Protein AF-A0A2S3VQA1-F1 (afdb_monomer)

pLDDT: mean 71.4, std 20.53, range [20.94, 96.0]

Organism: NCBI:txid1943631

Structure (mmCIF, N/CA/C/O backbone):
data_AF-A0A2S3VQA1-F1
#
_entry.id   AF-A0A2S3VQA1-F1
#
loop_
_atom_site.group_PDB
_atom_site.id
_atom_site.type_symbol
_atom_site.label_atom_id
_atom_site.label_alt_id
_atom_site.label_comp_id
_atom_site.label_asym_id
_atom_site.label_entity_id
_atom_site.label_seq_id
_atom_site.pdbx_PDB_ins_code
_atom_site.Cartn_x
_atom_site.Cartn_y
_atom_site.Cartn_z
_atom_site.occupancy
_atom_site.B_iso_or_equiv
_atom_site.auth_seq_id
_atom_site.auth_comp_id
_atom_site.auth_asym_id
_atom_site.auth_atom_id
_atom_site.pdbx_PDB_model_num
ATOM 1 N N . MET A 1 1 ? 31.120 -8.222 -30.417 1.00 22.33 1 MET A N 1
ATOM 2 C CA . MET A 1 1 ? 30.801 -9.503 -29.756 1.00 22.33 1 MET A CA 1
ATOM 3 C C . MET A 1 1 ? 30.109 -9.145 -28.462 1.00 22.33 1 MET A C 1
ATOM 5 O O . MET A 1 1 ? 30.754 -8.990 -27.439 1.00 22.33 1 MET A O 1
ATOM 9 N N . ILE A 1 2 ? 28.835 -8.803 -28.596 1.00 24.64 2 ILE A N 1
ATOM 10 C CA . ILE A 1 2 ? 27.980 -8.205 -27.577 1.00 24.64 2 ILE A CA 1
ATOM 11 C C . ILE A 1 2 ? 26.684 -8.976 -27.754 1.00 24.64 2 ILE A C 1
ATOM 13 O O . ILE A 1 2 ? 25.980 -8.727 -28.724 1.00 24.64 2 ILE A O 1
ATOM 17 N N . ASP A 1 3 ? 26.457 -9.958 -26.893 1.00 20.94 3 ASP A N 1
ATOM 18 C CA . ASP A 1 3 ? 25.214 -10.714 -26.830 1.00 20.94 3 ASP A CA 1
ATOM 19 C C . ASP A 1 3 ? 24.814 -10.840 -25.358 1.00 20.94 3 ASP A C 1
ATOM 21 O O . ASP A 1 3 ? 25.597 -11.297 -24.528 1.00 20.94 3 ASP A O 1
ATOM 25 N N . SER A 1 4 ? 23.572 -10.437 -25.085 1.00 23.56 4 SER A N 1
ATOM 26 C CA . SER A 1 4 ? 22.707 -10.954 -24.022 1.00 23.56 4 SER A CA 1
ATOM 27 C C . SER A 1 4 ? 23.175 -10.813 -22.563 1.00 23.56 4 SER A C 1
ATOM 29 O O . SER A 1 4 ? 23.637 -11.771 -21.947 1.00 23.56 4 SER A O 1
ATOM 31 N N . ILE A 1 5 ? 22.897 -9.655 -21.952 1.00 23.83 5 ILE A N 1
ATOM 32 C CA . ILE A 1 5 ? 22.767 -9.505 -20.490 1.00 23.83 5 ILE A CA 1
ATOM 33 C C . ILE A 1 5 ? 21.415 -8.834 -20.229 1.00 23.83 5 ILE A C 1
ATOM 35 O O . ILE A 1 5 ? 21.311 -7.624 -20.075 1.00 23.83 5 ILE A O 1
ATOM 39 N N . GLY A 1 6 ? 20.350 -9.626 -20.295 1.00 25.83 6 GLY A N 1
ATOM 40 C CA . GLY A 1 6 ? 18.972 -9.153 -20.176 1.00 25.83 6 GLY A CA 1
ATOM 41 C C . GLY A 1 6 ? 18.064 -10.306 -19.791 1.00 25.83 6 GLY A C 1
ATOM 42 O O . GLY A 1 6 ? 17.200 -10.708 -20.559 1.00 25.83 6 GLY A O 1
ATOM 43 N N . GLY A 1 7 ? 18.330 -10.909 -18.635 1.00 24.41 7 GLY A N 1
ATOM 44 C CA . GLY A 1 7 ? 17.599 -12.084 -18.175 1.00 24.41 7 GLY A CA 1
ATOM 45 C C . GLY A 1 7 ? 18.269 -12.720 -16.970 1.00 24.41 7 GLY A C 1
ATOM 46 O O . GLY A 1 7 ? 18.879 -13.771 -17.097 1.00 24.41 7 GLY A O 1
ATOM 47 N N . SER A 1 8 ? 18.209 -12.067 -15.809 1.00 25.14 8 SER A N 1
ATOM 48 C CA . SER A 1 8 ? 18.590 -12.703 -14.544 1.00 25.14 8 SER A CA 1
ATOM 49 C C . SER A 1 8 ? 18.012 -11.947 -13.350 1.00 25.14 8 SER A C 1
ATOM 51 O O . SER A 1 8 ? 18.712 -11.212 -12.666 1.00 25.14 8 SER A O 1
ATOM 53 N N . THR A 1 9 ? 16.717 -12.127 -13.100 1.00 27.09 9 THR A N 1
ATOM 54 C CA . THR A 1 9 ? 16.104 -11.877 -11.778 1.00 27.09 9 THR A CA 1
ATOM 55 C C . THR A 1 9 ? 15.128 -12.992 -11.380 1.00 27.09 9 THR A C 1
ATOM 57 O O . THR A 1 9 ? 14.279 -12.815 -10.513 1.00 27.09 9 THR A O 1
ATOM 60 N N . GLY A 1 10 ? 15.255 -14.179 -11.981 1.00 26.25 10 GLY A N 1
ATOM 61 C CA . GLY A 1 10 ? 14.416 -15.335 -11.671 1.00 26.25 10 GLY A CA 1
ATOM 62 C C . GLY A 1 10 ? 15.238 -16.601 -11.472 1.00 26.25 10 GLY A C 1
ATOM 63 O O . GLY A 1 10 ? 15.400 -17.353 -12.423 1.00 26.25 10 GLY A O 1
ATOM 64 N N . ASN A 1 11 ? 15.763 -16.817 -10.260 1.00 23.30 11 ASN A N 1
ATOM 65 C CA . ASN A 1 11 ? 16.000 -18.140 -9.656 1.00 23.30 11 ASN A CA 1
ATOM 66 C C . ASN A 1 11 ? 16.811 -18.012 -8.367 1.00 23.30 11 ASN A C 1
ATOM 68 O O . ASN A 1 11 ? 18.026 -17.942 -8.468 1.00 23.30 11 ASN A O 1
ATOM 72 N N . ILE A 1 12 ? 16.188 -18.113 -7.186 1.00 28.05 12 ILE A N 1
ATOM 73 C CA . ILE A 1 12 ? 16.826 -18.724 -6.005 1.00 28.05 12 ILE A CA 1
ATOM 74 C C . ILE A 1 12 ? 15.726 -19.405 -5.169 1.00 28.05 12 ILE A C 1
ATOM 76 O O . ILE A 1 12 ? 14.661 -18.834 -4.973 1.00 28.05 12 ILE A O 1
ATOM 80 N N . PHE A 1 13 ? 16.015 -20.623 -4.695 1.00 26.56 13 PHE A N 1
ATOM 81 C CA . PHE A 1 13 ? 15.223 -21.532 -3.842 1.00 26.56 13 PHE A CA 1
ATOM 82 C C . PHE A 1 13 ? 14.415 -22.630 -4.550 1.00 26.56 13 PHE A C 1
ATOM 84 O O . PHE A 1 13 ? 13.191 -22.704 -4.499 1.00 26.56 13 PHE A O 1
ATOM 91 N N . ALA A 1 14 ? 15.154 -23.599 -5.094 1.00 23.08 14 ALA A N 1
ATOM 92 C CA . ALA A 1 14 ? 14.734 -24.994 -5.039 1.00 23.08 14 ALA A CA 1
ATOM 93 C C . ALA A 1 14 ? 15.166 -25.572 -3.678 1.00 23.08 14 ALA A C 1
ATOM 95 O O . ALA A 1 14 ? 16.363 -25.703 -3.423 1.00 23.08 14 ALA A O 1
ATOM 96 N N . ILE A 1 15 ? 14.212 -25.917 -2.806 1.00 26.05 15 ILE A N 1
ATOM 97 C CA . ILE A 1 15 ? 14.477 -26.747 -1.623 1.00 26.05 15 ILE A CA 1
ATOM 98 C C . ILE A 1 15 ? 13.632 -28.018 -1.693 1.00 26.05 15 ILE A C 1
ATOM 100 O O . ILE A 1 15 ? 12.428 -28.016 -1.934 1.00 26.05 15 ILE A O 1
ATOM 104 N N . SER A 1 16 ? 14.368 -29.106 -1.519 1.00 23.75 16 SER A N 1
ATOM 105 C CA . SER A 1 16 ? 14.001 -30.510 -1.507 1.00 23.75 16 SER A CA 1
ATOM 106 C C . SER A 1 16 ? 13.255 -30.908 -0.228 1.00 23.75 16 SER A C 1
ATOM 108 O O . SER A 1 16 ? 13.691 -30.557 0.862 1.00 23.75 16 SER A O 1
ATOM 110 N N . GLY A 1 17 ? 12.246 -31.776 -0.374 1.00 23.92 17 GLY A N 1
ATOM 111 C CA . GLY A 1 17 ? 11.969 -32.849 0.590 1.00 23.92 17 GLY A CA 1
ATOM 112 C C . GLY A 1 17 ? 10.912 -32.597 1.672 1.00 23.92 17 GLY A C 1
ATOM 113 O O . GLY A 1 17 ? 11.237 -32.155 2.760 1.00 23.92 17 GLY A O 1
ATOM 114 N N . ASN A 1 18 ? 9.669 -32.980 1.353 1.00 27.30 18 ASN A N 1
ATOM 115 C CA . ASN A 1 18 ? 8.751 -33.821 2.146 1.00 27.30 18 ASN A CA 1
ATOM 116 C C . ASN A 1 18 ? 8.716 -33.657 3.687 1.00 27.30 18 ASN A C 1
ATOM 118 O O . ASN A 1 18 ? 9.627 -34.138 4.343 1.00 27.30 18 ASN A O 1
ATOM 122 N N . ASP A 1 19 ? 7.615 -33.102 4.235 1.00 26.62 19 ASP A N 1
ATOM 123 C CA . ASP A 1 19 ? 6.953 -33.557 5.491 1.00 26.62 19 ASP A CA 1
ATOM 124 C C . ASP A 1 19 ? 5.725 -32.693 5.902 1.00 26.62 19 ASP A C 1
ATOM 126 O O . ASP A 1 19 ? 5.612 -32.208 7.024 1.00 26.62 19 ASP A O 1
ATOM 130 N N . THR A 1 20 ? 4.740 -32.488 5.014 1.00 27.80 20 THR A N 1
ATOM 131 C CA . THR A 1 20 ? 3.497 -31.735 5.350 1.00 27.80 20 THR A CA 1
ATOM 132 C C . THR A 1 20 ? 2.194 -32.523 5.179 1.00 27.80 20 THR A C 1
ATOM 134 O O . THR A 1 20 ? 1.099 -31.983 5.327 1.00 27.80 20 THR A O 1
ATOM 137 N N . SER A 1 21 ? 2.258 -33.835 4.948 1.00 26.94 21 SER A N 1
ATOM 138 C CA . SER A 1 21 ? 1.080 -34.644 4.594 1.00 26.94 21 SER A CA 1
ATOM 139 C C . SER A 1 21 ? 0.225 -35.156 5.767 1.00 26.94 21 SER A C 1
ATOM 141 O O . SER A 1 21 ? -0.639 -36.005 5.550 1.00 26.94 21 SER A O 1
ATOM 143 N N . ARG A 1 22 ? 0.396 -34.666 7.007 1.00 27.64 22 ARG A N 1
ATOM 144 C CA . ARG A 1 22 ? -0.348 -35.203 8.173 1.00 27.64 22 ARG A CA 1
ATOM 145 C C . ARG A 1 22 ? -1.276 -34.250 8.930 1.00 27.64 22 ARG A C 1
ATOM 147 O O . ARG A 1 22 ? -2.070 -34.739 9.725 1.00 27.64 22 ARG A O 1
ATOM 154 N N . VAL A 1 23 ? -1.290 -32.948 8.641 1.00 32.75 23 VAL A N 1
ATOM 155 C CA . VAL A 1 23 ? -2.123 -31.984 9.402 1.00 32.75 23 VAL A CA 1
ATOM 156 C C . VAL A 1 23 ? -3.486 -31.699 8.740 1.00 32.75 23 VAL A C 1
ATOM 158 O O . VAL A 1 23 ? -4.442 -31.320 9.411 1.00 32.75 23 VAL A O 1
ATOM 161 N N . SER A 1 24 ? -3.656 -31.985 7.445 1.00 30.38 24 SER A N 1
ATOM 162 C CA . SER A 1 24 ? -4.880 -31.639 6.694 1.00 30.38 24 SER A CA 1
ATOM 163 C C . SER A 1 24 ? -6.071 -32.594 6.875 1.00 30.38 24 SER A C 1
ATOM 165 O O . SER A 1 24 ? -7.166 -32.303 6.398 1.00 30.38 24 SER A O 1
ATOM 167 N N . SER A 1 25 ? -5.907 -33.722 7.576 1.00 27.86 25 SER A N 1
ATOM 168 C CA . SER A 1 25 ? -6.984 -34.718 7.735 1.00 27.86 25 SER A CA 1
ATOM 169 C C . SER A 1 25 ? -7.831 -34.554 9.005 1.00 27.86 25 SER A C 1
ATOM 171 O O . SER A 1 25 ? -8.912 -35.137 9.085 1.00 27.86 25 SER A O 1
ATOM 173 N N . ALA A 1 26 ? -7.394 -33.732 9.969 1.00 30.62 26 ALA A N 1
ATOM 174 C CA . ALA A 1 26 ? -8.102 -33.528 11.238 1.00 30.62 26 ALA A CA 1
ATOM 175 C C . ALA A 1 26 ? -9.102 -32.352 11.211 1.00 30.62 26 ALA A C 1
ATOM 177 O O . ALA A 1 26 ? -10.098 -32.383 11.928 1.00 30.62 26 ALA A O 1
ATOM 178 N N . SER A 1 27 ? -8.889 -31.349 10.350 1.00 30.06 27 SER A N 1
ATOM 179 C CA . SER A 1 27 ? -9.721 -30.131 10.309 1.00 30.06 27 SER A CA 1
ATOM 180 C C . SER A 1 27 ? -11.063 -30.327 9.575 1.00 30.06 27 SER A C 1
ATOM 182 O O . SER A 1 27 ? -12.072 -29.731 9.937 1.00 30.06 27 SER A O 1
ATOM 184 N N . ASN A 1 28 ? -11.133 -31.265 8.624 1.00 26.83 28 ASN A N 1
ATOM 185 C CA . ASN A 1 28 ? -12.311 -31.479 7.767 1.00 26.83 28 ASN A CA 1
ATOM 186 C C . ASN A 1 28 ? -13.430 -32.359 8.366 1.00 26.83 28 ASN A C 1
ATOM 188 O O . ASN A 1 28 ? -14.306 -32.808 7.632 1.00 26.83 28 ASN A O 1
ATOM 192 N N . ARG A 1 29 ? -13.424 -32.644 9.675 1.00 27.72 29 ARG A N 1
ATOM 193 C CA . ARG A 1 29 ? -14.483 -33.447 10.332 1.00 27.72 29 ARG A CA 1
ATOM 194 C C . ARG A 1 29 ? -15.133 -32.781 11.549 1.00 27.72 29 ARG A C 1
ATOM 196 O O . ARG A 1 29 ? -15.923 -33.425 12.226 1.00 27.72 29 ARG A O 1
ATOM 203 N N . LEU A 1 30 ? -14.821 -31.513 11.820 1.00 33.88 30 LEU A N 1
ATOM 204 C CA . LEU A 1 30 ? -15.344 -30.765 12.974 1.00 33.88 30 LEU A CA 1
ATOM 205 C C . LEU A 1 30 ? -16.581 -29.902 12.664 1.00 33.88 30 LEU A C 1
ATOM 207 O O . LEU A 1 30 ? -17.123 -29.293 13.577 1.00 33.88 30 LEU A O 1
ATOM 211 N N . ILE A 1 31 ? -17.044 -29.856 11.408 1.00 32.88 31 ILE A N 1
ATOM 212 C CA . ILE A 1 31 ? -18.170 -28.992 10.996 1.00 32.88 31 ILE A CA 1
ATOM 213 C C . ILE A 1 31 ? -19.528 -29.728 10.982 1.00 32.88 31 ILE A C 1
ATOM 215 O O . ILE A 1 31 ? -20.566 -29.080 10.895 1.00 32.88 31 ILE A O 1
ATOM 219 N N . ASP A 1 32 ? -19.574 -31.045 11.201 1.00 29.02 32 ASP A N 1
ATOM 220 C CA . ASP A 1 32 ? -20.844 -31.787 11.218 1.00 29.02 32 ASP A CA 1
ATOM 221 C C . ASP A 1 32 ? -21.338 -32.124 12.643 1.00 29.02 32 ASP A C 1
ATOM 223 O O . ASP A 1 32 ? -21.130 -33.223 13.155 1.00 29.02 32 ASP A O 1
ATOM 227 N N . ALA A 1 33 ? -22.093 -31.153 13.187 1.00 31.22 33 ALA A N 1
ATOM 228 C CA . ALA A 1 33 ? -23.306 -31.282 14.024 1.00 31.22 33 ALA A CA 1
ATOM 229 C C . ALA A 1 33 ? -23.194 -31.603 15.546 1.00 31.22 33 ALA A C 1
ATOM 231 O O . ALA A 1 33 ? -22.204 -32.190 15.978 1.00 31.22 33 ALA A O 1
ATOM 232 N N . PRO A 1 34 ? -24.241 -31.329 16.377 1.00 41.44 34 PRO A N 1
ATOM 233 C CA . PRO A 1 34 ? -25.492 -30.595 16.122 1.00 41.44 34 PRO A CA 1
ATOM 234 C C . PRO A 1 34 ? -25.847 -29.487 17.147 1.00 41.44 34 PRO A C 1
ATOM 236 O O . PRO A 1 34 ? -25.347 -29.407 18.262 1.00 41.44 34 PRO A O 1
ATOM 239 N N . ASP A 1 35 ? -26.815 -28.686 16.721 1.00 36.25 35 ASP A N 1
ATOM 240 C CA . ASP A 1 35 ? -27.713 -27.780 17.440 1.00 36.25 35 ASP A CA 1
ATOM 241 C C . ASP A 1 35 ? -28.184 -28.310 18.827 1.00 36.25 35 ASP A C 1
ATOM 243 O O . ASP A 1 35 ? -29.038 -29.196 18.915 1.00 36.25 35 ASP A O 1
ATOM 247 N N . ILE A 1 36 ? -27.626 -27.787 19.932 1.00 34.78 36 ILE A N 1
ATOM 248 C CA . ILE A 1 36 ? -27.977 -28.177 21.324 1.00 34.78 36 ILE A CA 1
ATOM 249 C C . ILE A 1 36 ? -29.146 -27.338 21.892 1.00 34.78 36 ILE A C 1
ATOM 251 O O . ILE A 1 36 ? -29.608 -27.568 23.008 1.00 34.78 36 ILE A O 1
ATOM 255 N N . ALA A 1 37 ? -29.720 -26.416 21.119 1.00 33.50 37 ALA A N 1
ATOM 256 C CA . ALA A 1 37 ? -30.825 -25.567 21.568 1.00 33.50 37 ALA A CA 1
ATOM 257 C C . ALA A 1 37 ? -32.180 -25.992 20.970 1.00 33.50 37 ALA A C 1
ATOM 259 O O . ALA A 1 37 ? -32.869 -25.197 20.339 1.00 33.50 37 ALA A O 1
ATOM 260 N N . SER A 1 38 ? -32.597 -27.247 21.180 1.00 33.12 38 SER A N 1
ATOM 261 C CA . SER A 1 38 ? -33.965 -27.684 20.852 1.00 33.12 38 SER A CA 1
ATOM 262 C C . SER A 1 38 ? -34.836 -27.771 22.117 1.00 33.12 38 SER A C 1
ATOM 264 O O . SER A 1 38 ? -34.440 -28.435 23.084 1.00 33.12 38 SER A O 1
ATOM 266 N N . PRO A 1 39 ? -36.033 -27.150 22.146 1.00 33.28 39 PRO A N 1
ATOM 267 C CA . PRO A 1 39 ? -36.972 -27.227 23.262 1.00 33.28 39 PRO A CA 1
ATOM 268 C C . PRO A 1 39 ? -37.652 -28.606 23.277 1.00 33.28 39 PRO A C 1
ATOM 270 O O . PRO A 1 39 ? -38.797 -28.776 22.871 1.00 33.28 39 PRO A O 1
ATOM 273 N N . GLY A 1 40 ? -36.909 -29.626 23.704 1.00 37.44 40 GLY A N 1
ATOM 274 C CA . GLY A 1 40 ? -37.369 -31.017 23.728 1.00 37.44 40 GLY A CA 1
ATOM 275 C C . GLY A 1 40 ? -36.367 -32.012 24.315 1.00 37.44 40 GLY A C 1
ATOM 276 O O . GLY A 1 40 ? -36.527 -33.218 24.132 1.00 37.44 40 GLY A O 1
ATOM 277 N N . PHE A 1 41 ? -35.325 -31.539 25.004 1.00 41.34 41 PHE A N 1
ATOM 278 C CA . PHE A 1 41 ? -34.284 -32.402 25.552 1.00 41.34 41 PHE A CA 1
ATOM 279 C C . PHE A 1 41 ? -34.822 -33.277 26.695 1.00 41.34 41 PHE A C 1
ATOM 281 O O . PHE A 1 41 ? -35.110 -32.803 27.792 1.00 41.34 41 PHE A O 1
ATOM 288 N N . GLN A 1 42 ? -34.952 -34.580 26.441 1.00 42.28 42 GLN A N 1
ATOM 289 C CA . GLN A 1 42 ? -35.231 -35.579 27.470 1.00 42.28 42 GLN A CA 1
ATOM 290 C C . GLN A 1 42 ? -33.922 -36.270 27.851 1.00 42.28 42 GLN A C 1
ATOM 292 O O . GLN A 1 42 ? -33.275 -36.868 26.998 1.00 42.28 42 GLN A O 1
ATOM 297 N N . ALA A 1 43 ? -33.561 -36.278 29.138 1.00 43.84 43 ALA A N 1
ATOM 298 C CA . ALA A 1 43 ? -32.319 -36.884 29.641 1.00 43.84 43 ALA A CA 1
ATOM 299 C C . ALA A 1 43 ? -32.143 -38.384 29.295 1.00 43.84 43 ALA A C 1
ATOM 301 O O . ALA A 1 43 ? -31.036 -38.906 29.362 1.00 43.84 43 ALA A O 1
ATOM 302 N N . ARG A 1 44 ? -33.213 -39.082 28.877 1.00 42.69 44 ARG A N 1
ATOM 303 C CA . ARG A 1 44 ? -33.151 -40.455 28.335 1.00 42.69 44 ARG A CA 1
ATOM 304 C C . ARG A 1 44 ? -32.507 -40.554 26.944 1.00 42.69 44 ARG A C 1
ATOM 306 O O . ARG A 1 44 ? -32.130 -41.651 26.552 1.00 42.69 44 ARG A O 1
ATOM 313 N N . ALA A 1 45 ? -32.383 -39.450 26.207 1.00 45.91 45 ALA A N 1
ATOM 314 C CA . ALA A 1 45 ? -31.754 -39.408 24.884 1.00 45.91 45 ALA A CA 1
ATOM 315 C C . ALA A 1 45 ? -30.215 -39.464 24.938 1.00 45.91 45 ALA A C 1
ATOM 317 O O . ALA A 1 45 ? -29.583 -39.727 23.923 1.00 45.91 45 ALA A O 1
ATOM 318 N N . LEU A 1 46 ? -29.615 -39.263 26.117 1.00 42.47 46 LEU A N 1
ATOM 319 C CA . LEU A 1 46 ? -28.165 -39.334 26.332 1.00 42.47 46 LEU A CA 1
ATOM 320 C C . LEU A 1 46 ? -27.625 -40.777 26.435 1.00 42.47 46 LEU A C 1
ATOM 322 O O . LEU A 1 46 ? -26.421 -40.974 26.575 1.00 42.47 46 LEU A O 1
ATOM 326 N N . GLY A 1 47 ? -28.495 -41.787 26.354 1.00 51.72 47 GLY A N 1
ATOM 327 C CA . GLY A 1 47 ? -28.142 -43.188 26.578 1.00 51.72 47 GLY A CA 1
ATOM 328 C C . GLY A 1 47 ? -28.311 -43.610 28.038 1.00 51.72 47 GLY A C 1
ATOM 329 O O . GLY A 1 47 ? -28.794 -42.864 28.893 1.00 51.72 47 GLY A O 1
ATOM 330 N N . SER A 1 48 ? -27.962 -44.857 28.334 1.00 64.31 48 SER A N 1
ATOM 331 C CA . SER A 1 48 ? -27.968 -45.382 29.697 1.00 64.31 48 SER A CA 1
ATOM 332 C C . SER A 1 48 ? -26.955 -44.630 30.580 1.00 64.31 48 SER A C 1
ATOM 334 O O . SER A 1 48 ? -25.937 -44.152 30.081 1.00 64.31 48 SER A O 1
ATOM 336 N N . PRO A 1 49 ? -27.142 -44.571 31.913 1.00 56.06 49 PRO A N 1
ATOM 337 C CA . PRO A 1 49 ? -26.197 -43.905 32.820 1.00 56.06 49 PRO A CA 1
ATOM 338 C C . PRO A 1 49 ? -24.745 -44.388 32.675 1.00 56.06 49 PRO A C 1
ATOM 340 O O . PRO A 1 49 ? -23.808 -43.636 32.927 1.00 56.06 49 PRO A O 1
ATOM 343 N N . ARG A 1 50 ? -24.552 -45.640 32.235 1.00 53.16 50 ARG A N 1
ATOM 344 C CA . ARG A 1 50 ? -23.231 -46.208 31.938 1.00 53.16 50 ARG A CA 1
ATOM 345 C C . ARG A 1 50 ? -22.634 -45.672 30.636 1.00 53.16 50 ARG A C 1
ATOM 347 O O . ARG A 1 50 ? -21.432 -45.455 30.588 1.00 53.16 50 ARG A O 1
ATOM 354 N N . GLU A 1 51 ? -23.450 -45.443 29.612 1.00 46.19 51 GLU A N 1
ATOM 355 C CA . GLU A 1 51 ? -23.020 -44.853 28.337 1.00 46.19 51 GLU A CA 1
ATOM 356 C C . GLU A 1 51 ? -22.718 -43.361 28.486 1.00 46.19 51 GLU A C 1
ATOM 358 O O . GLU A 1 51 ? -21.726 -42.894 27.937 1.00 46.19 51 GLU A O 1
ATOM 363 N N . VAL A 1 52 ? -23.485 -42.640 29.309 1.00 49.97 52 VAL A N 1
ATOM 364 C CA . VAL A 1 52 ? -23.179 -41.247 29.672 1.00 49.97 52 VAL A CA 1
ATOM 365 C C . VAL A 1 52 ? -21.877 -41.167 30.464 1.00 49.97 52 VAL A C 1
ATOM 367 O O . VAL A 1 52 ? -21.014 -40.358 30.138 1.00 49.97 52 VAL A O 1
ATOM 370 N N . ALA A 1 53 ? -21.685 -42.039 31.460 1.00 52.69 53 ALA A N 1
ATOM 371 C CA . ALA A 1 53 ? -20.443 -42.085 32.228 1.00 52.69 53 ALA A CA 1
ATOM 372 C C . ALA A 1 53 ? -19.232 -42.428 31.344 1.00 52.69 53 ALA A C 1
ATOM 374 O O . ALA A 1 53 ? -18.192 -41.782 31.467 1.00 52.69 53 ALA A O 1
ATOM 375 N N . ALA A 1 54 ? -19.379 -43.392 30.427 1.00 52.00 54 ALA A N 1
ATOM 376 C CA . ALA A 1 54 ? -18.348 -43.765 29.458 1.00 52.00 54 ALA A CA 1
ATOM 377 C C . ALA A 1 54 ? -18.063 -42.641 28.446 1.00 52.00 54 ALA A C 1
ATOM 379 O O . ALA A 1 54 ? -16.908 -42.388 28.114 1.00 52.00 54 ALA A O 1
ATOM 380 N N . GLY A 1 55 ? -19.099 -41.936 27.982 1.00 42.22 55 GLY A N 1
ATOM 381 C CA . GLY A 1 55 ? -18.976 -40.778 27.099 1.00 42.22 55 GLY A CA 1
ATOM 382 C C . GLY A 1 55 ? -18.253 -39.614 27.772 1.00 42.22 55 GLY A C 1
ATOM 383 O O . GLY A 1 55 ? -17.346 -39.040 27.176 1.00 42.22 55 GLY A O 1
ATOM 384 N N . MET A 1 56 ? -18.574 -39.328 29.036 1.00 50.12 56 MET A N 1
ATOM 385 C CA . MET A 1 56 ? -17.899 -38.296 29.829 1.00 50.12 56 MET A CA 1
ATOM 386 C C . MET A 1 56 ? -16.436 -38.645 30.106 1.00 50.12 56 MET A C 1
ATOM 388 O O . MET A 1 56 ? -15.584 -37.778 29.956 1.00 50.12 56 MET A O 1
ATOM 392 N N . THR A 1 57 ? -16.110 -39.908 30.409 1.00 55.78 57 THR A N 1
ATOM 393 C CA . THR A 1 57 ? -14.701 -40.327 30.576 1.00 55.78 57 THR A CA 1
ATOM 394 C C . THR A 1 57 ? -13.918 -40.258 29.266 1.00 55.78 57 THR A C 1
ATOM 396 O O . THR A 1 57 ? -12.725 -39.958 29.264 1.00 55.78 57 THR A O 1
ATOM 399 N N . LEU A 1 58 ? -14.567 -40.530 28.132 1.00 50.41 58 LEU A N 1
ATOM 400 C CA . LEU A 1 58 ? -13.935 -40.433 26.818 1.00 50.41 58 LEU A CA 1
ATOM 401 C C . LEU A 1 58 ? -13.715 -38.969 26.414 1.00 50.41 58 LEU A C 1
ATOM 403 O O . LEU A 1 58 ? -12.653 -38.651 25.882 1.00 50.41 58 LEU A O 1
ATOM 407 N N . LEU A 1 59 ? -14.669 -38.084 26.723 1.00 43.16 59 LEU A N 1
ATOM 408 C CA . LEU A 1 59 ? -14.547 -36.637 26.549 1.00 43.16 59 LEU A CA 1
ATOM 409 C C . LEU A 1 59 ? -13.428 -36.068 27.433 1.00 43.16 59 LEU A C 1
ATOM 411 O O . LEU A 1 59 ? -12.546 -35.390 26.921 1.00 43.16 59 LEU A O 1
ATOM 415 N N . GLU A 1 60 ? -13.410 -36.418 28.720 1.00 52.34 60 GLU A N 1
ATOM 416 C CA . GLU A 1 60 ? -12.381 -36.020 29.689 1.00 52.34 60 GLU A CA 1
ATOM 417 C C . GLU A 1 60 ? -10.985 -36.432 29.215 1.00 52.34 60 GLU A C 1
ATOM 419 O O . GLU A 1 60 ? -10.068 -35.614 29.165 1.00 52.34 60 GLU A O 1
ATOM 424 N N . ARG A 1 61 ? -10.832 -37.681 28.759 1.00 50.06 61 ARG A N 1
ATOM 425 C CA . ARG A 1 61 ? -9.560 -38.178 28.226 1.00 50.06 61 ARG A CA 1
ATOM 426 C C . ARG A 1 61 ? -9.123 -37.431 26.967 1.00 50.06 61 ARG A C 1
ATOM 428 O O . ARG A 1 61 ? -7.929 -37.233 26.767 1.00 50.06 61 ARG A O 1
ATOM 435 N N . ARG A 1 62 ? -10.063 -37.035 26.107 1.00 44.44 62 ARG A N 1
ATOM 436 C CA . ARG A 1 62 ? -9.762 -36.307 24.865 1.00 44.44 62 ARG A CA 1
ATOM 437 C C . ARG A 1 62 ? -9.384 -34.857 25.141 1.00 44.44 62 ARG A C 1
ATOM 439 O O . ARG A 1 62 ? -8.404 -34.383 24.584 1.00 44.44 62 ARG A O 1
ATOM 446 N N . VAL A 1 63 ? -10.108 -34.203 26.046 1.00 46.56 63 VAL A N 1
ATOM 447 C CA . VAL A 1 63 ? -9.792 -32.854 26.527 1.00 46.56 63 VAL A CA 1
ATOM 448 C C . VAL A 1 63 ? -8.423 -32.840 27.201 1.00 46.56 63 VAL A C 1
ATOM 450 O O . VAL A 1 63 ? -7.633 -31.955 26.909 1.00 46.56 63 VAL A O 1
ATOM 453 N N . ALA A 1 64 ? -8.092 -33.846 28.017 1.00 55.47 64 ALA A N 1
ATOM 454 C CA . ALA A 1 64 ? -6.784 -33.951 28.663 1.00 55.47 64 ALA A CA 1
ATOM 455 C C . ALA A 1 64 ? -5.620 -34.087 27.662 1.00 55.47 64 ALA A C 1
ATOM 457 O O . ALA A 1 64 ? -4.556 -33.515 27.881 1.00 55.47 64 ALA A O 1
ATOM 458 N N . ILE A 1 65 ? -5.820 -34.818 26.559 1.00 58.00 65 ILE A N 1
ATOM 459 C CA . ILE A 1 65 ? -4.808 -34.972 25.500 1.00 58.00 65 ILE A CA 1
ATOM 460 C C . ILE A 1 65 ? -4.607 -33.654 24.742 1.00 58.00 65 ILE A C 1
ATOM 462 O O . ILE A 1 65 ? -3.468 -33.249 24.529 1.00 58.00 65 ILE A O 1
ATOM 466 N N . GLU A 1 66 ? -5.689 -32.970 24.364 1.00 47.12 66 GLU A N 1
ATOM 467 C CA . GLU A 1 66 ? -5.602 -31.670 23.683 1.00 47.12 66 GLU A CA 1
ATOM 468 C C . GLU A 1 66 ? -5.005 -30.591 24.601 1.00 47.12 66 GLU A C 1
ATOM 470 O O . GLU A 1 66 ? -4.166 -29.808 24.161 1.00 47.12 66 GLU A O 1
ATOM 475 N N . LEU A 1 67 ? -5.343 -30.600 25.899 1.00 50.50 67 LEU A N 1
ATOM 476 C CA . LEU A 1 67 ? -4.717 -29.715 26.885 1.00 50.50 67 LEU A CA 1
ATOM 477 C C . LEU A 1 67 ? -3.205 -29.945 26.968 1.00 50.50 67 LEU A C 1
ATOM 479 O O . LEU A 1 67 ? -2.460 -28.976 27.022 1.00 50.50 67 LEU A O 1
ATOM 483 N N . GLN A 1 68 ? -2.749 -31.202 26.933 1.00 60.31 68 GLN A N 1
ATOM 484 C CA . GLN A 1 68 ? -1.320 -31.537 26.953 1.00 60.31 68 GLN A CA 1
ATOM 485 C C . GLN A 1 68 ? -0.572 -31.034 25.715 1.00 60.31 68 GLN A C 1
ATOM 487 O O . GLN A 1 68 ? 0.580 -30.619 25.816 1.00 60.31 68 GLN A O 1
ATOM 492 N N . VAL A 1 69 ? -1.211 -31.071 24.543 1.00 55.81 69 VAL A N 1
ATOM 493 C CA . VAL A 1 69 ? -0.631 -30.548 23.297 1.00 55.81 69 VAL A CA 1
ATOM 494 C C . VAL A 1 69 ? -0.536 -29.022 23.342 1.00 55.81 69 VAL A C 1
ATOM 496 O O . VAL A 1 69 ? 0.470 -28.464 22.909 1.00 55.81 69 VAL A O 1
ATOM 499 N N . ILE A 1 70 ? -1.545 -28.355 23.908 1.00 47.34 70 ILE A N 1
ATOM 500 C CA . ILE A 1 70 ? -1.541 -26.903 24.118 1.00 47.34 70 ILE A CA 1
ATOM 501 C C . ILE A 1 70 ? -0.467 -26.515 25.145 1.00 47.34 70 ILE A C 1
ATOM 503 O O . ILE A 1 70 ? 0.339 -25.637 24.862 1.00 47.34 70 ILE A O 1
ATOM 507 N N . GLU A 1 71 ? -0.385 -27.209 26.284 1.00 56.03 71 GLU A N 1
ATOM 508 C CA . GLU A 1 71 ? 0.607 -26.977 27.351 1.00 56.03 71 GLU A CA 1
ATOM 509 C C . GLU A 1 71 ? 2.051 -27.173 26.842 1.00 56.03 71 GLU A C 1
ATOM 511 O O . GLU A 1 71 ? 2.951 -26.421 27.209 1.00 56.03 71 GLU A O 1
ATOM 516 N N . ALA A 1 72 ? 2.276 -28.114 25.915 1.00 60.06 72 ALA A N 1
ATOM 517 C CA . ALA A 1 72 ? 3.577 -28.334 25.276 1.00 60.06 72 ALA A CA 1
ATOM 518 C C . ALA A 1 72 ? 3.973 -27.255 24.244 1.00 60.06 72 ALA A C 1
ATOM 520 O O . ALA A 1 72 ? 5.151 -27.151 23.902 1.00 60.06 72 ALA A O 1
ATOM 521 N N . GLY A 1 73 ? 3.012 -26.477 23.731 1.00 48.34 73 GLY A N 1
ATOM 522 C CA . GLY A 1 73 ? 3.225 -25.410 22.744 1.00 48.34 73 GLY A CA 1
ATOM 523 C C . G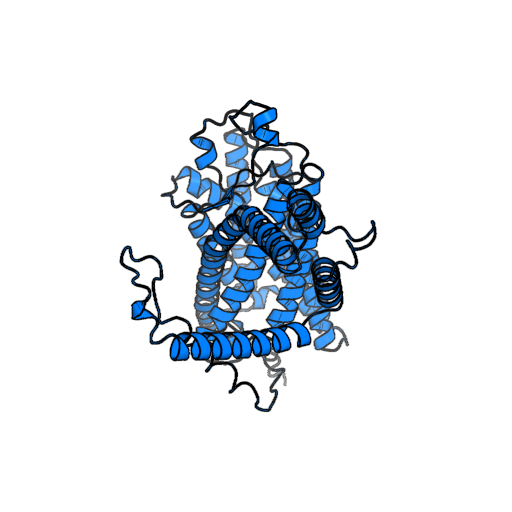LY A 1 73 ? 3.232 -23.990 23.322 1.00 48.34 73 GLY A C 1
ATOM 524 O O . GLY A 1 73 ? 3.382 -23.032 22.567 1.00 48.34 73 GLY A O 1
ATOM 525 N N . GLN A 1 74 ? 3.048 -23.848 24.636 1.00 55.97 74 GLN A N 1
ATOM 526 C CA . GLN A 1 74 ? 2.958 -22.562 25.327 1.00 55.97 74 GLN A CA 1
ATOM 527 C C . GLN A 1 74 ? 4.325 -21.885 25.494 1.00 55.97 74 GLN A C 1
ATOM 529 O O . GLN A 1 74 ? 5.309 -22.528 25.867 1.00 55.97 74 GLN A O 1
ATOM 534 N N . GLY A 1 75 ? 4.374 -20.570 25.251 1.00 57.75 75 GLY A N 1
ATOM 535 C CA . GLY A 1 75 ? 5.541 -19.738 25.558 1.00 57.75 75 GLY A CA 1
ATOM 536 C C . GLY A 1 75 ? 5.719 -19.511 27.065 1.00 57.75 75 GLY A C 1
ATOM 537 O O . GLY A 1 75 ? 4.831 -19.811 27.860 1.00 57.75 75 GLY A O 1
ATOM 538 N N . GLU A 1 76 ? 6.856 -18.942 27.474 1.00 62.12 76 GLU A N 1
ATOM 539 C CA . GLU A 1 76 ? 7.202 -18.695 28.890 1.00 62.12 76 GLU A CA 1
ATOM 540 C C . GLU A 1 76 ? 6.120 -17.883 29.635 1.00 62.12 76 GLU A C 1
ATOM 542 O O . GLU A 1 76 ? 5.776 -18.179 30.781 1.00 62.12 76 GLU A O 1
ATOM 547 N N . THR A 1 77 ? 5.502 -16.914 28.955 1.00 55.81 77 THR A N 1
ATOM 548 C CA . THR A 1 77 ? 4.395 -16.107 29.490 1.00 55.81 77 THR A CA 1
ATOM 549 C C . THR A 1 77 ? 3.121 -16.928 29.714 1.00 55.81 77 THR A C 1
ATOM 551 O O . THR A 1 77 ? 2.474 -16.785 30.751 1.00 55.81 77 THR A O 1
ATOM 554 N N . ASP A 1 78 ? 2.785 -17.834 28.794 1.00 53.41 78 ASP A N 1
ATOM 555 C CA . ASP A 1 78 ? 1.585 -18.674 28.887 1.00 53.41 78 ASP A CA 1
ATOM 556 C C . ASP A 1 78 ? 1.732 -19.756 29.963 1.00 53.41 78 ASP A C 1
ATOM 558 O O . ASP A 1 78 ? 0.778 -20.053 30.679 1.00 53.41 78 ASP A O 1
ATOM 562 N N . GLN A 1 79 ? 2.942 -20.300 30.135 1.00 66.75 79 GLN A N 1
ATOM 563 C CA . GLN A 1 79 ? 3.253 -21.240 31.217 1.00 66.75 79 GLN A CA 1
ATOM 564 C C . GLN A 1 79 ? 3.167 -20.568 32.590 1.00 66.75 79 GLN A C 1
ATOM 566 O O . GLN A 1 79 ? 2.644 -21.152 33.544 1.00 66.75 79 GLN A O 1
ATOM 571 N N . THR A 1 80 ? 3.635 -19.322 32.690 1.00 68.88 80 THR A N 1
ATOM 572 C CA . THR A 1 80 ? 3.535 -18.521 33.918 1.00 68.88 80 THR A CA 1
ATOM 573 C C . THR A 1 80 ? 2.070 -18.236 34.255 1.00 68.88 80 THR A C 1
ATOM 575 O O . THR A 1 80 ? 1.642 -18.448 35.391 1.00 68.88 80 THR A O 1
ATOM 578 N N . LEU A 1 81 ? 1.262 -17.874 33.251 1.00 67.75 81 LEU A N 1
ATOM 579 C CA . LEU A 1 81 ? -0.178 -17.667 33.399 1.00 67.75 81 LEU A CA 1
ATOM 580 C C . LEU A 1 81 ? -0.909 -18.956 33.808 1.00 67.75 81 LEU A C 1
ATOM 582 O O . LEU A 1 81 ? -1.704 -18.939 34.745 1.00 67.75 81 LEU A O 1
ATOM 586 N N . ALA A 1 82 ? -0.621 -20.084 33.155 1.00 68.69 82 ALA A N 1
ATOM 587 C CA . ALA A 1 82 ? -1.217 -21.381 33.472 1.00 68.69 82 ALA A CA 1
ATOM 588 C C . ALA A 1 82 ? -0.872 -21.841 34.898 1.00 68.69 82 ALA A C 1
ATOM 590 O O . ALA A 1 82 ? -1.732 -22.365 35.611 1.00 68.69 82 ALA A O 1
ATOM 591 N N . THR A 1 83 ? 0.364 -21.592 35.337 1.00 74.19 83 THR A N 1
ATOM 592 C CA . THR A 1 83 ? 0.819 -21.879 36.705 1.00 74.19 83 THR A CA 1
ATOM 593 C C . THR A 1 83 ? 0.098 -20.993 37.722 1.00 74.19 83 THR A C 1
ATOM 595 O O . THR A 1 83 ? -0.376 -21.495 38.738 1.00 74.19 83 THR A O 1
ATOM 598 N N . ALA A 1 84 ? -0.074 -19.701 37.428 1.00 71.62 84 ALA A N 1
ATOM 599 C CA . ALA A 1 84 ? -0.806 -18.769 38.286 1.00 71.62 84 ALA A CA 1
ATOM 600 C C . ALA A 1 84 ? -2.310 -19.099 38.381 1.00 71.62 84 ALA A C 1
ATOM 602 O O . ALA A 1 84 ? -2.888 -19.060 39.468 1.00 71.62 84 ALA A O 1
ATOM 603 N N . VAL A 1 85 ? -2.942 -19.501 37.271 1.00 72.19 85 VAL A N 1
ATOM 604 C CA . VAL A 1 85 ? -4.330 -19.997 37.245 1.00 72.19 85 VAL A CA 1
ATOM 605 C C . VAL A 1 85 ? -4.470 -21.265 38.091 1.00 72.19 85 VAL A C 1
ATOM 607 O O . VAL A 1 85 ? -5.402 -21.374 38.888 1.00 72.19 85 VAL A O 1
ATOM 610 N N . ARG A 1 86 ? -3.527 -22.209 37.971 1.00 77.62 86 ARG A N 1
ATOM 611 C CA . ARG A 1 86 ? -3.521 -23.448 38.762 1.00 77.62 86 ARG A CA 1
ATOM 612 C C . ARG A 1 86 ? -3.351 -23.161 40.258 1.00 77.62 86 ARG A C 1
ATOM 614 O O . ARG A 1 86 ? -4.146 -23.664 41.049 1.00 77.62 86 ARG A O 1
ATOM 621 N N . GLY A 1 87 ? -2.415 -22.284 40.628 1.00 76.25 87 GLY A N 1
ATOM 622 C CA . GLY A 1 87 ? -2.205 -21.849 42.014 1.00 76.25 87 GLY A CA 1
ATOM 623 C C . GLY A 1 87 ? -3.442 -21.185 42.630 1.00 76.25 87 GLY A C 1
ATOM 624 O O . GLY A 1 87 ? -3.805 -21.474 43.772 1.00 76.25 87 GLY A O 1
ATOM 625 N N . PHE A 1 88 ? -4.176 -20.378 41.856 1.00 76.88 88 PHE A N 1
ATOM 626 C CA . PHE A 1 88 ? -5.437 -19.787 42.312 1.00 76.88 88 PHE A CA 1
ATOM 627 C C . PHE A 1 88 ? -6.531 -20.842 42.552 1.00 76.88 88 PHE A C 1
ATOM 629 O O . PHE A 1 88 ? -7.198 -20.810 43.589 1.00 76.88 88 PHE A O 1
ATOM 636 N N . ILE A 1 89 ? -6.699 -21.804 41.633 1.00 76.62 89 ILE A N 1
ATOM 637 C CA . ILE A 1 89 ? -7.686 -22.896 41.754 1.00 76.62 89 ILE A CA 1
ATOM 638 C C . ILE A 1 89 ? -7.379 -23.790 42.964 1.00 76.62 89 ILE A C 1
ATOM 640 O O . ILE A 1 89 ? -8.295 -24.235 43.659 1.00 76.62 89 ILE A O 1
ATOM 644 N N . GLU A 1 90 ? -6.097 -24.051 43.220 1.00 80.19 90 GLU A N 1
ATOM 645 C CA . GLU A 1 90 ? -5.627 -24.902 44.321 1.00 80.19 90 GLU A CA 1
ATOM 646 C C . GLU A 1 90 ? -5.590 -24.173 45.672 1.00 80.19 90 GLU A C 1
ATOM 648 O O . GLU A 1 90 ? -5.578 -24.810 46.725 1.00 80.19 90 GLU A O 1
ATOM 653 N N . GLY A 1 91 ? -5.699 -22.844 45.661 1.00 68.56 91 GLY A N 1
ATOM 654 C CA . GLY A 1 91 ? -5.836 -22.029 46.861 1.00 68.56 91 GLY A CA 1
ATOM 655 C C . GLY A 1 91 ? -4.546 -21.510 47.459 1.00 68.56 91 GLY A C 1
ATOM 656 O O . GLY A 1 91 ? -4.545 -21.094 48.615 1.00 68.56 91 GLY A O 1
ATOM 657 N N . GLU A 1 92 ? -3.486 -21.476 46.661 1.00 67.94 92 GLU A N 1
ATOM 658 C CA . GLU A 1 92 ? -2.187 -20.912 47.026 1.00 67.94 92 GLU A CA 1
ATOM 659 C C . GLU A 1 92 ? -2.190 -19.369 47.039 1.00 67.94 92 GLU A C 1
ATOM 661 O O . GLU A 1 92 ? -1.219 -18.745 47.462 1.00 67.94 92 GLU A O 1
ATOM 666 N N . GLY A 1 93 ? -3.314 -18.752 46.653 1.00 63.19 93 GLY A N 1
ATOM 667 C CA . GLY A 1 93 ? -3.518 -17.305 46.630 1.00 63.19 93 GLY A CA 1
ATOM 668 C C . GLY A 1 93 ? -3.349 -16.704 45.235 1.00 63.19 93 GLY A C 1
ATOM 669 O O . GLY A 1 93 ? -3.087 -17.404 44.260 1.00 63.19 93 GLY A O 1
ATOM 670 N N . LEU A 1 94 ? -3.561 -15.391 45.131 1.00 61.81 94 LEU A N 1
ATOM 671 C CA . LEU A 1 94 ? -3.332 -14.637 43.897 1.00 61.81 94 LEU A CA 1
ATOM 672 C C . LEU A 1 94 ? -1.824 -14.454 43.649 1.00 61.81 94 LEU A C 1
ATOM 674 O O . LEU A 1 94 ? -1.060 -14.367 44.618 1.00 61.81 94 LEU A O 1
ATOM 678 N N . PRO A 1 95 ? -1.382 -14.349 42.382 1.00 60.84 95 PRO A N 1
ATOM 679 C CA . PRO A 1 95 ? -0.010 -13.955 42.073 1.00 60.84 95 PRO A CA 1
ATOM 680 C C . PRO A 1 95 ? 0.326 -12.600 42.728 1.00 60.84 95 PRO A C 1
ATOM 682 O O . PRO A 1 95 ? -0.538 -11.736 42.885 1.00 60.84 95 PRO A O 1
ATOM 685 N N . ARG A 1 96 ? 1.583 -12.430 43.170 1.00 55.03 96 ARG A N 1
ATOM 686 C CA . ARG A 1 96 ? 2.055 -11.217 43.873 1.00 55.03 96 ARG A CA 1
ATOM 687 C C . ARG A 1 96 ? 1.809 -9.951 43.035 1.00 55.03 96 ARG A C 1
ATOM 689 O O . ARG A 1 96 ? 1.866 -10.008 41.812 1.00 55.03 96 ARG A O 1
ATOM 696 N N . GLU A 1 97 ? 1.619 -8.819 43.725 1.00 47.31 97 GLU A N 1
ATOM 697 C CA . GLU A 1 97 ? 1.184 -7.467 43.282 1.00 47.31 97 GLU A CA 1
ATOM 698 C C . GLU A 1 97 ? 1.887 -6.815 42.056 1.00 47.31 97 GLU A C 1
ATOM 700 O O . GLU A 1 97 ? 1.651 -5.645 41.773 1.00 47.31 97 GLU A O 1
ATOM 705 N N . GLY A 1 98 ? 2.725 -7.524 41.298 1.00 47.31 98 GLY A N 1
ATOM 706 C CA . GLY A 1 98 ? 3.350 -7.043 40.058 1.00 47.31 98 GLY A CA 1
ATOM 707 C C . GLY A 1 98 ? 2.795 -7.640 38.757 1.00 47.31 98 GLY A C 1
ATOM 708 O O . GLY A 1 98 ? 3.122 -7.127 37.692 1.00 47.31 98 GLY A O 1
ATOM 709 N N . GLU A 1 99 ? 1.969 -8.694 38.821 1.00 49.69 99 GLU A N 1
ATOM 710 C CA . GLU A 1 99 ? 1.495 -9.471 37.653 1.00 49.69 99 GLU A CA 1
ATOM 711 C C . GLU A 1 99 ? -0.044 -9.577 37.579 1.00 49.69 99 GLU A C 1
ATOM 713 O O . GLU A 1 99 ? -0.595 -10.558 37.074 1.00 49.69 99 GLU A O 1
ATOM 718 N N . SER A 1 100 ? -0.785 -8.599 38.112 1.00 52.44 100 SER A N 1
ATOM 719 C CA . SER A 1 100 ? -2.254 -8.645 38.116 1.00 52.44 100 SER A CA 1
ATOM 720 C C . SER A 1 100 ? -2.823 -8.393 36.713 1.00 52.44 100 SER A C 1
ATOM 722 O O . SER A 1 100 ? -3.177 -7.267 36.363 1.00 52.44 100 SER A O 1
ATOM 724 N N . SER A 1 101 ? -2.908 -9.447 35.898 1.00 60.78 101 SER A N 1
ATOM 725 C CA . SER A 1 101 ? -3.761 -9.462 34.706 1.00 60.78 101 SER A CA 1
ATOM 726 C C . SER A 1 101 ? -5.202 -9.148 35.124 1.00 60.78 101 SER A C 1
ATOM 728 O O . SER A 1 101 ? -5.647 -9.638 36.165 1.00 60.78 101 SER A O 1
ATOM 730 N N . GLU A 1 102 ? -5.937 -8.361 34.327 1.00 66.88 102 GLU A N 1
ATOM 731 C CA . GLU A 1 102 ? -7.364 -8.044 34.551 1.00 66.88 102 GLU A CA 1
ATOM 732 C C . GLU A 1 102 ? -8.191 -9.295 34.884 1.00 66.88 102 GLU A C 1
ATOM 734 O O . GLU A 1 102 ? -9.101 -9.242 35.711 1.00 66.88 102 GLU A O 1
ATOM 739 N N . LEU A 1 103 ? -7.802 -10.440 34.311 1.00 67.81 103 LEU A N 1
ATOM 740 C CA . LEU A 1 103 ? -8.359 -11.759 34.595 1.00 67.81 103 LEU A CA 1
ATOM 741 C C . LEU A 1 103 ? -8.309 -12.122 36.089 1.00 67.81 103 LEU A C 1
ATOM 743 O O . LEU A 1 103 ? -9.310 -12.566 36.642 1.00 67.81 103 LEU A O 1
ATOM 747 N N . PHE A 1 104 ? -7.165 -11.945 36.757 1.00 71.88 104 PHE A N 1
ATOM 748 C CA . PHE A 1 104 ? -6.992 -12.321 38.164 1.00 71.88 104 PHE A CA 1
ATOM 749 C C . PHE A 1 104 ? -7.647 -11.330 39.116 1.00 71.88 104 PHE A C 1
ATOM 751 O O . PHE A 1 104 ? -8.179 -11.748 40.141 1.00 71.88 104 PHE A O 1
ATOM 758 N N . THR A 1 105 ? -7.663 -10.042 38.770 1.00 75.75 105 THR A N 1
ATOM 759 C CA . THR A 1 105 ? -8.417 -9.033 39.525 1.00 75.75 105 THR A CA 1
ATOM 760 C C . THR A 1 105 ? -9.905 -9.367 39.492 1.00 75.75 105 THR A C 1
ATOM 762 O O . THR A 1 105 ? -10.555 -9.416 40.535 1.00 75.75 105 THR A O 1
ATOM 765 N N . ARG A 1 106 ? -10.432 -9.715 38.313 1.00 72.06 106 ARG A N 1
ATOM 766 C CA . ARG A 1 106 ? -11.845 -10.056 38.155 1.00 72.06 106 ARG A CA 1
ATOM 767 C C . ARG A 1 106 ? -12.209 -11.410 38.766 1.00 72.06 106 ARG A C 1
ATOM 769 O O . ARG A 1 106 ? -13.227 -11.524 39.444 1.00 72.06 106 ARG A O 1
ATOM 776 N N . ALA A 1 107 ? -11.350 -12.417 38.613 1.00 73.50 107 ALA A N 1
ATOM 777 C CA . ALA A 1 107 ? -11.517 -13.711 39.273 1.00 73.50 107 ALA A CA 1
ATOM 778 C C . ALA A 1 107 ? -11.461 -13.586 40.806 1.00 73.50 1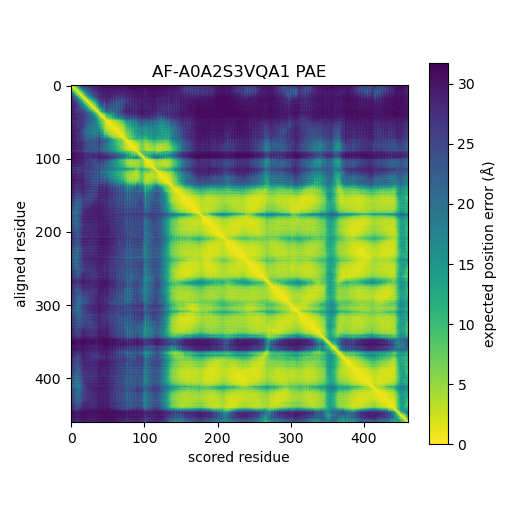07 ALA A C 1
ATOM 780 O O . ALA A 1 107 ? -12.187 -14.292 41.501 1.00 73.50 107 ALA A O 1
ATOM 781 N N . ALA A 1 108 ? -10.646 -12.672 41.346 1.00 72.94 108 ALA A N 1
ATOM 782 C CA . ALA A 1 108 ? -10.603 -12.375 42.776 1.00 72.94 108 ALA A CA 1
ATOM 783 C C . ALA A 1 108 ? -11.896 -11.723 43.278 1.00 72.94 108 ALA A C 1
ATOM 785 O O . ALA A 1 108 ? -12.382 -12.097 44.343 1.00 72.94 108 ALA A O 1
ATOM 786 N N . GLU A 1 109 ? -12.466 -10.787 42.515 1.00 76.19 109 GLU A N 1
ATOM 787 C CA . GLU A 1 109 ? -13.752 -10.153 42.830 1.00 76.19 109 GLU A CA 1
ATOM 788 C C . GLU A 1 109 ? -14.900 -11.169 42.842 1.00 76.19 109 GLU A C 1
ATOM 790 O O . GLU A 1 109 ? -15.679 -11.204 43.795 1.00 76.19 109 GLU A O 1
ATOM 795 N N . LEU A 1 110 ? -14.977 -12.033 41.824 1.00 73.38 110 LEU A N 1
ATOM 796 C CA . LEU A 1 110 ? -15.985 -13.094 41.746 1.00 73.38 110 LEU A CA 1
ATOM 797 C C . LEU A 1 110 ? -15.808 -14.122 42.874 1.00 73.38 110 LEU A C 1
ATOM 799 O O . LEU A 1 110 ? -16.776 -14.481 43.541 1.00 73.38 110 LEU A O 1
ATOM 803 N N . ASN A 1 111 ? -14.567 -14.511 43.174 1.00 75.94 111 ASN A N 1
ATOM 804 C CA . ASN A 1 111 ? -14.263 -15.440 44.261 1.00 75.94 111 ASN A CA 1
ATOM 805 C C . ASN A 1 111 ? -14.498 -14.838 45.661 1.00 75.94 111 ASN A C 1
ATOM 807 O O . ASN A 1 111 ? -14.793 -15.569 46.602 1.00 75.94 111 ASN A O 1
ATOM 811 N N . ALA A 1 112 ? -14.387 -13.516 45.829 1.00 74.62 112 ALA A N 1
ATOM 812 C CA . ALA A 1 112 ? -14.705 -12.839 47.090 1.00 74.62 112 ALA A CA 1
ATOM 813 C C . ALA A 1 112 ? -16.215 -12.818 47.385 1.00 74.62 112 ALA A C 1
ATOM 815 O O . ALA A 1 112 ? -16.619 -12.742 48.546 1.00 74.62 112 ALA A O 1
ATOM 816 N N . LEU A 1 113 ? -17.044 -12.894 46.341 1.00 72.81 113 LEU A N 1
ATOM 817 C CA . LEU A 1 113 ? -18.499 -13.010 46.443 1.00 72.81 113 LEU A CA 1
ATOM 818 C C . LEU A 1 113 ? -18.958 -14.464 46.631 1.00 72.81 113 LEU A C 1
ATOM 820 O O . LEU A 1 113 ? -20.100 -14.698 47.037 1.00 72.81 113 LEU A O 1
ATOM 824 N N . ASP A 1 114 ? -18.075 -15.432 46.379 1.00 71.50 114 ASP A N 1
ATOM 825 C CA . ASP A 1 114 ? -18.365 -16.847 46.548 1.00 71.50 114 ASP A CA 1
ATOM 826 C C . ASP A 1 114 ? -18.164 -17.309 48.000 1.00 71.50 114 ASP A C 1
ATOM 828 O O . ASP A 1 114 ? -17.080 -17.242 48.587 1.00 71.50 114 ASP A O 1
ATOM 832 N N . THR A 1 115 ? -19.245 -17.818 48.587 1.00 65.88 115 THR A N 1
ATOM 833 C CA . THR A 1 115 ? -19.296 -18.299 49.974 1.00 65.88 115 THR A CA 1
ATOM 834 C C . THR A 1 115 ? -18.846 -19.752 50.131 1.00 65.88 115 THR A C 1
ATOM 836 O O . THR A 1 115 ? -18.622 -20.191 51.259 1.00 65.88 115 THR A O 1
ATOM 839 N N . GLN A 1 116 ? -18.703 -20.509 49.038 1.00 71.88 116 GLN A N 1
ATOM 840 C CA . GLN A 1 116 ? -18.368 -21.932 49.085 1.00 71.88 116 GLN A CA 1
ATOM 841 C C . GLN A 1 116 ? -16.856 -22.181 49.096 1.00 71.88 116 GLN A C 1
ATOM 843 O O . GLN A 1 116 ? -16.424 -23.163 49.700 1.00 71.88 116 GLN A O 1
ATOM 848 N N . GLN A 1 117 ? -16.051 -21.294 48.488 1.00 71.19 117 GLN A N 1
ATOM 849 C CA . GLN A 1 117 ? -14.573 -21.331 48.499 1.00 71.19 117 GLN A CA 1
ATOM 850 C C . GLN A 1 117 ? -13.985 -22.719 48.152 1.00 71.19 117 GLN A C 1
ATOM 852 O O . GLN A 1 117 ? -12.878 -23.089 48.563 1.00 71.19 117 GLN A O 1
ATOM 857 N N . THR A 1 118 ? -14.720 -23.526 47.390 1.00 79.25 118 THR A N 1
ATOM 858 C CA . THR A 1 118 ? -14.294 -24.851 46.946 1.00 79.25 118 THR A CA 1
ATOM 859 C C . THR A 1 118 ? -13.384 -24.721 45.729 1.00 79.25 118 THR A C 1
ATOM 861 O O . THR A 1 118 ? -13.311 -23.680 45.076 1.00 79.25 118 THR A O 1
ATOM 864 N N . ARG A 1 119 ? -12.659 -25.794 45.404 1.00 74.94 119 ARG A N 1
ATOM 865 C CA . ARG A 1 119 ? -11.880 -25.869 44.158 1.00 74.94 119 ARG A C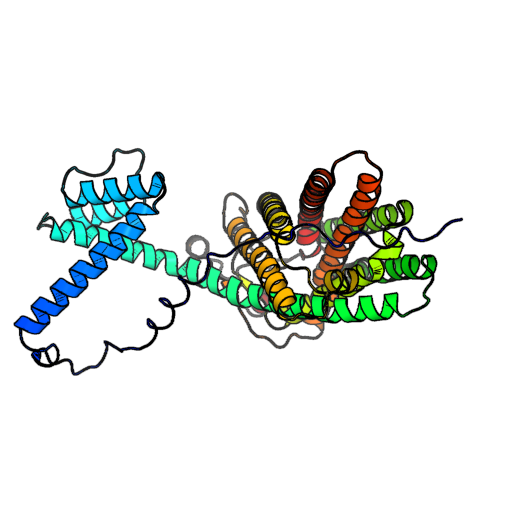A 1
ATOM 866 C C . ARG A 1 119 ? -12.767 -25.622 42.931 1.00 74.94 119 ARG A C 1
ATOM 868 O O . ARG A 1 119 ? -12.360 -24.939 42.000 1.00 74.94 119 ARG A O 1
ATOM 875 N N . GLU A 1 120 ? -13.985 -26.160 42.958 1.00 73.19 120 GLU A N 1
ATOM 876 C CA . GLU A 1 120 ? -14.963 -26.035 41.875 1.00 73.19 120 GLU A CA 1
ATOM 877 C C . GLU A 1 120 ? -15.480 -24.597 41.725 1.00 73.19 120 GLU A C 1
ATOM 879 O O . GLU A 1 120 ? -15.514 -24.102 40.602 1.00 73.19 120 GLU A O 1
ATOM 884 N N . SER A 1 121 ? -15.773 -23.879 42.819 1.00 73.06 121 SER A N 1
ATOM 885 C CA . SER A 1 121 ? -16.187 -22.463 42.723 1.00 73.06 121 SER A CA 1
ATOM 886 C C . SER A 1 121 ? -15.058 -21.528 42.294 1.00 73.06 121 SER A C 1
ATOM 888 O O . SER A 1 121 ? -15.288 -20.592 41.531 1.00 73.06 121 SER A O 1
ATOM 890 N N . ARG A 1 122 ? -13.815 -21.793 42.708 1.00 74.88 122 ARG A N 1
ATOM 891 C CA . ARG A 1 122 ? -12.648 -21.036 42.224 1.00 74.88 122 ARG A CA 1
ATOM 892 C C . ARG A 1 122 ? -12.395 -21.250 40.737 1.00 74.88 122 ARG A C 1
ATOM 894 O O . ARG A 1 122 ? -12.063 -20.303 40.026 1.00 74.88 122 ARG A O 1
ATOM 901 N N . MET A 1 123 ? -12.599 -22.477 40.258 1.00 72.00 123 MET A N 1
ATOM 902 C CA . MET A 1 123 ? -12.551 -22.786 38.831 1.00 72.00 123 MET A CA 1
ATOM 903 C C . MET A 1 123 ? -13.669 -22.064 38.074 1.00 72.00 123 MET A C 1
ATOM 905 O O . MET A 1 123 ? -13.403 -21.458 37.041 1.00 72.00 123 MET A O 1
ATOM 909 N N . GLN A 1 124 ? -14.889 -22.064 38.613 1.00 75.56 124 GLN A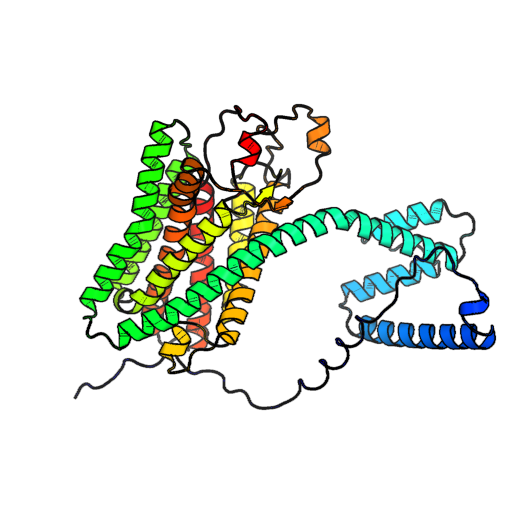 N 1
ATOM 910 C CA . GLN A 1 124 ? -16.020 -21.347 38.030 1.00 75.56 124 GLN A CA 1
ATOM 911 C C . GLN A 1 124 ? -15.775 -19.832 37.980 1.00 75.56 124 GLN A C 1
ATOM 913 O O . GLN A 1 124 ? -15.980 -19.227 36.939 1.00 75.56 124 GLN A O 1
ATOM 918 N N . SER A 1 125 ? -15.210 -19.243 39.037 1.00 78.62 125 SER A N 1
ATOM 919 C CA . SER A 1 125 ? -14.847 -17.818 39.084 1.00 78.62 125 SER A CA 1
ATOM 920 C C . SER A 1 125 ? -13.824 -17.424 38.012 1.00 78.62 125 SER A C 1
ATOM 922 O O . SER A 1 125 ? -13.924 -16.344 37.436 1.00 78.62 125 SER A O 1
ATOM 924 N N . ILE A 1 126 ? -12.848 -18.290 37.709 1.00 76.62 126 ILE A N 1
ATOM 925 C CA . ILE A 1 126 ? -11.896 -18.058 36.607 1.00 76.62 126 ILE A CA 1
ATOM 926 C C . ILE A 1 126 ? -12.570 -18.213 35.247 1.00 76.62 126 ILE A C 1
ATOM 928 O O . ILE A 1 126 ? -12.286 -17.436 34.340 1.00 76.62 126 ILE A O 1
ATOM 932 N N . VAL A 1 127 ? -13.431 -19.218 35.086 1.00 74.50 127 VAL A N 1
ATOM 933 C CA . VAL A 1 127 ? -14.155 -19.439 33.830 1.00 74.50 127 VAL A CA 1
ATOM 934 C C . VAL A 1 127 ? -15.085 -18.264 33.545 1.00 74.50 127 VAL A C 1
ATOM 936 O O . VAL A 1 127 ? -15.061 -17.748 32.434 1.00 74.50 127 VAL A O 1
ATOM 939 N N . ASP A 1 128 ? -15.823 -17.787 34.543 1.00 74.38 128 ASP A N 1
ATOM 940 C CA . ASP A 1 128 ? -16.723 -16.642 34.422 1.00 74.38 128 ASP A CA 1
ATOM 941 C C . ASP A 1 128 ? -15.941 -15.341 34.189 1.00 74.38 128 ASP A C 1
ATOM 943 O O . ASP A 1 128 ? -16.285 -14.583 33.286 1.00 74.38 128 ASP A O 1
ATOM 947 N N . ALA A 1 129 ? -14.819 -15.122 34.891 1.00 75.81 129 ALA A N 1
ATOM 948 C CA . ALA A 1 129 ? -13.916 -14.005 34.601 1.00 75.81 129 ALA A CA 1
ATOM 949 C C . ALA A 1 129 ? -13.353 -14.076 33.172 1.00 75.81 129 ALA A C 1
ATOM 951 O O . ALA A 1 129 ? -13.272 -13.059 32.491 1.00 75.81 129 ALA A O 1
ATOM 952 N N . GLY A 1 130 ? -12.989 -15.271 32.698 1.00 70.62 130 GLY A N 1
ATOM 953 C CA . GLY A 1 130 ? -12.514 -15.501 31.335 1.00 70.62 130 GLY A CA 1
ATOM 954 C C . GLY A 1 130 ? -13.599 -15.269 30.282 1.00 70.62 130 GLY A C 1
ATOM 955 O O . GLY A 1 130 ? -13.318 -14.680 29.240 1.00 70.62 130 GLY A O 1
ATOM 956 N N . LEU A 1 131 ? -14.840 -15.679 30.559 1.00 66.06 131 LEU A N 1
ATOM 957 C CA . LEU A 1 131 ? -16.002 -15.445 29.701 1.00 66.06 131 LEU A CA 1
ATOM 958 C C . LEU A 1 131 ? -16.377 -13.959 29.644 1.00 66.06 131 LEU A C 1
ATOM 960 O O . LEU A 1 131 ? -16.634 -13.458 28.553 1.00 66.06 131 LEU A O 1
ATOM 964 N N . GLU A 1 132 ? -16.335 -13.237 30.766 1.00 68.94 132 GLU A N 1
ATOM 965 C CA . GLU A 1 132 ? -16.529 -11.779 30.800 1.00 68.94 132 GLU A CA 1
ATOM 966 C C . GLU A 1 132 ? -15.416 -11.040 30.032 1.00 68.94 132 GLU A C 1
ATOM 968 O O . GLU A 1 132 ? -15.686 -10.076 29.314 1.00 68.94 132 GLU A O 1
ATOM 973 N N . LEU A 1 133 ? -14.168 -11.517 30.103 1.00 66.12 133 LEU A N 1
ATOM 974 C CA . LEU A 1 133 ? -13.048 -10.969 29.324 1.00 66.12 133 LEU A CA 1
ATOM 975 C C . LEU A 1 133 ? -13.219 -11.229 27.818 1.00 66.12 133 LEU A C 1
ATOM 977 O O . LEU A 1 133 ? -12.964 -10.349 26.994 1.00 66.12 133 LEU A O 1
ATOM 981 N N . LEU A 1 134 ? -13.716 -12.413 27.453 1.00 58.00 134 LEU A N 1
ATOM 982 C CA . LEU A 1 134 ? -14.120 -12.760 26.086 1.00 58.00 134 LEU A CA 1
ATOM 983 C C . LEU A 1 134 ? -15.290 -11.897 25.592 1.00 58.00 134 LEU A C 1
ATOM 985 O O . LEU A 1 134 ? -15.316 -11.499 24.426 1.00 58.00 134 LEU A O 1
ATOM 989 N N . GLU A 1 135 ? -16.240 -11.570 26.466 1.00 63.66 135 GLU A N 1
ATOM 990 C CA . GLU A 1 135 ? -17.355 -10.680 26.148 1.00 63.66 135 GLU A CA 1
ATOM 991 C C . GLU A 1 135 ? -16.891 -9.224 25.976 1.00 63.66 135 GLU A C 1
ATOM 993 O O . GLU A 1 135 ? -17.318 -8.556 25.032 1.00 63.66 135 GLU A O 1
ATOM 998 N N . SER A 1 136 ? -15.926 -8.765 26.780 1.00 61.75 136 SER A N 1
ATOM 999 C CA . SER A 1 136 ? -15.232 -7.480 26.594 1.00 61.75 136 SER A CA 1
ATOM 1000 C C . SER A 1 136 ? -14.470 -7.427 25.258 1.00 61.75 136 SER A C 1
ATOM 1002 O O . SER A 1 136 ? -14.527 -6.434 24.525 1.00 61.75 136 SER A O 1
ATOM 1004 N N . ALA A 1 137 ? -13.850 -8.541 24.853 1.00 57.69 137 ALA A N 1
ATOM 1005 C CA . ALA A 1 137 ? -13.155 -8.670 23.572 1.00 57.69 137 ALA A CA 1
ATOM 1006 C C . ALA A 1 137 ? -14.096 -8.721 22.349 1.00 57.69 137 ALA A C 1
ATOM 1008 O O . ALA A 1 137 ? -13.643 -8.538 21.214 1.00 57.69 137 ALA A O 1
ATOM 1009 N N . ARG A 1 138 ? -15.411 -8.907 22.541 1.00 65.00 138 ARG A N 1
ATOM 1010 C CA . ARG A 1 138 ? -16.401 -8.979 21.452 1.00 65.00 138 ARG A CA 1
ATOM 1011 C C . ARG A 1 138 ? -16.469 -7.690 20.632 1.00 65.00 138 ARG A C 1
ATOM 1013 O O . ARG A 1 138 ? -16.572 -7.758 19.410 1.00 65.00 138 ARG A O 1
ATOM 1020 N N . GLY A 1 139 ? -16.409 -6.524 21.278 1.00 66.44 139 GLY A N 1
ATOM 1021 C CA . GLY A 1 139 ? -16.448 -5.220 20.600 1.00 66.44 139 GLY A CA 1
ATOM 1022 C C . GLY A 1 139 ? -15.244 -5.005 19.669 1.00 66.44 139 GLY A C 1
ATOM 1023 O O . GLY A 1 139 ? -15.431 -4.861 18.457 1.00 66.44 139 GLY A O 1
ATOM 1024 N N . PRO A 1 140 ? -14.005 -5.059 20.194 1.00 66.12 140 PRO A N 1
ATOM 1025 C CA . PRO A 1 140 ? -12.785 -5.016 19.386 1.00 66.12 140 PRO A CA 1
ATOM 1026 C C . PRO A 1 140 ? -12.727 -6.112 18.314 1.00 66.12 140 PRO A C 1
ATOM 1028 O O . PRO A 1 140 ? -12.327 -5.836 17.183 1.00 66.12 140 PRO A O 1
ATOM 1031 N N . GLY A 1 141 ? -13.186 -7.329 18.629 1.00 64.25 141 GLY A N 1
ATOM 1032 C CA . GLY A 1 141 ? -13.248 -8.446 17.685 1.00 64.25 141 GLY A CA 1
ATOM 1033 C C . GLY A 1 141 ? -14.192 -8.194 16.508 1.00 64.25 141 GLY A C 1
ATOM 1034 O O . GLY A 1 141 ? -13.842 -8.486 15.367 1.00 64.25 141 GLY A O 1
ATOM 1035 N N . LEU A 1 142 ? -15.359 -7.587 16.746 1.00 69.19 142 LEU A N 1
ATOM 1036 C CA . LEU A 1 142 ? -16.288 -7.190 15.681 1.00 69.19 142 LEU A CA 1
ATOM 1037 C C . LEU A 1 142 ? -15.718 -6.068 14.807 1.00 69.19 142 LEU A C 1
ATOM 1039 O O . LEU A 1 142 ? -15.883 -6.102 13.587 1.00 69.19 142 LEU A O 1
ATOM 1043 N N . ASN A 1 143 ? -15.011 -5.104 15.402 1.00 69.81 143 ASN A N 1
ATOM 1044 C CA . ASN A 1 143 ? -14.326 -4.056 14.645 1.00 69.81 143 ASN A CA 1
ATOM 1045 C C . ASN A 1 143 ? -13.234 -4.649 13.753 1.00 69.81 143 ASN A C 1
ATOM 1047 O O . ASN A 1 143 ? -13.201 -4.365 12.557 1.00 69.81 143 ASN A O 1
ATOM 1051 N N . LEU A 1 144 ? -12.389 -5.521 14.309 1.00 72.69 144 LEU A N 1
ATOM 1052 C CA . LEU A 1 144 ? -11.353 -6.216 13.555 1.00 72.69 144 LEU A CA 1
ATOM 1053 C C . LEU A 1 144 ? -11.956 -7.068 12.439 1.00 72.69 144 LEU A C 1
ATOM 1055 O O . LEU A 1 144 ? -11.440 -7.052 11.326 1.00 72.69 144 LEU A O 1
ATOM 1059 N N . LEU A 1 145 ? -13.062 -7.771 12.692 1.00 72.56 145 LEU A N 1
ATOM 1060 C CA . LEU A 1 145 ? -13.749 -8.561 11.674 1.00 72.56 145 LEU A CA 1
ATOM 1061 C C . LEU A 1 145 ? -14.309 -7.677 10.555 1.00 72.56 145 LEU A C 1
ATOM 1063 O O . LEU A 1 145 ? -14.165 -8.034 9.390 1.00 72.56 145 LEU A O 1
ATOM 1067 N N . ASN A 1 146 ? -14.879 -6.512 10.871 1.00 74.62 146 ASN A N 1
ATOM 1068 C CA . ASN A 1 146 ? -15.367 -5.570 9.862 1.00 74.62 146 ASN A CA 1
ATOM 1069 C C . ASN A 1 146 ? -14.227 -4.998 9.008 1.00 74.62 146 ASN A C 1
ATOM 1071 O O . ASN A 1 146 ? -14.351 -4.965 7.782 1.00 74.62 146 ASN A O 1
ATOM 1075 N N . VAL A 1 147 ? -13.106 -4.609 9.628 1.00 76.38 147 VAL A N 1
ATOM 1076 C CA . VAL A 1 147 ? -11.893 -4.175 8.910 1.00 76.38 147 VAL A CA 1
ATOM 1077 C C . VAL A 1 147 ? -11.361 -5.313 8.041 1.00 76.38 147 VAL A C 1
ATOM 1079 O O . VAL A 1 147 ? -11.157 -5.137 6.844 1.00 76.38 147 VAL A O 1
ATOM 1082 N N . THR A 1 148 ? -11.201 -6.506 8.613 1.00 76.94 148 THR A N 1
ATOM 1083 C CA . THR A 1 148 ? -10.638 -7.678 7.929 1.00 76.94 148 THR A CA 1
ATOM 1084 C C . THR A 1 148 ? -11.499 -8.101 6.748 1.00 76.94 148 THR A C 1
ATOM 1086 O O . THR A 1 148 ? -10.995 -8.260 5.638 1.00 76.94 148 THR A O 1
ATOM 1089 N N . ALA A 1 149 ? -12.807 -8.251 6.957 1.00 75.12 149 ALA A N 1
ATOM 1090 C CA . ALA A 1 149 ? -13.731 -8.689 5.922 1.00 75.12 149 ALA A CA 1
ATOM 1091 C C . ALA A 1 149 ? -13.818 -7.670 4.785 1.00 75.12 149 ALA A C 1
ATOM 1093 O O . ALA A 1 149 ? -13.785 -8.056 3.622 1.00 75.12 149 ALA A O 1
ATOM 1094 N N . ARG A 1 150 ? -13.898 -6.370 5.095 1.00 86.25 150 ARG A N 1
ATOM 1095 C CA . ARG A 1 150 ? -13.992 -5.329 4.068 1.00 86.25 150 ARG A CA 1
ATOM 1096 C C . ARG A 1 150 ? -12.637 -5.066 3.422 1.00 86.25 150 ARG A C 1
ATOM 1098 O O . ARG A 1 150 ? -12.492 -5.259 2.216 1.00 86.25 150 ARG A O 1
ATOM 1105 N N . THR A 1 151 ? -11.664 -4.571 4.185 1.00 85.56 151 THR A N 1
ATOM 1106 C CA . THR A 1 151 ? -10.375 -4.115 3.643 1.00 85.56 151 THR A CA 1
ATOM 1107 C C . THR A 1 151 ? -9.597 -5.296 3.091 1.00 85.56 151 THR A C 1
ATOM 1109 O O . THR A 1 151 ? -9.079 -5.209 1.977 1.00 85.56 151 THR A O 1
ATOM 1112 N N . GLY A 1 152 ? -9.594 -6.426 3.802 1.00 83.12 152 GLY A N 1
ATOM 1113 C CA . GLY A 1 152 ? -8.932 -7.634 3.331 1.00 83.12 152 GLY A CA 1
ATOM 1114 C C . GLY A 1 152 ? -9.501 -8.122 1.999 1.00 83.12 152 GLY A C 1
ATOM 1115 O O . GLY A 1 152 ? -8.735 -8.387 1.075 1.00 83.12 152 GLY A O 1
ATOM 1116 N N . LEU A 1 153 ? -10.830 -8.155 1.840 1.00 85.44 153 LEU A N 1
ATOM 1117 C CA . LEU A 1 153 ? -11.459 -8.582 0.586 1.00 85.44 153 LEU A CA 1
ATOM 1118 C C . LEU A 1 153 ? -11.171 -7.616 -0.569 1.00 85.44 153 LEU A C 1
ATOM 1120 O O . LEU A 1 153 ? -10.773 -8.058 -1.647 1.00 85.44 153 LEU A O 1
ATOM 1124 N N . VAL A 1 154 ? -11.343 -6.305 -0.357 1.00 88.00 154 VAL A N 1
ATOM 1125 C CA . VAL A 1 154 ? -11.082 -5.294 -1.396 1.00 88.00 154 VAL A CA 1
ATOM 1126 C C . VAL A 1 154 ? -9.621 -5.360 -1.841 1.00 88.00 154 VAL A C 1
ATOM 1128 O O . VAL A 1 154 ? -9.347 -5.406 -3.040 1.00 88.00 154 VAL A O 1
ATOM 1131 N N . VAL A 1 155 ? -8.673 -5.419 -0.905 1.00 90.69 155 VAL A N 1
ATOM 1132 C CA . VAL A 1 155 ? -7.237 -5.450 -1.219 1.00 90.69 155 VAL A CA 1
ATOM 1133 C C . VAL A 1 155 ? -6.823 -6.771 -1.865 1.00 90.69 155 VAL A C 1
ATOM 1135 O O . VAL A 1 155 ? -6.066 -6.749 -2.838 1.00 90.69 155 VAL A O 1
ATOM 1138 N N . ALA A 1 156 ? -7.340 -7.910 -1.399 1.00 87.56 156 ALA A N 1
ATOM 1139 C CA . ALA A 1 156 ? -7.034 -9.208 -1.993 1.00 87.56 156 ALA A CA 1
ATOM 1140 C C . ALA A 1 156 ? -7.530 -9.292 -3.442 1.00 87.56 156 ALA A C 1
ATOM 1142 O O . ALA A 1 156 ? -6.750 -9.608 -4.341 1.00 87.56 156 ALA A O 1
ATOM 1143 N N . LEU A 1 157 ? -8.798 -8.948 -3.694 1.00 89.25 157 LEU A N 1
ATOM 1144 C CA . LEU A 1 157 ? -9.386 -9.007 -5.036 1.00 89.25 157 LEU A CA 1
ATOM 1145 C C . LEU A 1 157 ? -8.695 -8.050 -6.010 1.00 89.25 157 LEU A C 1
ATOM 1147 O O . LEU A 1 157 ? -8.379 -8.426 -7.138 1.00 89.25 157 LEU A O 1
ATOM 1151 N N . THR A 1 158 ? -8.421 -6.822 -5.572 1.00 92.19 158 THR A N 1
ATOM 1152 C CA . THR A 1 158 ? -7.741 -5.827 -6.413 1.00 92.19 158 THR A CA 1
ATOM 1153 C C . THR A 1 158 ? -6.280 -6.185 -6.656 1.00 92.19 158 THR A C 1
ATOM 1155 O O . THR A 1 158 ? -5.766 -5.929 -7.744 1.00 92.19 158 THR A O 1
ATOM 1158 N N . THR A 1 159 ? -5.617 -6.849 -5.704 1.00 90.75 159 THR A N 1
ATOM 1159 C CA . THR A 1 159 ? -4.275 -7.401 -5.918 1.00 90.75 159 THR A CA 1
ATOM 1160 C C . THR A 1 159 ? -4.301 -8.532 -6.939 1.00 90.75 159 THR A C 1
ATOM 1162 O O . THR A 1 159 ? -3.479 -8.518 -7.849 1.00 90.75 159 THR A O 1
ATOM 1165 N N . VAL A 1 160 ? -5.241 -9.479 -6.849 1.00 89.12 160 VAL A N 1
ATOM 1166 C CA . VAL A 1 160 ? -5.368 -10.560 -7.844 1.00 89.12 160 VAL A CA 1
ATOM 1167 C C . VAL A 1 160 ? -5.619 -9.980 -9.235 1.00 89.12 160 VAL A C 1
ATOM 1169 O O . VAL A 1 160 ? -4.937 -10.358 -10.186 1.00 89.12 160 VAL A O 1
ATOM 1172 N N . LEU A 1 161 ? -6.526 -9.002 -9.351 1.00 91.06 161 LEU A N 1
ATOM 1173 C CA . LEU A 1 161 ? -6.767 -8.283 -10.603 1.00 91.06 161 LEU A CA 1
ATOM 1174 C C . LEU A 1 161 ? -5.481 -7.635 -11.135 1.00 91.06 161 LEU A C 1
ATOM 1176 O O . LEU A 1 161 ? -5.158 -7.786 -12.312 1.00 91.06 161 LEU A O 1
ATOM 1180 N N . ARG A 1 162 ? -4.725 -6.951 -10.268 1.00 92.38 162 ARG A N 1
ATOM 1181 C CA . ARG A 1 162 ? -3.434 -6.352 -10.617 1.00 92.38 162 ARG A CA 1
ATOM 1182 C C . ARG A 1 162 ? -2.448 -7.392 -11.145 1.00 92.38 162 ARG A C 1
ATOM 1184 O O . ARG A 1 162 ? -1.806 -7.131 -12.155 1.00 92.38 162 ARG A O 1
ATOM 1191 N N . GLN A 1 163 ? -2.303 -8.535 -10.473 1.00 88.50 163 GLN A N 1
ATOM 1192 C CA . GLN A 1 163 ? -1.347 -9.564 -10.894 1.00 88.50 163 GLN A CA 1
ATOM 1193 C C . GLN A 1 163 ? -1.750 -10.195 -12.229 1.00 88.50 163 GLN A C 1
ATOM 1195 O O . GLN A 1 163 ? -0.907 -10.344 -13.113 1.00 88.50 163 GLN A O 1
ATOM 1200 N N . LEU A 1 164 ? -3.044 -10.473 -12.414 1.00 89.06 164 LEU A N 1
ATOM 1201 C CA . LEU A 1 164 ? -3.593 -10.975 -13.670 1.00 89.06 164 LEU A CA 1
ATOM 1202 C C . LEU A 1 164 ? -3.303 -10.017 -14.828 1.00 89.06 164 LEU A C 1
ATOM 1204 O O . LEU A 1 164 ? -2.753 -10.432 -15.847 1.00 89.06 164 LEU A O 1
ATOM 1208 N N . VAL A 1 165 ? -3.655 -8.736 -14.681 1.00 89.44 165 VAL A N 1
ATOM 1209 C CA . VAL A 1 165 ? -3.407 -7.755 -15.744 1.00 89.44 165 VAL A CA 1
ATOM 1210 C C . VAL A 1 165 ? -1.908 -7.568 -15.957 1.00 89.44 165 VAL A C 1
ATOM 1212 O O . VAL A 1 165 ? -1.462 -7.544 -17.099 1.00 89.44 165 VAL A O 1
ATOM 1215 N N . GLY A 1 166 ? -1.119 -7.546 -14.886 1.00 88.94 166 GLY A N 1
ATOM 1216 C CA . GLY A 1 166 ? 0.329 -7.416 -14.962 1.00 88.94 166 GLY A CA 1
ATOM 1217 C C . GLY A 1 166 ? 1.025 -8.527 -15.722 1.00 88.94 166 GLY A C 1
ATOM 1218 O O . GLY A 1 166 ? 1.953 -8.249 -16.476 1.00 88.94 166 GLY A O 1
ATOM 1219 N N . TYR A 1 167 ? 0.550 -9.764 -15.591 1.00 89.56 167 TYR A N 1
ATOM 1220 C CA . TYR A 1 167 ? 1.039 -10.877 -16.397 1.00 89.56 167 TYR A CA 1
ATOM 1221 C C . TYR A 1 167 ? 0.844 -10.616 -17.900 1.00 89.56 167 TYR A C 1
ATOM 1223 O O . TYR A 1 167 ? 1.775 -10.775 -18.688 1.00 89.56 167 TYR A O 1
ATOM 1231 N N . TYR A 1 168 ? -0.352 -10.178 -18.307 1.00 89.81 168 TYR A N 1
ATOM 1232 C CA . TYR A 1 168 ? -0.661 -9.925 -19.719 1.00 89.81 168 TYR A CA 1
ATOM 1233 C C . TYR A 1 168 ? -0.031 -8.643 -20.265 1.00 89.81 168 TYR A C 1
ATOM 1235 O O . TYR A 1 168 ? 0.346 -8.606 -21.434 1.00 89.81 168 TYR A O 1
ATOM 1243 N N . VAL A 1 169 ? 0.107 -7.609 -19.437 1.00 89.38 169 VAL A N 1
ATOM 1244 C CA . VAL A 1 169 ? 0.810 -6.374 -19.800 1.00 89.38 169 VAL A CA 1
ATOM 1245 C C . VAL A 1 169 ? 2.290 -6.660 -20.018 1.00 89.38 169 VAL A C 1
ATOM 1247 O O . VAL A 1 169 ? 2.830 -6.267 -21.047 1.00 89.38 169 VAL A O 1
ATOM 1250 N N . GLU A 1 170 ? 2.934 -7.401 -19.113 1.00 88.81 170 GLU A N 1
ATOM 1251 C CA . GLU A 1 170 ? 4.330 -7.814 -19.288 1.00 88.81 170 GLU A CA 1
ATOM 1252 C C . GLU A 1 170 ? 4.504 -8.640 -20.566 1.00 88.81 170 GLU A C 1
ATOM 1254 O O . GLU A 1 170 ? 5.414 -8.385 -21.354 1.00 88.81 170 GLU A O 1
ATOM 1259 N N . LYS A 1 171 ? 3.582 -9.575 -20.821 1.00 88.25 171 LYS A N 1
ATOM 1260 C CA . LYS A 1 171 ? 3.557 -10.343 -22.065 1.00 88.25 171 LYS A CA 1
ATOM 1261 C C . LYS A 1 171 ? 3.506 -9.446 -23.300 1.00 88.25 171 LYS A C 1
ATOM 1263 O O . LYS A 1 171 ? 4.358 -9.578 -24.173 1.00 88.25 171 LYS A O 1
ATOM 1268 N N . ALA A 1 172 ? 2.563 -8.509 -23.346 1.00 87.69 172 ALA A N 1
ATOM 1269 C CA . ALA A 1 172 ? 2.413 -7.590 -24.469 1.00 87.69 172 ALA A CA 1
ATOM 1270 C C . ALA A 1 172 ? 3.643 -6.686 -24.661 1.00 87.69 172 ALA A C 1
ATOM 1272 O O . ALA A 1 172 ? 4.033 -6.415 -25.794 1.00 87.69 172 ALA A O 1
ATOM 1273 N N . ILE A 1 173 ? 4.280 -6.242 -23.572 1.00 87.69 173 ILE A N 1
ATOM 1274 C CA . ILE A 1 173 ? 5.495 -5.419 -23.630 1.00 87.69 173 ILE A CA 1
ATOM 1275 C C . ILE A 1 173 ? 6.677 -6.225 -24.177 1.00 87.69 173 ILE A C 1
ATOM 1277 O O . ILE A 1 173 ? 7.435 -5.695 -24.983 1.00 87.69 173 ILE A O 1
ATOM 1281 N N . ARG A 1 174 ? 6.848 -7.490 -23.771 1.00 85.25 174 ARG A N 1
ATOM 1282 C CA . ARG A 1 174 ? 7.947 -8.337 -24.271 1.00 85.25 174 ARG A CA 1
ATOM 1283 C C . ARG A 1 174 ? 7.743 -8.811 -25.705 1.00 85.25 174 ARG A C 1
ATOM 1285 O O . ARG A 1 174 ? 8.719 -8.966 -26.426 1.00 85.25 174 ARG A O 1
ATOM 1292 N N . GLU A 1 175 ? 6.498 -9.057 -26.105 1.00 87.31 175 GLU A N 1
ATOM 1293 C CA . GLU A 1 175 ? 6.153 -9.393 -27.492 1.00 87.31 175 GLU A CA 1
ATOM 1294 C C . GLU A 1 175 ? 6.202 -8.161 -28.415 1.00 87.31 175 GLU A C 1
ATOM 1296 O O . GLU A 1 175 ? 6.322 -8.302 -29.631 1.00 87.31 175 GLU A O 1
ATOM 1301 N N . GLY A 1 176 ? 6.113 -6.954 -27.849 1.00 81.62 176 GLY A N 1
ATOM 1302 C CA . GLY A 1 176 ? 6.188 -5.693 -28.575 1.00 81.62 176 GLY A CA 1
ATOM 1303 C C . GLY A 1 176 ? 7.620 -5.195 -28.792 1.00 81.62 176 GLY A C 1
ATOM 1304 O O . GLY A 1 176 ? 8.455 -5.225 -27.892 1.00 81.62 176 GLY A O 1
ATOM 1305 N N . ASP A 1 177 ? 7.876 -4.629 -29.972 1.00 76.44 177 ASP A N 1
ATOM 1306 C CA . ASP A 1 177 ? 9.166 -4.024 -30.347 1.00 76.44 177 ASP A CA 1
ATOM 1307 C C . ASP A 1 177 ? 9.265 -2.549 -29.903 1.00 76.44 177 ASP A C 1
ATOM 1309 O O . ASP A 1 177 ? 9.590 -1.648 -30.675 1.00 76.44 177 ASP A O 1
ATOM 1313 N N . SER A 1 178 ? 8.867 -2.263 -28.660 1.00 80.12 178 SER A N 1
ATOM 1314 C CA . SER A 1 178 ? 8.895 -0.901 -28.117 1.00 80.12 178 SER A CA 1
ATOM 1315 C C . SER A 1 178 ? 10.302 -0.540 -27.620 1.00 80.12 178 SER A C 1
ATOM 1317 O O . SER A 1 178 ? 10.797 -1.195 -26.697 1.00 80.12 178 SER A O 1
ATOM 1319 N N . PRO A 1 179 ? 10.947 0.516 -28.162 1.00 86.12 179 PRO A N 1
ATOM 1320 C CA . PRO A 1 179 ? 12.272 0.937 -27.717 1.00 86.12 179 PRO A CA 1
ATOM 1321 C C . PRO A 1 179 ? 12.288 1.317 -26.233 1.00 86.12 179 PRO A C 1
ATOM 1323 O O . PRO A 1 179 ? 11.333 1.912 -25.729 1.00 86.12 179 PRO A O 1
ATOM 1326 N N . GLU A 1 180 ? 13.409 1.073 -25.550 1.00 85.50 180 GLU A N 1
ATOM 1327 C CA . GLU A 1 180 ? 13.591 1.400 -24.124 1.00 85.50 180 GLU A CA 1
ATOM 1328 C C . GLU A 1 180 ? 13.300 2.874 -23.806 1.00 85.50 180 GLU A C 1
ATOM 1330 O O . GLU A 1 180 ? 12.671 3.185 -22.795 1.00 85.50 180 GLU A O 1
ATOM 1335 N N . ALA A 1 181 ? 13.683 3.781 -24.711 1.00 85.62 181 ALA A N 1
ATOM 1336 C CA . ALA A 1 181 ? 13.390 5.205 -24.584 1.00 85.62 181 ALA A CA 1
ATOM 1337 C C . ALA A 1 181 ? 11.879 5.504 -24.622 1.00 85.62 181 ALA A C 1
ATOM 1339 O O . ALA A 1 181 ? 11.418 6.370 -23.882 1.00 85.62 181 ALA A O 1
ATOM 1340 N N . SER A 1 182 ? 11.097 4.782 -25.440 1.00 89.31 182 SER A N 1
ATOM 1341 C CA . SER A 1 182 ? 9.630 4.921 -25.469 1.00 89.31 182 SER A CA 1
ATOM 1342 C C . SER A 1 182 ? 9.035 4.497 -24.132 1.00 89.31 182 SER A C 1
ATOM 1344 O O . SER A 1 182 ? 8.264 5.242 -23.534 1.00 89.31 182 SER A O 1
ATOM 1346 N N . ARG A 1 183 ? 9.479 3.347 -23.607 1.00 88.50 183 ARG A N 1
ATOM 1347 C CA . ARG A 1 183 ? 9.009 2.809 -22.322 1.00 88.50 183 ARG A CA 1
ATOM 1348 C C . ARG A 1 183 ? 9.311 3.752 -21.158 1.00 88.50 183 ARG A C 1
ATOM 1350 O O . ARG A 1 183 ? 8.454 3.947 -20.301 1.00 88.50 183 ARG A O 1
ATOM 1357 N N . ALA A 1 184 ? 10.490 4.376 -21.143 1.00 89.88 184 ALA A N 1
ATOM 1358 C CA . ALA A 1 184 ? 10.858 5.354 -20.118 1.00 89.88 184 ALA A CA 1
ATOM 1359 C C . ALA A 1 184 ? 9.939 6.592 -20.138 1.00 89.88 184 ALA A C 1
ATOM 1361 O O . ALA A 1 184 ? 9.419 6.998 -19.094 1.00 89.88 184 ALA A O 1
ATOM 1362 N N . TRP A 1 185 ? 9.658 7.149 -21.322 1.00 91.81 185 TRP A N 1
ATOM 1363 C CA . TRP A 1 185 ? 8.735 8.282 -21.460 1.00 91.81 185 TRP A CA 1
ATOM 1364 C C . TRP A 1 185 ? 7.278 7.910 -21.166 1.00 91.81 185 TRP A C 1
ATOM 1366 O O . TRP A 1 185 ? 6.551 8.716 -20.586 1.00 91.81 185 TRP A O 1
ATOM 1376 N N . GLU A 1 186 ? 6.852 6.691 -21.498 1.00 92.44 186 GLU A N 1
ATOM 1377 C CA . GLU A 1 186 ? 5.546 6.156 -21.099 1.00 92.44 186 GLU A CA 1
ATOM 1378 C C . GLU A 1 186 ? 5.439 6.043 -19.573 1.00 92.44 186 GLU A C 1
ATOM 1380 O O . GLU A 1 186 ? 4.446 6.482 -18.991 1.00 92.44 186 GLU A O 1
ATOM 1385 N N . VAL A 1 187 ? 6.485 5.550 -18.901 1.00 93.62 187 VAL A N 1
ATOM 1386 C CA . VAL A 1 187 ? 6.566 5.532 -17.434 1.00 93.62 187 VAL A CA 1
ATOM 1387 C C . VAL A 1 187 ? 6.461 6.941 -16.858 1.00 93.62 187 VAL A C 1
ATOM 1389 O O . VAL A 1 187 ? 5.689 7.146 -15.919 1.00 93.62 187 VAL A O 1
ATOM 1392 N N . ALA A 1 188 ? 7.170 7.922 -17.423 1.00 93.31 188 ALA A N 1
ATOM 1393 C CA . ALA A 1 188 ? 7.053 9.313 -16.993 1.00 93.31 188 ALA A CA 1
ATOM 1394 C C . ALA A 1 188 ? 5.620 9.837 -17.156 1.00 93.31 188 ALA A C 1
ATOM 1396 O O . ALA A 1 188 ? 5.046 10.360 -16.202 1.00 93.31 188 ALA A O 1
ATOM 1397 N N . ALA A 1 189 ? 5.010 9.641 -18.326 1.00 93.69 189 ALA A N 1
ATOM 1398 C CA . ALA A 1 189 ? 3.659 10.111 -18.613 1.00 93.69 189 ALA A CA 1
ATOM 1399 C C . ALA A 1 189 ? 2.614 9.500 -17.665 1.00 93.69 189 ALA A C 1
ATOM 1401 O O . ALA A 1 189 ? 1.792 10.222 -17.101 1.00 93.69 189 ALA A O 1
ATOM 1402 N N . ILE A 1 190 ? 2.671 8.184 -17.440 1.00 94.12 190 ILE A N 1
ATOM 1403 C CA . ILE A 1 190 ? 1.730 7.485 -16.557 1.00 94.12 190 ILE A CA 1
ATOM 1404 C C . ILE A 1 190 ? 1.953 7.881 -15.087 1.00 94.12 190 ILE A C 1
ATOM 1406 O O . ILE A 1 190 ? 0.992 8.009 -14.325 1.00 94.12 190 ILE A O 1
ATOM 1410 N N . THR A 1 191 ? 3.200 8.129 -14.680 1.00 94.25 191 THR A N 1
ATOM 1411 C CA . THR A 1 191 ? 3.520 8.584 -13.316 1.00 94.25 191 THR A CA 1
ATOM 1412 C C . THR A 1 191 ? 2.941 9.973 -13.022 1.00 94.25 191 THR A C 1
ATOM 1414 O O . THR A 1 191 ? 2.563 10.272 -11.892 1.00 94.25 191 THR A O 1
ATOM 1417 N N . MET A 1 192 ? 2.782 10.824 -14.040 1.00 93.75 192 MET A N 1
ATOM 1418 C CA . MET A 1 192 ? 2.198 12.158 -13.867 1.00 93.75 192 MET A CA 1
ATOM 1419 C C . MET A 1 192 ? 0.685 12.154 -13.608 1.00 93.75 192 MET A C 1
ATOM 1421 O O . MET A 1 192 ? 0.147 13.184 -13.198 1.00 93.75 192 MET A O 1
ATOM 1425 N N . ILE A 1 193 ? -0.008 11.022 -13.786 1.00 92.81 193 ILE A N 1
ATOM 1426 C CA . ILE A 1 193 ? -1.456 10.917 -13.551 1.00 92.81 193 ILE A CA 1
ATOM 1427 C C . ILE A 1 193 ? -1.799 11.235 -12.088 1.00 92.81 193 ILE A C 1
ATOM 1429 O O . ILE A 1 193 ? -2.702 12.031 -11.835 1.00 92.81 193 ILE A O 1
ATOM 1433 N N . GLY A 1 194 ? -1.063 10.672 -11.123 1.00 90.56 194 GLY A N 1
ATOM 1434 C CA . GLY A 1 194 ? -1.283 10.916 -9.692 1.00 90.56 194 GLY A CA 1
ATOM 1435 C C . GLY A 1 194 ? -1.161 12.401 -9.312 1.00 90.56 194 GLY A C 1
ATOM 1436 O O . GLY A 1 194 ? -2.142 12.984 -8.836 1.00 90.56 194 GLY A O 1
ATOM 1437 N N . PRO A 1 195 ? -0.011 13.052 -9.578 1.00 92.62 195 PRO A N 1
ATOM 1438 C CA . PRO A 1 195 ? 0.176 14.482 -9.340 1.00 92.62 195 PRO A CA 1
ATOM 1439 C C . PRO A 1 195 ? -0.834 15.372 -10.076 1.00 92.62 195 PRO A C 1
ATOM 1441 O O . PRO A 1 195 ? -1.330 16.336 -9.494 1.00 92.62 195 PRO A O 1
ATOM 1444 N N . ALA A 1 196 ? -1.189 15.045 -11.324 1.00 93.31 196 ALA A N 1
ATOM 1445 C CA . ALA A 1 196 ? -2.186 15.801 -12.082 1.00 93.31 196 ALA A CA 1
ATOM 1446 C C . ALA A 1 196 ? -3.581 15.715 -11.441 1.00 93.31 196 ALA A C 1
ATOM 1448 O O . ALA A 1 196 ? -4.249 16.738 -11.280 1.00 93.31 196 ALA A O 1
ATOM 1449 N N . MET A 1 197 ? -4.007 14.520 -11.016 1.00 92.06 197 MET A N 1
ATOM 1450 C CA . MET A 1 197 ? -5.265 14.348 -10.281 1.00 92.06 197 MET A CA 1
ATOM 1451 C C . MET A 1 197 ? -5.245 15.081 -8.938 1.00 92.06 197 MET A C 1
ATOM 1453 O O . MET A 1 197 ? -6.226 15.736 -8.596 1.00 92.06 197 MET A O 1
ATOM 1457 N N . SER A 1 198 ? -4.117 15.050 -8.224 1.00 90.56 198 SER A N 1
ATOM 1458 C CA . SER A 1 198 ? -3.950 15.734 -6.936 1.00 90.56 198 SER A CA 1
ATOM 1459 C C . SER A 1 198 ? -4.044 17.257 -7.083 1.00 90.56 198 SER A C 1
ATOM 1461 O O . SER A 1 198 ? -4.692 17.930 -6.277 1.00 90.56 198 SER A O 1
ATOM 1463 N N . LEU A 1 199 ? -3.475 17.809 -8.163 1.00 90.94 199 LEU A N 1
ATOM 1464 C CA . LEU A 1 199 ? -3.604 19.223 -8.512 1.00 90.94 199 LEU A CA 1
ATOM 1465 C C . LEU A 1 199 ? -5.053 19.598 -8.848 1.00 90.94 199 LEU A C 1
ATOM 1467 O O . LEU A 1 199 ? -5.545 20.614 -8.360 1.00 90.94 199 LEU A O 1
ATOM 1471 N N . MET A 1 200 ? -5.756 18.777 -9.634 1.00 91.06 200 MET A N 1
ATOM 1472 C CA . MET A 1 200 ? -7.183 18.986 -9.913 1.00 91.06 200 MET A CA 1
ATOM 1473 C C . MET A 1 200 ? -8.016 18.960 -8.626 1.00 91.06 200 MET A C 1
ATOM 1475 O O . MET A 1 200 ? -8.855 19.837 -8.418 1.00 91.06 200 MET A O 1
ATOM 1479 N N . GLY A 1 201 ? -7.739 18.013 -7.725 1.00 87.00 201 GLY A N 1
ATOM 1480 C CA . GLY A 1 201 ? -8.338 17.977 -6.395 1.00 87.00 201 GLY A CA 1
ATOM 1481 C C . GLY A 1 201 ? -8.007 19.222 -5.574 1.00 87.00 201 GLY A C 1
ATOM 1482 O O . GLY A 1 201 ? -8.843 19.683 -4.803 1.00 87.00 201 GLY A O 1
ATOM 1483 N N . ALA A 1 202 ? -6.798 19.782 -5.708 1.00 88.00 202 ALA A N 1
ATOM 1484 C CA . ALA A 1 202 ? -6.376 20.966 -4.951 1.00 88.00 202 ALA A CA 1
ATOM 1485 C C . ALA A 1 202 ? -7.143 22.199 -5.407 1.00 88.00 202 ALA A C 1
ATOM 1487 O O . ALA A 1 202 ? -7.708 22.902 -4.580 1.00 88.00 202 ALA A O 1
ATOM 1488 N N . ILE A 1 203 ? -7.249 22.402 -6.720 1.00 89.56 203 ILE A N 1
ATOM 1489 C CA . ILE A 1 203 ? -8.057 23.481 -7.295 1.00 89.56 203 ILE A CA 1
ATOM 1490 C C . ILE A 1 203 ? -9.509 23.358 -6.825 1.00 89.56 203 ILE A C 1
ATOM 1492 O O . ILE A 1 203 ? -10.094 24.342 -6.379 1.00 89.56 203 ILE A O 1
ATOM 1496 N N . ARG A 1 204 ? -10.076 22.147 -6.866 1.00 88.38 204 ARG A N 1
ATOM 1497 C CA . ARG A 1 204 ? -11.444 21.897 -6.403 1.00 88.38 204 ARG A CA 1
ATOM 1498 C C . ARG A 1 204 ? -11.629 22.254 -4.927 1.00 88.38 204 ARG A C 1
ATOM 1500 O O . ARG A 1 204 ? -12.577 22.958 -4.598 1.00 88.38 204 ARG A O 1
ATOM 1507 N N . ASP A 1 205 ? -10.745 21.773 -4.058 1.00 84.56 205 ASP A N 1
ATOM 1508 C CA . ASP A 1 205 ? -10.867 21.965 -2.612 1.00 84.56 205 ASP A CA 1
ATOM 1509 C C . ASP A 1 205 ? -10.606 23.438 -2.210 1.00 84.56 205 ASP A C 1
ATOM 1511 O O . ASP A 1 205 ? -11.215 23.935 -1.263 1.00 84.56 205 ASP A O 1
ATOM 1515 N N . GLU A 1 206 ? -9.780 24.183 -2.959 1.00 86.19 206 GLU A N 1
ATOM 1516 C CA . GLU A 1 206 ? -9.646 25.645 -2.817 1.00 86.19 206 GLU A CA 1
ATOM 1517 C C . GLU A 1 206 ? -10.922 26.379 -3.251 1.00 86.19 206 GLU A C 1
ATOM 1519 O O . GLU A 1 206 ? -11.409 27.247 -2.529 1.00 86.19 206 GLU A O 1
ATOM 1524 N N . CYS A 1 207 ? -11.500 26.015 -4.402 1.00 86.75 207 CYS A N 1
ATOM 1525 C CA . CYS A 1 207 ? -12.749 26.609 -4.884 1.00 86.75 207 CYS A CA 1
ATOM 1526 C C . CYS A 1 207 ? -13.935 26.326 -3.950 1.00 86.75 207 CYS A C 1
ATOM 1528 O O . CYS A 1 207 ? -14.813 27.173 -3.811 1.00 86.75 207 CYS A O 1
ATOM 1530 N N . ALA A 1 208 ? -13.958 25.153 -3.312 1.00 83.50 208 ALA A N 1
ATOM 1531 C CA . ALA A 1 208 ? -14.985 24.756 -2.353 1.00 83.50 208 ALA A CA 1
ATOM 1532 C C . ALA A 1 208 ? -14.740 25.295 -0.930 1.00 83.50 208 ALA A C 1
ATOM 1534 O O . ALA A 1 208 ? -15.602 25.140 -0.068 1.00 83.50 208 ALA A O 1
ATOM 1535 N N . GLY A 1 209 ? -13.579 25.903 -0.659 1.00 80.00 209 GLY A N 1
ATOM 1536 C CA . GLY A 1 209 ? -13.209 26.384 0.676 1.00 80.00 209 GLY A CA 1
ATOM 1537 C C . GLY A 1 209 ? -12.889 25.279 1.694 1.00 80.00 209 GLY A C 1
ATOM 1538 O O . GLY A 1 209 ? -12.780 25.567 2.882 1.00 80.00 209 GLY A O 1
ATOM 1539 N N . THR A 1 210 ? -12.708 24.028 1.255 1.00 79.56 210 THR A N 1
ATOM 1540 C CA . THR A 1 210 ? -12.433 22.858 2.116 1.00 79.56 210 THR A CA 1
ATOM 1541 C C . THR A 1 210 ? -10.939 22.561 2.281 1.00 79.56 210 THR A C 1
ATOM 1543 O O . THR A 1 210 ? -10.551 21.652 3.021 1.00 79.56 210 THR A O 1
ATOM 1546 N N . ALA A 1 211 ? -10.073 23.327 1.611 1.00 79.38 211 ALA A N 1
ATOM 1547 C CA . ALA A 1 211 ? -8.627 23.184 1.714 1.00 79.38 211 ALA A CA 1
ATOM 1548 C C . ALA A 1 211 ? -8.101 23.549 3.117 1.00 79.38 211 ALA A C 1
ATOM 1550 O O . ALA A 1 211 ? -8.404 24.609 3.670 1.00 79.38 211 ALA A O 1
ATOM 1551 N N . SER A 1 212 ? -7.247 22.687 3.674 1.00 82.56 212 SER A N 1
ATOM 1552 C CA . SER A 1 212 ? -6.552 22.898 4.946 1.00 82.56 212 SER A CA 1
ATOM 1553 C C . SER A 1 212 ? -5.049 23.087 4.706 1.00 82.56 212 SER A C 1
ATOM 1555 O O . SER A 1 212 ? -4.513 22.717 3.661 1.00 82.56 212 SER A O 1
ATOM 1557 N N . LEU A 1 213 ? -4.323 23.647 5.681 1.00 81.31 213 LEU A N 1
ATOM 1558 C CA . LEU A 1 213 ? -2.857 23.724 5.587 1.00 81.31 213 LEU A CA 1
ATOM 1559 C C . LEU A 1 213 ? -2.231 22.322 5.479 1.00 81.31 213 LEU A C 1
ATOM 1561 O O . LEU A 1 213 ? -1.266 22.135 4.741 1.00 81.31 213 LEU A O 1
ATOM 1565 N N . GLN A 1 214 ? -2.812 21.339 6.174 1.00 82.62 214 GLN A N 1
ATOM 1566 C CA . GLN A 1 214 ? -2.389 19.939 6.118 1.00 82.62 214 GLN A CA 1
ATOM 1567 C C . GLN A 1 214 ? -2.577 19.362 4.712 1.00 82.62 214 GLN A C 1
ATOM 1569 O O . GLN A 1 214 ? -1.637 18.790 4.166 1.00 82.62 214 GLN A O 1
ATOM 1574 N N . SER A 1 215 ? -3.735 19.583 4.082 1.00 83.38 215 SER A N 1
ATOM 1575 C CA . SER A 1 215 ? -4.017 19.068 2.739 1.00 83.38 215 SER A CA 1
ATOM 1576 C C . SER A 1 215 ? -3.120 19.692 1.675 1.00 83.38 215 SER A C 1
ATOM 1578 O O . SER A 1 215 ? -2.581 18.976 0.828 1.00 83.38 215 SER A O 1
ATOM 1580 N N . ARG A 1 216 ? -2.854 21.001 1.773 1.00 87.00 216 ARG A N 1
ATOM 1581 C CA . ARG A 1 216 ? -1.902 21.714 0.905 1.00 87.00 216 ARG A CA 1
ATOM 1582 C C . ARG A 1 216 ? -0.489 21.147 1.030 1.00 87.00 216 ARG A C 1
ATOM 1584 O O . ARG A 1 216 ? 0.115 20.786 0.022 1.00 87.00 216 ARG A O 1
ATOM 1591 N N . LEU A 1 217 ? 0.028 21.045 2.257 1.00 88.56 217 LEU A N 1
ATOM 1592 C CA . LEU A 1 217 ? 1.377 20.531 2.508 1.00 88.56 217 LEU A CA 1
ATOM 1593 C C . LEU A 1 217 ? 1.505 19.065 2.091 1.00 88.56 217 LEU A C 1
ATOM 1595 O O . LEU A 1 217 ? 2.458 18.717 1.401 1.00 88.56 217 LEU A O 1
ATOM 1599 N N . GLY A 1 218 ? 0.521 18.228 2.430 1.00 88.06 218 GLY A N 1
ATOM 1600 C CA . GLY A 1 218 ? 0.499 16.818 2.052 1.00 88.06 218 GLY A CA 1
ATOM 1601 C C . GLY A 1 218 ? 0.587 16.625 0.539 1.00 88.06 218 GLY A C 1
ATOM 1602 O O . GLY A 1 218 ? 1.421 15.855 0.069 1.00 88.06 218 GLY A O 1
ATOM 1603 N N . ARG A 1 219 ? -0.194 17.378 -0.248 1.00 90.69 219 ARG A N 1
ATOM 1604 C CA . ARG A 1 219 ? -0.173 17.284 -1.721 1.00 90.69 219 ARG A CA 1
ATOM 1605 C C . ARG A 1 219 ? 1.139 17.760 -2.330 1.00 90.69 219 ARG A C 1
ATOM 1607 O O . ARG A 1 219 ? 1.667 17.090 -3.215 1.00 90.69 219 ARG A O 1
ATOM 1614 N N . VAL A 1 220 ? 1.696 18.868 -1.838 1.00 91.50 220 VAL A N 1
ATOM 1615 C CA . VAL A 1 220 ? 3.001 19.371 -2.298 1.00 91.50 220 VAL A CA 1
ATOM 1616 C C . VAL A 1 220 ? 4.113 18.372 -1.973 1.00 91.50 220 VAL A C 1
ATOM 1618 O O . VAL A 1 220 ? 4.922 18.055 -2.846 1.00 91.50 220 VAL A O 1
ATOM 1621 N N . CYS A 1 221 ? 4.138 17.829 -0.754 1.00 93.06 221 CYS A N 1
ATOM 1622 C CA . CYS A 1 221 ? 5.107 16.811 -0.355 1.00 93.06 221 CYS A CA 1
ATOM 1623 C C . CYS A 1 221 ? 4.969 15.538 -1.199 1.00 93.06 221 CYS A C 1
ATOM 1625 O O . CYS A 1 221 ? 5.968 15.062 -1.732 1.00 93.06 221 CYS A O 1
ATOM 1627 N N . MET A 1 222 ? 3.749 15.030 -1.398 1.00 92.94 222 MET A N 1
ATOM 1628 C CA . MET A 1 222 ? 3.491 13.849 -2.230 1.00 92.94 222 MET A CA 1
ATOM 1629 C C . MET A 1 222 ? 3.942 14.044 -3.680 1.00 92.94 222 MET A C 1
ATOM 1631 O O . MET A 1 222 ? 4.626 13.181 -4.236 1.00 92.94 222 MET A O 1
ATOM 1635 N N . ALA A 1 223 ? 3.611 15.186 -4.287 1.00 92.31 223 ALA A N 1
ATOM 1636 C CA . ALA A 1 223 ? 4.059 15.517 -5.635 1.00 92.31 223 ALA A CA 1
ATOM 1637 C C . ALA A 1 223 ? 5.591 15.603 -5.707 1.00 92.31 223 ALA A C 1
ATOM 1639 O O . ALA A 1 223 ? 6.192 15.053 -6.627 1.00 92.31 223 ALA A O 1
ATOM 1640 N N . SER A 1 224 ? 6.232 16.219 -4.709 1.00 94.19 224 SER A N 1
ATOM 1641 C CA . SER A 1 224 ? 7.693 16.352 -4.648 1.00 94.19 224 SER A CA 1
ATOM 1642 C C . SER A 1 224 ? 8.393 14.997 -4.525 1.00 94.19 224 SER A C 1
ATOM 1644 O O . SER A 1 224 ? 9.352 14.741 -5.249 1.00 94.19 224 SER A O 1
ATOM 1646 N N . ILE A 1 225 ? 7.891 14.110 -3.659 1.00 95.06 225 ILE A N 1
ATOM 1647 C CA . ILE A 1 225 ? 8.419 12.748 -3.487 1.00 95.06 225 ILE A CA 1
ATOM 1648 C C . ILE A 1 225 ? 8.277 11.955 -4.792 1.00 95.06 225 ILE A C 1
ATOM 1650 O O . ILE A 1 225 ? 9.231 11.320 -5.235 1.00 95.06 225 ILE A O 1
ATOM 1654 N N . THR A 1 226 ? 7.116 12.041 -5.444 1.00 94.81 226 THR A N 1
ATOM 1655 C CA . THR A 1 226 ? 6.850 11.338 -6.710 1.00 94.81 226 THR A CA 1
ATOM 1656 C C . THR A 1 226 ? 7.761 11.831 -7.832 1.00 94.81 226 THR A C 1
ATOM 1658 O O . THR A 1 226 ? 8.366 11.023 -8.533 1.00 94.81 226 THR A O 1
ATOM 1661 N N . MET A 1 227 ? 7.927 13.150 -7.967 1.00 94.81 227 MET A N 1
ATOM 1662 C CA . MET A 1 227 ? 8.834 13.742 -8.954 1.00 94.81 227 MET A CA 1
ATOM 1663 C C . MET A 1 227 ? 10.295 13.380 -8.679 1.00 94.81 227 MET A C 1
ATOM 1665 O O . MET A 1 227 ? 11.019 13.026 -9.606 1.00 94.81 227 MET A O 1
ATOM 1669 N N . GLY A 1 228 ? 10.729 13.425 -7.416 1.00 95.00 228 GLY A N 1
ATOM 1670 C CA . GLY A 1 228 ? 12.080 13.025 -7.023 1.00 95.00 228 GLY A CA 1
ATOM 1671 C C . GLY A 1 228 ? 12.367 11.559 -7.352 1.00 95.00 228 GLY A C 1
ATOM 1672 O O . GLY A 1 228 ? 13.399 11.254 -7.947 1.00 95.00 228 GLY A O 1
ATOM 1673 N N . ALA A 1 229 ? 11.425 10.664 -7.044 1.00 96.00 229 ALA A N 1
ATOM 1674 C CA . ALA A 1 229 ? 11.530 9.246 -7.369 1.00 96.00 229 ALA A CA 1
ATOM 1675 C C . ALA A 1 229 ? 11.560 8.997 -8.887 1.00 96.00 229 ALA A C 1
ATOM 1677 O O . ALA A 1 229 ? 12.364 8.197 -9.361 1.00 96.00 229 ALA A O 1
ATOM 1678 N N . LEU A 1 230 ? 10.740 9.714 -9.664 1.00 95.75 230 LEU A N 1
ATOM 1679 C CA . LEU A 1 230 ? 10.741 9.622 -11.125 1.00 95.75 230 LEU A CA 1
ATOM 1680 C C . LEU A 1 230 ? 12.078 10.064 -11.730 1.00 95.75 230 LEU A C 1
ATOM 1682 O O . LEU A 1 230 ? 12.605 9.376 -12.604 1.00 95.75 230 LEU A O 1
ATOM 1686 N N . ILE A 1 231 ? 12.631 11.184 -11.254 1.00 95.88 231 ILE A N 1
ATOM 1687 C CA . ILE A 1 231 ? 13.944 11.677 -11.685 1.00 95.88 231 ILE A CA 1
ATOM 1688 C C . ILE A 1 231 ? 15.022 10.645 -11.349 1.00 95.88 231 ILE A C 1
ATOM 1690 O O . ILE A 1 231 ? 15.810 10.299 -12.225 1.00 95.88 231 ILE A O 1
ATOM 1694 N N . ALA A 1 232 ? 15.028 10.104 -10.127 1.00 94.56 232 ALA A N 1
ATOM 1695 C CA . ALA A 1 232 ? 15.976 9.066 -9.728 1.00 94.56 232 ALA A CA 1
ATOM 1696 C C . ALA A 1 232 ? 15.879 7.827 -10.636 1.00 94.56 232 ALA A C 1
ATOM 1698 O O . ALA A 1 232 ? 16.894 7.349 -11.140 1.00 94.56 232 ALA A O 1
ATOM 1699 N N . ALA A 1 233 ? 14.668 7.350 -10.930 1.00 94.50 233 ALA A N 1
ATOM 1700 C CA . ALA A 1 233 ? 14.451 6.211 -11.822 1.00 94.50 233 ALA A CA 1
ATOM 1701 C C . ALA A 1 233 ? 14.838 6.492 -13.287 1.00 94.50 233 ALA A C 1
ATOM 1703 O O . ALA A 1 233 ? 15.225 5.577 -14.012 1.00 94.50 233 ALA A O 1
ATOM 1704 N N . HIS A 1 234 ? 14.731 7.740 -13.750 1.00 93.31 234 HIS A N 1
ATOM 1705 C CA . HIS A 1 234 ? 15.193 8.130 -15.085 1.00 93.31 234 HIS A CA 1
ATOM 1706 C C . HIS A 1 234 ? 16.718 8.213 -15.160 1.00 93.31 234 HIS A C 1
ATOM 1708 O O . HIS A 1 234 ? 17.304 7.699 -16.107 1.00 93.31 234 HIS A O 1
ATOM 1714 N N . VAL A 1 235 ? 17.360 8.823 -14.161 1.00 94.12 235 VAL A N 1
ATOM 1715 C CA . VAL A 1 235 ? 18.822 8.993 -14.120 1.00 94.12 235 VAL A CA 1
ATOM 1716 C C . VAL A 1 235 ? 19.541 7.650 -13.994 1.00 94.12 235 VAL A C 1
ATOM 1718 O O . VAL A 1 235 ? 20.549 7.441 -14.660 1.00 94.12 235 VAL A O 1
ATOM 1721 N N . THR A 1 236 ? 19.000 6.730 -13.196 1.00 92.69 236 THR A N 1
ATOM 1722 C CA . THR A 1 236 ? 19.544 5.368 -13.029 1.00 92.69 236 THR A CA 1
ATOM 1723 C C . THR A 1 236 ? 19.213 4.436 -14.198 1.00 92.69 236 THR A C 1
ATOM 1725 O O . THR A 1 236 ? 19.748 3.338 -14.282 1.00 92.69 236 THR A O 1
ATOM 1728 N N . GLY A 1 237 ? 18.311 4.829 -15.102 1.00 90.44 237 GLY A N 1
ATOM 1729 C CA . GLY A 1 237 ? 17.825 3.969 -16.185 1.00 90.44 237 GLY A CA 1
ATOM 1730 C C . GLY A 1 237 ? 16.769 2.939 -15.763 1.00 90.44 237 GLY A C 1
ATOM 1731 O O . GLY A 1 237 ? 16.211 2.272 -16.629 1.00 90.44 237 GLY A O 1
ATOM 1732 N N . ALA A 1 238 ? 16.408 2.851 -14.476 1.00 90.94 238 ALA A N 1
ATOM 1733 C CA . ALA A 1 238 ? 15.384 1.928 -13.979 1.00 90.94 238 ALA A CA 1
ATOM 1734 C C . ALA A 1 238 ? 14.035 2.077 -14.713 1.00 90.94 238 ALA A C 1
ATOM 1736 O O . ALA A 1 238 ? 13.353 1.089 -14.990 1.00 90.94 238 ALA A O 1
ATOM 1737 N N . SER A 1 239 ? 13.670 3.309 -15.085 1.00 90.25 239 SER A N 1
ATOM 1738 C CA . SER A 1 239 ? 12.395 3.638 -15.738 1.00 90.25 239 SER A CA 1
ATOM 1739 C C . SER A 1 239 ? 12.084 2.826 -17.004 1.00 90.25 239 SER A C 1
ATOM 1741 O O . SER A 1 239 ? 10.915 2.532 -17.246 1.00 90.25 239 SER A O 1
ATOM 1743 N N . SER A 1 240 ? 13.083 2.395 -17.783 1.00 88.19 240 SER A N 1
ATOM 1744 C CA . SER A 1 240 ? 12.859 1.643 -19.030 1.00 88.19 240 SER A CA 1
ATOM 1745 C C . SER A 1 240 ? 12.254 0.250 -18.805 1.00 88.19 240 SER A C 1
ATOM 1747 O O . SER A 1 240 ? 11.596 -0.294 -19.694 1.00 88.19 240 SER A O 1
ATOM 1749 N N . THR A 1 241 ? 12.425 -0.312 -17.604 1.00 87.31 241 THR A N 1
ATOM 1750 C CA . THR A 1 241 ? 11.940 -1.653 -17.227 1.00 87.31 241 THR A CA 1
ATOM 1751 C C . THR A 1 241 ? 10.672 -1.621 -16.371 1.00 87.31 241 THR A C 1
ATOM 1753 O O . THR A 1 241 ? 10.093 -2.657 -16.052 1.00 87.31 241 THR A O 1
ATOM 1756 N N . MET A 1 242 ? 10.196 -0.430 -16.008 1.00 89.25 242 MET A N 1
ATOM 1757 C CA . MET A 1 242 ? 9.146 -0.258 -15.003 1.00 89.25 242 MET A CA 1
ATOM 1758 C C . MET A 1 242 ? 7.727 -0.133 -15.555 1.00 89.25 242 MET A C 1
ATOM 1760 O O . MET A 1 242 ? 6.780 -0.051 -14.770 1.00 89.25 242 MET A O 1
ATOM 1764 N N . LEU A 1 243 ? 7.554 -0.129 -16.877 1.00 89.62 243 LEU A N 1
ATOM 1765 C CA . LEU A 1 243 ? 6.263 0.132 -17.516 1.00 89.62 243 LEU A CA 1
ATOM 1766 C C . LEU A 1 243 ? 5.149 -0.794 -17.006 1.00 89.62 243 LEU A C 1
ATOM 1768 O O . LEU A 1 243 ? 4.097 -0.315 -16.581 1.00 89.62 243 LEU A O 1
ATOM 1772 N N . SER A 1 244 ? 5.410 -2.103 -16.952 1.00 88.69 244 SER A N 1
ATOM 1773 C CA . SER A 1 244 ? 4.464 -3.089 -16.416 1.00 88.69 244 SER A CA 1
ATOM 1774 C C . SER A 1 244 ? 4.108 -2.803 -14.953 1.00 88.69 244 SER A C 1
ATOM 1776 O O . SER A 1 244 ? 2.933 -2.753 -14.590 1.00 88.69 244 SER A O 1
ATOM 1778 N N . SER A 1 245 ? 5.108 -2.513 -14.115 1.00 88.94 245 SER A N 1
ATOM 1779 C CA . SER A 1 245 ? 4.909 -2.196 -12.694 1.00 88.94 245 SER A CA 1
ATOM 1780 C C . SER A 1 245 ? 4.033 -0.954 -12.490 1.00 88.94 245 SER A C 1
ATOM 1782 O O . SER A 1 245 ? 3.090 -0.976 -11.699 1.00 88.94 245 SER A O 1
ATOM 1784 N N . ILE A 1 246 ? 4.282 0.115 -13.249 1.00 91.25 246 ILE A N 1
ATOM 1785 C CA . ILE A 1 246 ? 3.539 1.375 -13.137 1.00 91.25 246 ILE A CA 1
ATOM 1786 C C . ILE A 1 246 ? 2.097 1.232 -13.641 1.00 91.25 246 ILE A C 1
ATOM 1788 O O . ILE A 1 246 ? 1.174 1.747 -13.002 1.00 91.25 246 ILE A O 1
ATOM 1792 N N . ILE A 1 247 ? 1.866 0.493 -14.732 1.00 90.81 247 ILE A N 1
ATOM 1793 C CA . ILE A 1 247 ? 0.509 0.174 -15.210 1.00 90.81 247 ILE A CA 1
ATOM 1794 C C . ILE A 1 247 ? -0.256 -0.613 -14.139 1.00 90.81 247 ILE A C 1
ATOM 1796 O O . ILE A 1 247 ? -1.382 -0.256 -13.784 1.00 90.81 247 ILE A O 1
ATOM 1800 N N . ASN A 1 248 ? 0.382 -1.627 -13.559 1.00 89.81 248 ASN A N 1
ATOM 1801 C CA . ASN A 1 248 ? -0.207 -2.448 -12.506 1.00 89.81 248 ASN A CA 1
ATOM 1802 C C . ASN A 1 248 ? -0.571 -1.629 -11.272 1.00 89.81 248 ASN A C 1
ATOM 1804 O O . ASN A 1 248 ? -1.654 -1.804 -10.714 1.00 89.81 248 ASN A O 1
ATOM 1808 N N . THR A 1 249 ? 0.296 -0.705 -10.861 1.00 91.12 249 THR A N 1
ATOM 1809 C CA . THR A 1 249 ? -0.009 0.209 -9.761 1.00 91.12 249 THR A CA 1
ATOM 1810 C C . THR A 1 249 ? -1.270 1.017 -10.034 1.00 91.12 249 THR A C 1
ATOM 1812 O O . THR A 1 249 ? -2.137 1.046 -9.169 1.00 91.12 249 THR A O 1
ATOM 1815 N N . ASN A 1 250 ? -1.426 1.601 -11.225 1.00 92.44 250 ASN A N 1
ATOM 1816 C CA . ASN A 1 250 ? -2.623 2.383 -11.559 1.00 92.44 250 ASN A CA 1
ATOM 1817 C C . ASN A 1 250 ? -3.902 1.543 -11.539 1.00 92.44 250 ASN A C 1
ATOM 1819 O O . ASN A 1 250 ? -4.918 1.975 -11.003 1.00 92.44 250 ASN A O 1
ATOM 1823 N N . ILE A 1 251 ? -3.861 0.337 -12.111 1.00 91.81 251 ILE A N 1
ATOM 1824 C CA . ILE A 1 251 ? -5.022 -0.565 -12.117 1.00 91.81 251 ILE A CA 1
ATOM 1825 C C . ILE A 1 251 ? -5.434 -0.891 -10.687 1.00 91.81 251 ILE A C 1
ATOM 1827 O O . ILE A 1 251 ? -6.614 -0.834 -10.346 1.00 91.81 251 ILE A O 1
ATOM 1831 N N . TYR A 1 252 ? -4.455 -1.210 -9.846 1.00 92.44 252 TYR A N 1
ATOM 1832 C CA . TYR A 1 252 ? -4.696 -1.528 -8.452 1.00 92.44 252 TYR A CA 1
ATOM 1833 C C . TYR A 1 252 ? -5.274 -0.357 -7.671 1.00 92.44 252 TYR A C 1
ATOM 1835 O O . TYR A 1 252 ? -6.268 -0.547 -6.976 1.00 92.44 252 TYR A O 1
ATOM 1843 N N . THR A 1 253 ? -4.691 0.838 -7.778 1.00 92.75 253 THR A N 1
ATOM 1844 C CA . THR A 1 253 ? -5.166 1.998 -7.018 1.00 92.75 253 THR A CA 1
ATOM 1845 C C . THR A 1 253 ? -6.561 2.408 -7.455 1.00 92.75 253 THR A C 1
ATOM 1847 O O . THR A 1 253 ? -7.441 2.510 -6.607 1.00 92.75 253 THR A O 1
ATOM 1850 N N . VAL A 1 254 ? -6.822 2.478 -8.763 1.00 92.31 254 VAL A N 1
ATOM 1851 C CA . VAL A 1 254 ? -8.160 2.769 -9.300 1.00 92.31 254 VAL A CA 1
ATOM 1852 C C . VAL A 1 254 ? -9.183 1.730 -8.843 1.00 92.31 254 VAL A C 1
ATOM 1854 O O . VAL A 1 254 ? -10.256 2.101 -8.368 1.00 92.31 254 VAL A O 1
ATOM 1857 N N . ALA A 1 255 ? -8.873 0.435 -8.952 1.00 92.12 255 ALA A N 1
ATOM 1858 C CA . ALA A 1 255 ? -9.800 -0.621 -8.553 1.00 92.12 255 ALA A CA 1
ATOM 1859 C C . ALA A 1 255 ? -10.043 -0.634 -7.034 1.00 92.12 255 ALA A C 1
ATOM 1861 O O . ALA A 1 255 ? -11.180 -0.817 -6.594 1.00 92.12 255 ALA A O 1
ATOM 1862 N N . ARG A 1 256 ? -8.997 -0.400 -6.230 1.00 90.50 256 ARG A N 1
ATOM 1863 C CA . ARG A 1 256 ? -9.088 -0.300 -4.767 1.00 90.50 256 ARG A CA 1
ATOM 1864 C C . ARG A 1 256 ? -9.913 0.905 -4.343 1.00 90.50 256 ARG A C 1
ATOM 1866 O O . ARG A 1 256 ? -10.793 0.755 -3.502 1.00 90.50 256 ARG A O 1
ATOM 1873 N N . ASP A 1 257 ? -9.679 2.072 -4.930 1.00 89.69 257 ASP A N 1
ATOM 1874 C CA . ASP A 1 257 ? -10.431 3.287 -4.616 1.00 89.69 257 ASP A CA 1
ATOM 1875 C C . ASP A 1 257 ? -11.886 3.212 -5.054 1.00 89.69 257 ASP A C 1
ATOM 1877 O O . ASP A 1 257 ? -12.773 3.650 -4.322 1.00 89.69 257 ASP A O 1
ATOM 1881 N N . LEU A 1 258 ? -12.153 2.576 -6.193 1.00 89.81 258 LEU A N 1
ATOM 1882 C CA . LEU A 1 258 ? -13.515 2.274 -6.603 1.00 89.81 258 LEU A CA 1
ATOM 1883 C C . LEU A 1 258 ? -14.191 1.352 -5.581 1.00 89.81 258 LEU A C 1
ATOM 1885 O O . LEU A 1 258 ? -15.269 1.674 -5.088 1.00 89.81 258 LEU A O 1
ATOM 1889 N N . GLY A 1 259 ? -13.534 0.254 -5.191 1.00 86.81 259 GLY A N 1
ATOM 1890 C CA . GLY A 1 259 ? -14.026 -0.641 -4.142 1.00 86.81 259 GLY A CA 1
ATOM 1891 C C . GLY A 1 259 ? -14.307 0.098 -2.832 1.00 86.81 259 GLY A C 1
ATOM 1892 O O . GLY A 1 259 ? -15.370 -0.070 -2.239 1.00 86.81 259 GLY A O 1
ATOM 1893 N N . ASN A 1 260 ? -13.407 0.992 -2.426 1.00 85.38 260 ASN A N 1
ATOM 1894 C CA . ASN A 1 260 ? -13.562 1.799 -1.222 1.00 85.38 260 ASN A CA 1
ATOM 1895 C C . ASN A 1 260 ? -14.706 2.818 -1.314 1.00 85.38 260 ASN A C 1
ATOM 1897 O O . ASN A 1 260 ? -15.340 3.105 -0.299 1.00 85.38 260 ASN A O 1
ATOM 1901 N N . ALA A 1 261 ? -14.996 3.348 -2.505 1.00 84.62 261 ALA A N 1
ATOM 1902 C CA . ALA A 1 261 ? -16.100 4.278 -2.716 1.00 84.62 261 ALA A CA 1
ATOM 1903 C C . ALA A 1 261 ? -17.472 3.598 -2.554 1.00 84.62 261 ALA A C 1
ATOM 1905 O O . ALA A 1 261 ? -18.374 4.190 -1.950 1.00 84.62 261 ALA A O 1
ATOM 1906 N N . PHE A 1 262 ? -17.612 2.364 -3.055 1.00 82.75 262 PHE A N 1
ATOM 1907 C CA . PHE A 1 262 ? -18.824 1.545 -2.916 1.00 82.75 262 PHE A CA 1
ATOM 1908 C C . PHE A 1 262 ? -18.964 0.921 -1.527 1.00 82.75 262 PHE A C 1
ATOM 1910 O O . PHE A 1 262 ? -20.070 0.831 -0.995 1.00 82.75 262 PHE A O 1
ATOM 1917 N N . PHE A 1 263 ? -17.847 0.514 -0.929 1.00 82.62 263 PHE A N 1
ATOM 1918 C CA . PHE A 1 263 ? -17.819 -0.126 0.378 1.00 82.62 263 PHE A CA 1
ATOM 1919 C C . PHE A 1 263 ? -16.991 0.704 1.358 1.00 82.62 263 PHE A C 1
ATOM 1921 O O . PHE A 1 263 ? -15.869 0.311 1.658 1.00 82.62 263 PHE A O 1
ATOM 1928 N N . PRO A 1 264 ? -17.439 1.880 1.824 1.00 75.88 264 PRO A N 1
ATOM 1929 C CA . PRO A 1 264 ? -16.663 2.684 2.763 1.00 75.88 264 PRO A CA 1
ATOM 1930 C C . PRO A 1 264 ? -16.517 1.984 4.119 1.00 75.88 264 PRO A C 1
ATOM 1932 O O . PRO A 1 264 ? -17.450 1.344 4.616 1.00 75.88 264 PRO A O 1
ATOM 1935 N N . LEU A 1 265 ? -15.344 2.150 4.729 1.00 70.19 265 LEU A N 1
ATOM 1936 C CA . LEU A 1 265 ? -15.139 1.857 6.140 1.00 70.19 265 LEU A CA 1
ATOM 1937 C C . LEU A 1 265 ? -15.499 3.120 6.928 1.00 70.19 265 LEU A C 1
ATOM 1939 O O . LEU A 1 265 ? -14.962 4.194 6.654 1.00 70.19 265 LEU A O 1
ATOM 1943 N N . GLN A 1 266 ? -16.456 2.991 7.840 1.00 69.19 266 GLN A N 1
ATOM 1944 C CA . GLN A 1 266 ? -16.898 4.065 8.721 1.00 69.19 266 GLN A CA 1
ATOM 1945 C C . GLN A 1 266 ? -16.425 3.755 10.133 1.00 69.19 266 GLN A C 1
ATOM 1947 O O . GLN A 1 266 ? -16.616 2.639 10.619 1.00 69.19 266 GLN A O 1
ATOM 1952 N N . ASP A 1 267 ? -15.847 4.741 10.798 1.00 64.62 267 ASP A N 1
ATOM 1953 C CA . ASP A 1 267 ? -15.426 4.630 12.184 1.00 64.62 267 ASP A CA 1
ATOM 1954 C C . ASP A 1 267 ? -15.747 5.918 12.944 1.00 64.62 267 ASP A C 1
ATOM 1956 O O . ASP A 1 267 ? -15.957 6.977 12.352 1.00 64.62 267 ASP A O 1
ATOM 1960 N N . ASN A 1 268 ? -15.822 5.806 14.267 1.00 62.62 268 ASN A N 1
ATOM 1961 C CA . ASN A 1 268 ? -15.988 6.933 15.181 1.00 62.62 268 ASN A CA 1
ATOM 1962 C C . ASN A 1 268 ? -14.667 7.342 15.859 1.00 62.62 268 ASN A C 1
ATOM 1964 O O . ASN A 1 268 ? -14.703 7.964 16.921 1.00 62.62 268 ASN A O 1
ATOM 1968 N N . ALA A 1 269 ? -13.507 6.979 15.298 1.00 61.34 269 ALA A N 1
ATOM 1969 C CA . ALA A 1 269 ? -12.224 7.370 15.868 1.00 61.34 269 ALA A CA 1
ATOM 1970 C C . ALA A 1 269 ? -11.952 8.864 15.621 1.00 61.34 269 ALA A C 1
ATOM 1972 O O . ALA A 1 269 ? -12.439 9.456 14.655 1.00 61.34 269 ALA A O 1
ATOM 1973 N N . GLY A 1 270 ? -11.164 9.485 16.506 1.00 59.38 270 GLY A N 1
ATOM 1974 C CA . GLY A 1 270 ? -10.868 10.918 16.454 1.00 59.38 270 GLY A CA 1
ATOM 1975 C C . GLY A 1 270 ? -10.177 11.354 15.158 1.00 59.38 270 GLY A C 1
ATOM 1976 O O . GLY A 1 270 ? -9.733 10.534 14.352 1.00 59.38 270 GLY A O 1
ATOM 1977 N N . ALA A 1 271 ? -10.055 12.666 14.945 1.00 64.25 271 ALA A N 1
ATOM 1978 C CA . ALA A 1 271 ? -9.357 13.201 13.777 1.00 64.25 271 ALA A CA 1
ATOM 1979 C C . ALA A 1 271 ? -7.896 12.709 13.705 1.00 64.25 271 ALA A C 1
ATOM 1981 O O . ALA A 1 271 ? -7.264 12.400 14.722 1.00 64.25 271 ALA A O 1
ATOM 1982 N N . ALA A 1 272 ? -7.349 12.644 12.488 1.00 66.62 272 ALA A N 1
ATOM 1983 C CA . ALA A 1 272 ? -5.951 12.287 12.277 1.00 66.62 272 ALA A CA 1
ATOM 1984 C C . ALA A 1 272 ? -5.032 13.374 12.864 1.00 66.62 272 ALA A C 1
ATOM 1986 O O . ALA A 1 272 ? -4.944 14.487 12.347 1.00 66.62 272 ALA A O 1
ATOM 1987 N N . SER A 1 273 ? -4.341 13.051 13.956 1.00 72.56 273 SER A N 1
ATOM 1988 C CA . SER A 1 273 ? -3.356 13.928 14.590 1.00 72.56 273 SER A CA 1
ATOM 1989 C C . SER A 1 273 ? -1.939 13.607 14.105 1.00 72.56 273 SER A C 1
ATOM 1991 O O . SER A 1 273 ? -1.657 12.502 13.632 1.00 72.56 273 SER A O 1
ATOM 1993 N N . ALA A 1 274 ? -1.004 14.548 14.269 1.00 77.81 274 ALA A N 1
ATOM 1994 C CA . ALA A 1 274 ? 0.407 14.305 13.958 1.00 77.81 274 ALA A CA 1
ATOM 1995 C C . ALA A 1 274 ? 1.007 13.169 14.812 1.00 77.81 274 ALA A C 1
ATOM 1997 O O . ALA A 1 274 ? 1.791 12.376 14.299 1.00 77.81 274 ALA A O 1
ATOM 1998 N N . GLY A 1 275 ? 0.600 13.056 16.085 1.00 75.94 275 GLY A N 1
ATOM 1999 C CA . GLY A 1 275 ? 1.049 11.995 16.994 1.00 75.94 275 GLY A CA 1
ATOM 2000 C C . GLY A 1 275 ? 0.569 10.607 16.566 1.00 75.94 275 GLY A C 1
ATOM 2001 O O . GLY A 1 275 ? 1.384 9.703 16.400 1.00 75.94 275 GLY A O 1
ATOM 2002 N N . ALA A 1 276 ? -0.733 10.453 16.299 1.00 78.50 276 ALA A N 1
ATOM 2003 C CA . ALA A 1 276 ? -1.305 9.194 15.818 1.00 78.50 276 ALA A CA 1
ATOM 2004 C C . ALA A 1 276 ? -0.731 8.799 14.448 1.00 78.50 276 ALA A C 1
ATOM 2006 O O . ALA A 1 276 ? -0.364 7.643 14.233 1.00 78.50 276 ALA A O 1
ATOM 2007 N N . THR A 1 277 ? -0.581 9.771 13.542 1.00 81.12 277 THR A N 1
ATOM 2008 C CA . THR A 1 277 ? 0.023 9.546 12.219 1.00 81.12 277 THR A CA 1
ATOM 2009 C C . THR A 1 277 ? 1.482 9.113 12.349 1.00 81.12 277 THR A C 1
ATOM 2011 O O . THR A 1 277 ? 1.892 8.178 11.671 1.00 81.12 277 THR A O 1
ATOM 2014 N N . GLY A 1 278 ? 2.261 9.733 13.241 1.00 81.62 278 GLY A N 1
ATOM 2015 C CA . GLY A 1 278 ? 3.667 9.389 13.465 1.00 81.62 278 GLY A CA 1
ATOM 2016 C C . GLY A 1 278 ? 3.866 7.964 13.986 1.00 81.62 278 GLY A C 1
ATOM 2017 O O . GLY A 1 278 ? 4.687 7.229 13.443 1.00 81.62 278 GLY A O 1
ATOM 2018 N N . VAL A 1 279 ? 3.080 7.540 14.982 1.00 83.69 279 VAL A N 1
ATOM 2019 C CA . VAL A 1 279 ? 3.143 6.160 15.504 1.00 83.69 279 VAL A CA 1
ATOM 2020 C C . VAL A 1 279 ? 2.724 5.153 14.434 1.00 83.69 279 VAL A C 1
ATOM 2022 O O . VAL A 1 279 ? 3.427 4.168 14.205 1.00 83.69 279 VAL A O 1
ATOM 2025 N N . THR A 1 280 ? 1.632 5.438 13.721 1.00 83.50 280 THR A N 1
ATOM 2026 C CA . THR A 1 280 ? 1.155 4.557 12.648 1.00 83.50 280 THR A CA 1
ATOM 2027 C C . THR A 1 280 ? 2.173 4.460 11.513 1.00 83.50 280 THR A C 1
ATOM 2029 O O . THR A 1 280 ? 2.403 3.375 11.003 1.00 83.50 280 THR A O 1
ATOM 2032 N N . THR A 1 281 ? 2.868 5.552 11.181 1.00 85.94 281 THR A N 1
ATOM 2033 C CA . THR A 1 281 ? 3.926 5.572 10.155 1.00 85.94 281 THR A CA 1
ATOM 2034 C C . THR A 1 281 ? 5.020 4.543 10.450 1.00 85.94 281 THR A C 1
ATOM 2036 O O . THR A 1 281 ? 5.425 3.790 9.565 1.00 85.94 281 THR A O 1
ATOM 2039 N N . VAL A 1 282 ? 5.502 4.498 11.697 1.00 85.06 282 VAL A N 1
ATOM 2040 C CA . VAL A 1 282 ? 6.555 3.558 12.117 1.00 85.06 282 VAL A CA 1
ATOM 2041 C C . VAL A 1 282 ? 6.037 2.121 12.099 1.00 85.06 282 VAL A C 1
ATOM 2043 O O . VAL A 1 282 ? 6.715 1.223 11.594 1.00 85.06 282 VAL A O 1
ATOM 2046 N N . ALA A 1 283 ? 4.829 1.904 12.620 1.00 83.38 283 ALA A N 1
ATOM 2047 C CA . ALA A 1 283 ? 4.208 0.588 12.643 1.00 83.38 283 ALA A CA 1
ATOM 2048 C C . ALA A 1 283 ? 3.973 0.049 11.224 1.00 83.38 283 ALA A C 1
ATOM 2050 O O . ALA A 1 283 ? 4.381 -1.070 10.916 1.00 83.38 283 ALA A O 1
ATOM 2051 N N . PHE A 1 284 ? 3.413 0.874 10.340 1.00 83.50 284 PHE A N 1
ATOM 2052 C CA . PHE A 1 284 ? 3.187 0.552 8.938 1.00 83.50 284 PHE A CA 1
ATOM 2053 C C . PHE A 1 284 ? 4.492 0.224 8.214 1.00 83.50 284 PHE A C 1
ATOM 2055 O O . PHE A 1 284 ? 4.591 -0.823 7.580 1.00 83.50 284 PHE A O 1
ATOM 2062 N N . GLY A 1 285 ? 5.530 1.057 8.362 1.00 80.75 285 GLY A N 1
ATOM 2063 C CA . GLY A 1 285 ? 6.849 0.778 7.788 1.00 80.75 285 GLY A CA 1
ATOM 2064 C C . GLY A 1 285 ? 7.401 -0.581 8.233 1.00 80.75 285 GLY A C 1
ATOM 2065 O O . GLY A 1 285 ? 7.855 -1.368 7.404 1.00 80.75 285 GLY A O 1
ATOM 2066 N N . THR A 1 286 ? 7.293 -0.888 9.528 1.00 83.19 286 THR A N 1
ATOM 2067 C CA . THR A 1 286 ? 7.773 -2.152 10.111 1.00 83.19 286 THR A CA 1
ATOM 2068 C C . THR A 1 286 ? 7.004 -3.358 9.571 1.00 83.19 286 THR A C 1
ATOM 2070 O O . THR A 1 286 ? 7.607 -4.345 9.153 1.00 83.19 286 THR A O 1
ATOM 2073 N N . VAL A 1 287 ? 5.672 -3.281 9.530 1.00 83.62 287 VAL A N 1
ATOM 2074 C CA . VAL A 1 287 ? 4.817 -4.344 8.979 1.00 83.62 287 VAL A CA 1
ATOM 2075 C C . VAL A 1 287 ? 5.146 -4.579 7.508 1.00 83.62 287 VAL A C 1
ATOM 2077 O O . VAL A 1 287 ? 5.295 -5.720 7.081 1.00 83.62 287 VAL A O 1
ATOM 2080 N N . GLN A 1 288 ? 5.335 -3.511 6.739 1.00 83.12 288 GLN A N 1
ATOM 2081 C CA . GLN A 1 288 ? 5.642 -3.603 5.317 1.00 83.12 288 GLN A CA 1
ATOM 2082 C C . GLN A 1 288 ? 7.040 -4.173 5.051 1.00 83.12 288 GLN A C 1
ATOM 2084 O O . GLN A 1 288 ? 7.202 -4.918 4.088 1.00 83.12 288 GLN A O 1
ATOM 2089 N N . TYR A 1 289 ? 8.023 -3.905 5.918 1.00 84.94 289 TYR A N 1
ATOM 2090 C CA . TYR A 1 289 ? 9.320 -4.588 5.888 1.00 84.94 289 TYR A CA 1
ATOM 2091 C C . TYR A 1 289 ? 9.161 -6.100 6.101 1.00 84.94 289 TYR A C 1
ATOM 2093 O O . TYR A 1 289 ? 9.637 -6.892 5.292 1.00 84.94 289 TYR A O 1
ATOM 2101 N N . LEU A 1 290 ? 8.432 -6.510 7.146 1.00 80.88 290 LEU A N 1
ATOM 2102 C CA . LEU A 1 290 ? 8.197 -7.928 7.441 1.00 80.88 290 LEU A CA 1
ATOM 2103 C C . LEU A 1 290 ? 7.449 -8.638 6.306 1.00 80.88 290 LEU A C 1
ATOM 2105 O O . LEU A 1 290 ? 7.764 -9.777 5.969 1.00 80.88 290 LEU A O 1
ATOM 2109 N N . LEU A 1 291 ? 6.477 -7.963 5.692 1.00 78.94 291 LEU A N 1
ATOM 2110 C CA . LEU A 1 291 ? 5.753 -8.492 4.539 1.00 78.94 291 LEU A CA 1
ATOM 2111 C C . LEU A 1 291 ? 6.628 -8.575 3.289 1.00 78.94 291 LEU A C 1
ATOM 2113 O O . LEU A 1 291 ? 6.435 -9.495 2.501 1.00 78.94 291 LEU A O 1
ATOM 2117 N N . ALA A 1 292 ? 7.588 -7.666 3.104 1.00 78.06 292 ALA A N 1
ATOM 2118 C CA . ALA A 1 292 ? 8.550 -7.744 2.008 1.00 78.06 292 ALA A CA 1
ATOM 2119 C C . ALA A 1 292 ? 9.501 -8.943 2.180 1.00 78.06 292 ALA A C 1
ATOM 2121 O O . ALA A 1 292 ? 9.692 -9.710 1.237 1.00 78.06 292 ALA A O 1
ATOM 2122 N N . GLU A 1 293 ? 10.006 -9.166 3.397 1.00 79.25 293 GLU A N 1
ATOM 2123 C CA . GLU A 1 293 ? 10.814 -10.346 3.744 1.00 79.25 293 GLU A CA 1
ATOM 2124 C C . GLU A 1 293 ? 10.024 -11.651 3.550 1.00 79.25 293 GLU A C 1
ATOM 2126 O O . GLU A 1 293 ? 10.498 -12.588 2.910 1.00 79.25 293 GLU A O 1
ATOM 2131 N N . LEU A 1 294 ? 8.776 -11.704 4.028 1.00 76.69 294 LEU A N 1
ATOM 2132 C CA . LEU A 1 294 ? 7.907 -12.864 3.824 1.00 76.69 294 LEU A CA 1
ATOM 2133 C C . LEU A 1 294 ? 7.560 -13.061 2.340 1.00 76.69 294 LEU A C 1
ATOM 2135 O O . LEU A 1 294 ? 7.515 -14.189 1.854 1.00 76.69 294 LEU A O 1
ATOM 2139 N N . GLY A 1 295 ? 7.334 -11.969 1.611 1.00 72.12 295 GLY A N 1
ATOM 2140 C CA . GLY A 1 295 ? 7.023 -11.966 0.186 1.00 72.12 295 GLY A CA 1
ATOM 2141 C C . GLY A 1 295 ? 8.148 -12.533 -0.675 1.00 72.12 295 GLY A C 1
ATOM 2142 O O . GLY A 1 295 ? 7.855 -13.182 -1.678 1.00 72.12 295 GLY A O 1
ATOM 2143 N N . ALA A 1 296 ? 9.407 -12.373 -0.258 1.00 71.88 296 ALA A N 1
ATOM 2144 C CA . ALA A 1 296 ? 10.561 -12.979 -0.923 1.00 71.88 296 ALA A CA 1
ATOM 2145 C C . ALA A 1 296 ? 10.552 -14.520 -0.866 1.00 71.88 296 ALA A C 1
ATOM 2147 O O . ALA A 1 296 ? 11.157 -15.170 -1.716 1.00 71.88 296 ALA A O 1
ATOM 2148 N N . LEU A 1 297 ? 9.839 -15.111 0.100 1.00 75.75 297 LEU A N 1
ATOM 2149 C CA . LEU A 1 297 ? 9.675 -16.563 0.244 1.00 75.75 297 LEU A CA 1
ATOM 2150 C C . LEU A 1 297 ? 8.441 -17.106 -0.498 1.00 75.75 297 LEU A C 1
ATOM 2152 O O . LEU A 1 297 ? 8.254 -18.320 -0.593 1.00 75.75 297 LEU A O 1
ATOM 2156 N N . MET A 1 298 ? 7.575 -16.223 -0.999 1.00 75.19 298 MET A N 1
ATOM 2157 C CA . MET A 1 298 ? 6.324 -16.594 -1.658 1.00 75.19 298 MET A CA 1
ATOM 2158 C C . MET A 1 298 ? 6.539 -16.875 -3.149 1.00 75.19 298 MET A C 1
ATOM 2160 O O . MET A 1 298 ? 7.456 -16.333 -3.767 1.00 75.19 298 MET A O 1
ATOM 2164 N N . PRO A 1 299 ? 5.674 -17.692 -3.783 1.00 73.50 299 PRO A N 1
ATOM 2165 C CA . PRO A 1 299 ? 5.765 -17.918 -5.218 1.00 73.50 299 PRO A CA 1
ATOM 2166 C C . PRO A 1 299 ? 5.638 -16.596 -5.984 1.00 73.50 299 PRO A C 1
ATOM 2168 O O . PRO A 1 299 ? 4.778 -15.762 -5.680 1.00 73.50 299 PRO A O 1
ATOM 2171 N N . LEU A 1 300 ? 6.459 -16.447 -7.028 1.00 76.25 300 LEU A N 1
ATOM 2172 C CA . LEU A 1 300 ? 6.343 -15.348 -7.983 1.00 76.25 300 LEU A CA 1
ATOM 2173 C C . LEU A 1 300 ? 4.906 -15.283 -8.516 1.00 76.25 300 LEU A C 1
ATOM 2175 O O . LEU A 1 300 ? 4.297 -16.327 -8.781 1.00 76.25 300 LEU A O 1
ATOM 2179 N N . SER A 1 301 ? 4.396 -14.065 -8.714 1.00 80.19 301 SER A N 1
ATOM 2180 C CA . SER A 1 301 ? 3.056 -13.767 -9.250 1.00 80.19 301 SER A CA 1
ATOM 2181 C C . SER A 1 301 ? 3.119 -12.724 -10.368 1.00 80.19 301 SER A C 1
ATOM 2183 O O . SER A 1 301 ? 4.148 -12.061 -10.542 1.00 80.19 301 SER A O 1
ATOM 2185 N N . GLY A 1 302 ? 2.035 -12.606 -11.140 1.00 85.88 302 GLY A N 1
ATOM 2186 C CA . GLY A 1 302 ? 1.863 -11.560 -12.150 1.00 85.88 302 GLY A CA 1
ATOM 2187 C C . GLY A 1 302 ? 3.067 -11.361 -13.094 1.00 85.88 302 GLY A C 1
ATOM 2188 O O . GLY A 1 302 ? 3.539 -12.344 -13.678 1.00 85.88 302 GLY A O 1
ATOM 2189 N N . PRO A 1 303 ? 3.595 -10.127 -13.248 1.00 80.31 303 PRO A N 1
ATOM 2190 C CA . PRO A 1 303 ? 4.730 -9.837 -14.134 1.00 80.31 303 PRO A CA 1
ATOM 2191 C C . PRO A 1 303 ? 5.975 -10.666 -13.823 1.00 80.31 303 PRO A C 1
ATOM 2193 O O . PRO A 1 303 ? 6.653 -11.117 -14.739 1.00 80.31 303 PRO A O 1
ATOM 2196 N N . GLY A 1 304 ? 6.253 -10.914 -12.538 1.00 79.81 304 GLY A N 1
ATOM 2197 C CA . GLY A 1 304 ? 7.430 -11.669 -12.107 1.00 79.81 304 GLY A CA 1
ATOM 2198 C C . GLY A 1 304 ? 7.405 -13.124 -12.578 1.00 79.81 304 GLY A C 1
ATOM 2199 O O . GLY A 1 304 ? 8.447 -13.674 -12.923 1.00 79.81 304 GLY A O 1
ATOM 2200 N N . ARG A 1 305 ? 6.217 -13.746 -12.674 1.00 84.19 305 ARG A N 1
ATOM 2201 C CA . ARG A 1 305 ? 6.091 -15.094 -13.260 1.00 84.19 305 ARG A CA 1
ATOM 2202 C C . ARG A 1 305 ? 6.390 -15.091 -14.740 1.00 84.19 305 ARG A C 1
ATOM 2204 O O . ARG A 1 305 ? 7.150 -15.940 -15.185 1.00 84.19 305 ARG A O 1
ATOM 2211 N N . TYR A 1 306 ? 5.796 -14.159 -15.483 1.00 84.06 306 TYR A N 1
ATOM 2212 C CA . TYR A 1 306 ? 6.059 -14.069 -16.914 1.00 84.06 306 TYR A CA 1
ATOM 2213 C C . TYR A 1 306 ? 7.539 -13.781 -17.173 1.00 84.06 306 TYR A C 1
ATOM 2215 O O . TYR A 1 306 ? 8.146 -14.386 -18.051 1.00 84.06 306 TYR A O 1
ATOM 2223 N N . ALA A 1 307 ? 8.139 -12.916 -16.352 1.00 80.81 307 ALA A N 1
ATOM 2224 C CA . ALA A 1 307 ? 9.550 -12.592 -16.433 1.00 80.81 307 ALA A CA 1
ATOM 2225 C C . ALA A 1 307 ? 10.469 -13.798 -16.211 1.00 80.81 307 ALA A C 1
ATOM 2227 O O . ALA A 1 307 ? 11.502 -13.886 -16.869 1.00 80.81 307 ALA A O 1
ATOM 2228 N N . ALA A 1 308 ? 10.061 -14.715 -15.332 1.00 81.56 308 ALA A N 1
ATOM 2229 C CA . ALA A 1 308 ? 10.718 -15.992 -15.073 1.00 81.56 308 ALA A CA 1
ATOM 2230 C C . ALA A 1 308 ? 10.276 -17.119 -16.031 1.00 81.56 308 ALA A C 1
ATOM 2232 O O . ALA A 1 308 ? 10.549 -18.285 -15.760 1.00 81.56 308 ALA A O 1
ATOM 2233 N N . GLU A 1 309 ? 9.548 -16.793 -17.107 1.00 85.12 309 GLU A N 1
ATOM 2234 C CA . GLU A 1 309 ? 9.005 -17.748 -18.088 1.00 85.12 309 GLU A CA 1
ATOM 2235 C C . GLU A 1 309 ? 8.109 -18.833 -17.463 1.00 85.12 309 GLU A C 1
ATOM 2237 O O . GLU A 1 309 ? 7.892 -19.917 -18.007 1.00 85.12 309 GLU A O 1
ATOM 2242 N N . LEU A 1 310 ? 7.525 -18.521 -16.307 1.00 75.12 310 LEU A N 1
ATOM 2243 C CA . LEU A 1 310 ? 6.558 -19.363 -15.632 1.00 75.12 310 LEU A CA 1
ATOM 2244 C C . LEU A 1 310 ? 5.163 -19.076 -16.197 1.00 75.12 310 LEU A C 1
ATOM 2246 O O . LEU A 1 310 ? 4.726 -17.928 -16.316 1.00 75.12 310 LEU A O 1
ATOM 2250 N N . GLY A 1 311 ? 4.416 -20.140 -16.500 1.00 80.12 311 GLY A N 1
ATOM 2251 C CA . GLY A 1 311 ? 3.010 -20.027 -16.887 1.00 80.12 311 GLY A CA 1
ATOM 2252 C C . GLY A 1 311 ? 2.170 -19.297 -15.830 1.00 80.12 311 GLY A C 1
ATOM 2253 O O . GLY A 1 311 ? 2.516 -19.270 -14.638 1.00 80.12 311 GLY A O 1
ATOM 2254 N N . TYR A 1 312 ? 1.053 -18.716 -16.271 1.00 84.69 312 TYR A N 1
ATOM 2255 C CA . TYR A 1 312 ? 0.099 -18.035 -15.397 1.00 84.69 312 TYR A CA 1
ATOM 2256 C C . TYR A 1 312 ? -0.391 -18.953 -14.263 1.00 84.69 312 TYR A C 1
ATOM 2258 O O . TYR A 1 312 ? -0.678 -20.129 -14.489 1.00 84.69 312 TYR A O 1
ATOM 2266 N N . SER A 1 313 ? -0.497 -18.422 -13.040 1.00 82.38 313 SER A N 1
ATOM 2267 C CA . SER A 1 313 ? -1.004 -19.162 -11.880 1.00 82.38 313 SER A CA 1
ATOM 2268 C C . SER A 1 313 ? -1.859 -18.271 -10.989 1.00 82.38 313 SER A C 1
ATOM 2270 O O . SER A 1 313 ? -1.339 -17.440 -10.246 1.00 82.38 313 SER A O 1
ATOM 2272 N N . LEU A 1 314 ? -3.168 -18.526 -10.996 1.00 78.50 314 LEU A N 1
ATOM 2273 C CA . LEU A 1 314 ? -4.114 -17.856 -10.105 1.00 78.50 314 LEU A CA 1
ATOM 2274 C C . LEU A 1 314 ? -3.780 -18.102 -8.624 1.00 78.50 314 LEU A C 1
ATOM 2276 O O . LEU A 1 314 ? -3.958 -17.217 -7.798 1.00 78.50 314 LEU A O 1
ATOM 2280 N N . GLY A 1 315 ? -3.264 -19.287 -8.278 1.00 74.31 315 GLY A N 1
ATOM 2281 C CA . GLY A 1 315 ? -2.900 -19.612 -6.896 1.00 74.31 315 GLY A CA 1
ATOM 2282 C C . GLY A 1 315 ? -1.791 -18.710 -6.347 1.00 74.31 315 GLY A C 1
ATOM 2283 O O . GLY A 1 315 ? -1.878 -18.259 -5.208 1.00 74.31 315 GLY A O 1
ATOM 2284 N N . ALA A 1 316 ? -0.784 -18.390 -7.167 1.00 75.75 316 ALA A N 1
ATOM 2285 C CA . ALA A 1 316 ? 0.285 -17.472 -6.770 1.00 75.75 316 ALA A CA 1
ATOM 2286 C C . ALA A 1 316 ? -0.233 -16.033 -6.600 1.00 75.75 316 ALA A C 1
ATOM 2288 O O . ALA A 1 316 ? 0.138 -15.351 -5.645 1.00 75.75 316 ALA A O 1
ATOM 2289 N N . ASP A 1 317 ? -1.137 -15.599 -7.480 1.00 82.06 317 ASP A N 1
ATOM 2290 C CA . ASP A 1 317 ? -1.774 -14.284 -7.386 1.00 82.06 317 ASP A CA 1
ATOM 2291 C C . ASP A 1 317 ? -2.642 -14.164 -6.123 1.00 82.06 317 ASP A C 1
ATOM 2293 O O . ASP A 1 317 ? -2.625 -13.127 -5.461 1.00 82.06 317 ASP A O 1
ATOM 2297 N N . VAL A 1 318 ? -3.365 -15.229 -5.753 1.00 77.81 318 VAL A N 1
ATOM 2298 C CA . VAL A 1 318 ? -4.179 -15.284 -4.525 1.00 77.81 318 VAL A CA 1
ATOM 2299 C C . VAL A 1 318 ? -3.305 -15.203 -3.276 1.00 77.81 318 VAL A C 1
ATOM 2301 O O . VAL A 1 318 ? -3.626 -14.428 -2.381 1.00 77.81 318 VAL A O 1
ATOM 2304 N N . ILE A 1 319 ? -2.187 -15.935 -3.218 1.00 75.94 319 ILE A N 1
ATOM 2305 C CA . ILE A 1 319 ? -1.244 -15.867 -2.085 1.00 75.94 319 ILE A CA 1
ATOM 2306 C C . ILE A 1 319 ? -0.736 -14.432 -1.894 1.00 75.94 319 ILE A C 1
ATOM 2308 O O . ILE A 1 319 ? -0.717 -13.912 -0.780 1.00 75.94 319 ILE A O 1
ATOM 2312 N N . GLN A 1 320 ? -0.392 -13.763 -2.992 1.00 79.88 320 GLN A N 1
ATOM 2313 C CA . GLN A 1 320 ? 0.068 -12.373 -2.973 1.00 79.88 320 GLN A CA 1
ATOM 2314 C C . GLN A 1 320 ? -1.055 -11.397 -2.605 1.00 79.88 320 GLN A C 1
ATOM 2316 O O . GLN A 1 320 ? -0.826 -10.422 -1.892 1.00 79.88 320 GLN A O 1
ATOM 2321 N N . GLY A 1 321 ? -2.288 -11.686 -3.027 1.00 80.62 321 GLY A N 1
ATOM 2322 C CA . GLY A 1 321 ? -3.478 -10.964 -2.588 1.00 80.62 321 GLY A CA 1
ATOM 2323 C C . GLY A 1 321 ? -3.706 -11.055 -1.084 1.00 80.62 321 GLY A C 1
ATOM 2324 O O . GLY A 1 321 ? -3.949 -10.031 -0.452 1.00 80.62 321 GLY A O 1
ATOM 2325 N N . VAL A 1 322 ? -3.568 -12.249 -0.504 1.00 80.00 322 VAL A N 1
ATOM 2326 C CA . VAL A 1 322 ? -3.688 -12.467 0.945 1.00 80.00 322 VAL A CA 1
ATOM 2327 C C . VAL A 1 322 ? -2.583 -11.733 1.702 1.00 80.00 322 VAL A C 1
ATOM 2329 O O . VAL A 1 322 ? -2.876 -11.051 2.677 1.00 80.00 322 VAL A O 1
ATOM 2332 N N . LEU A 1 323 ? -1.333 -11.804 1.238 1.00 82.25 323 LEU A N 1
ATOM 2333 C CA . LEU A 1 323 ? -0.210 -11.117 1.881 1.00 82.25 323 LEU A CA 1
ATOM 2334 C C . LEU A 1 323 ? -0.423 -9.594 1.936 1.00 82.25 323 LEU A C 1
ATOM 2336 O O . LEU A 1 323 ? -0.300 -8.983 2.998 1.00 82.25 323 LEU A O 1
ATOM 2340 N N . ASN A 1 324 ? -0.819 -8.991 0.811 1.00 86.12 324 ASN A N 1
ATOM 2341 C CA . ASN A 1 324 ? -1.128 -7.561 0.746 1.00 86.12 324 ASN A CA 1
ATOM 2342 C C . ASN A 1 324 ? -2.352 -7.186 1.591 1.00 86.12 324 ASN A C 1
ATOM 2344 O O . ASN A 1 324 ? -2.370 -6.124 2.215 1.00 86.12 324 ASN A O 1
ATOM 2348 N N . ALA A 1 325 ? -3.378 -8.041 1.605 1.00 83.12 325 ALA A N 1
ATOM 2349 C CA . ALA A 1 325 ? -4.572 -7.845 2.417 1.00 83.12 325 ALA A CA 1
ATOM 2350 C C . ALA A 1 325 ? -4.234 -7.824 3.910 1.00 83.12 325 ALA A C 1
ATOM 2352 O O . ALA A 1 325 ? -4.709 -6.941 4.618 1.00 83.12 325 ALA A O 1
ATOM 2353 N N . THR A 1 326 ? -3.367 -8.727 4.371 1.00 82.19 326 THR A N 1
ATOM 2354 C CA . THR A 1 326 ? -2.887 -8.752 5.758 1.00 82.19 326 THR A CA 1
ATOM 2355 C C . THR A 1 326 ? -2.218 -7.435 6.142 1.00 82.19 326 THR A C 1
ATOM 2357 O O . THR A 1 326 ? -2.575 -6.855 7.163 1.00 82.19 326 THR A O 1
ATOM 2360 N N . GLY A 1 327 ? -1.313 -6.912 5.307 1.00 80.50 327 GLY A N 1
ATOM 2361 C CA . GLY A 1 327 ? -0.669 -5.619 5.566 1.00 80.50 327 GLY A CA 1
ATOM 2362 C C . GLY A 1 327 ? -1.654 -4.462 5.667 1.00 80.50 327 GLY A C 1
ATOM 2363 O O . GLY A 1 327 ? -1.587 -3.679 6.609 1.00 80.50 327 GLY A O 1
ATOM 2364 N N . ALA A 1 328 ? -2.620 -4.398 4.750 1.00 85.44 328 ALA A N 1
ATOM 2365 C CA . ALA A 1 328 ? -3.635 -3.348 4.759 1.00 85.44 328 ALA A CA 1
ATOM 2366 C C . ALA A 1 328 ? -4.592 -3.440 5.960 1.00 85.44 328 ALA A C 1
ATOM 2368 O O . ALA A 1 328 ? -4.992 -2.417 6.499 1.00 85.44 328 ALA A O 1
ATOM 2369 N N . VAL A 1 329 ? -4.958 -4.650 6.390 1.00 83.75 329 VAL A N 1
ATOM 2370 C CA . VAL A 1 329 ? -5.813 -4.853 7.570 1.00 83.75 329 VAL A CA 1
ATOM 2371 C C . VAL A 1 329 ? -5.087 -4.447 8.850 1.00 83.75 329 VAL A C 1
ATOM 2373 O O . VAL A 1 329 ? -5.689 -3.802 9.706 1.00 83.75 329 VAL A O 1
ATOM 2376 N N . ILE A 1 330 ? -3.804 -4.803 8.976 1.00 81.69 330 ILE A N 1
ATOM 2377 C CA . ILE A 1 330 ? -2.979 -4.395 10.118 1.00 81.69 330 ILE A CA 1
ATOM 2378 C C . ILE A 1 330 ? -2.851 -2.868 10.155 1.00 81.69 330 ILE A C 1
ATOM 2380 O O . ILE A 1 330 ? -3.032 -2.279 11.217 1.00 81.69 330 ILE A O 1
ATOM 2384 N N . ASP A 1 331 ? -2.591 -2.233 9.011 1.00 84.25 331 ASP A N 1
ATOM 2385 C CA . ASP A 1 331 ? -2.488 -0.774 8.898 1.00 84.25 331 ASP A CA 1
ATOM 2386 C C . ASP A 1 331 ? -3.783 -0.065 9.321 1.00 84.25 331 ASP A C 1
ATOM 2388 O O . ASP A 1 331 ? -3.766 0.735 10.257 1.00 84.25 331 ASP A O 1
ATOM 2392 N N . ASP A 1 332 ? -4.924 -0.436 8.724 1.00 81.56 332 ASP A N 1
ATOM 2393 C CA . ASP A 1 332 ? -6.239 0.129 9.061 1.00 81.56 332 ASP A CA 1
ATOM 2394 C C . ASP A 1 332 ? -6.539 -0.029 10.562 1.00 81.56 332 ASP A C 1
ATOM 2396 O O . ASP A 1 332 ? -7.007 0.903 11.220 1.00 81.56 332 ASP A O 1
ATOM 2400 N N . PHE A 1 333 ? -6.242 -1.201 11.130 1.00 79.62 333 PHE A N 1
ATOM 2401 C CA . PHE A 1 333 ? -6.474 -1.475 12.544 1.00 79.62 333 PHE A CA 1
ATOM 2402 C C . PHE A 1 333 ? -5.587 -0.620 13.459 1.00 79.62 333 PHE A C 1
ATOM 2404 O O . PHE A 1 333 ? -6.097 0.008 14.391 1.00 79.62 333 PHE A O 1
ATOM 2411 N N . ILE A 1 334 ? -4.277 -0.555 13.191 1.00 82.19 334 ILE A N 1
ATOM 2412 C CA . ILE A 1 334 ? -3.331 0.250 13.978 1.00 82.19 334 ILE A CA 1
ATOM 2413 C C . ILE A 1 334 ? -3.685 1.731 13.872 1.00 82.19 334 ILE A C 1
ATOM 2415 O O . ILE A 1 334 ? -3.700 2.427 14.888 1.00 82.19 334 ILE A O 1
ATOM 2419 N N . PHE A 1 335 ? -4.025 2.209 12.675 1.00 80.50 335 PHE A N 1
ATOM 2420 C CA . PHE A 1 335 ? -4.400 3.599 12.461 1.00 80.50 335 PHE A CA 1
ATOM 2421 C C . PHE A 1 335 ? -5.644 3.984 13.266 1.00 80.50 335 PHE A C 1
ATOM 2423 O O . PHE A 1 335 ? -5.644 5.003 13.964 1.00 80.50 335 PHE A O 1
ATOM 2430 N N . ILE A 1 336 ? -6.697 3.160 13.219 1.00 73.94 336 ILE A N 1
ATOM 2431 C CA . ILE A 1 336 ? -7.928 3.377 13.990 1.00 73.94 336 ILE A CA 1
ATOM 2432 C C . ILE A 1 336 ? -7.624 3.362 15.494 1.00 73.94 336 ILE A C 1
ATOM 2434 O O . ILE A 1 336 ? -8.071 4.255 16.218 1.00 73.94 336 ILE A O 1
ATOM 2438 N N . LEU A 1 337 ? -6.811 2.410 15.961 1.00 76.12 337 LEU A N 1
ATOM 2439 C CA . LEU A 1 337 ? -6.414 2.317 17.364 1.00 76.12 337 LEU A CA 1
ATOM 2440 C C . LEU A 1 337 ? -5.640 3.568 17.815 1.00 76.12 337 LEU A C 1
ATOM 2442 O O . LEU A 1 337 ? -5.987 4.176 18.828 1.00 76.12 337 LEU A O 1
ATOM 2446 N N . CYS A 1 338 ? -4.652 4.016 17.037 1.00 79.19 338 CYS A N 1
ATOM 2447 C CA . CYS A 1 338 ? -3.879 5.225 17.323 1.00 79.19 338 CYS A CA 1
ATOM 2448 C C . CYS A 1 338 ? -4.748 6.490 17.347 1.00 79.19 338 CYS A C 1
ATOM 2450 O O . CYS A 1 338 ? -4.526 7.359 18.189 1.00 79.19 338 CYS A O 1
ATOM 2452 N N . ARG A 1 339 ? -5.754 6.600 16.467 1.00 75.31 339 ARG A N 1
ATOM 2453 C CA . ARG A 1 339 ? -6.713 7.721 16.483 1.00 75.31 339 ARG A CA 1
ATOM 2454 C C . ARG A 1 339 ? -7.702 7.657 17.643 1.00 75.31 339 ARG A C 1
ATOM 2456 O O . ARG A 1 339 ? -8.219 8.695 18.045 1.00 75.31 339 ARG A O 1
ATOM 2463 N N . SER A 1 340 ? -7.971 6.467 18.174 1.00 67.25 340 SER A N 1
ATOM 2464 C CA . SER A 1 340 ? -8.859 6.283 19.327 1.00 67.25 340 SER A CA 1
ATOM 2465 C C . SER A 1 340 ? -8.186 6.585 20.670 1.00 67.25 340 SER A C 1
ATOM 2467 O O . SER A 1 340 ? -8.879 6.796 21.660 1.00 67.25 340 SER A O 1
ATOM 2469 N N . TRP A 1 341 ? -6.849 6.635 20.720 1.00 69.44 341 TRP A N 1
ATOM 2470 C CA . TRP A 1 341 ? -6.102 6.814 21.965 1.00 69.44 341 TRP A CA 1
ATOM 2471 C C . TRP A 1 341 ? -5.993 8.303 22.352 1.00 69.44 341 TRP A C 1
ATOM 2473 O O . TRP A 1 341 ? -5.321 9.056 21.638 1.00 69.44 341 TRP A O 1
ATOM 2483 N N . PRO A 1 342 ? -6.542 8.747 23.507 1.00 63.56 342 PRO A N 1
ATOM 2484 C CA . PRO A 1 342 ? -6.532 10.166 23.889 1.00 63.56 342 PRO A CA 1
ATOM 2485 C C . PRO A 1 342 ? -5.144 10.810 24.024 1.00 63.56 342 PRO A C 1
ATOM 2487 O O . PRO A 1 342 ? -5.011 12.021 23.874 1.00 63.56 342 PRO A O 1
ATOM 2490 N N . LEU A 1 343 ? -4.098 10.019 24.289 1.00 67.25 343 LEU A N 1
ATOM 2491 C CA . LEU A 1 343 ? -2.717 10.513 24.363 1.00 67.25 343 LEU A CA 1
ATOM 2492 C C . LEU A 1 343 ? -2.153 10.893 22.989 1.00 67.25 343 LEU A C 1
ATOM 2494 O O . LEU A 1 343 ? -1.330 11.800 22.886 1.00 67.25 343 LEU A O 1
ATOM 2498 N N . LEU A 1 344 ? -2.580 10.190 21.938 1.00 65.88 344 LEU A N 1
ATOM 2499 C CA . LEU A 1 344 ? -2.095 10.389 20.575 1.00 65.88 344 LEU A CA 1
ATOM 2500 C C . LEU A 1 344 ? -3.018 11.316 19.787 1.00 65.88 344 LEU A C 1
ATOM 2502 O O . LEU A 1 344 ? -2.528 12.127 19.001 1.00 65.88 344 LEU A O 1
ATOM 2506 N N . S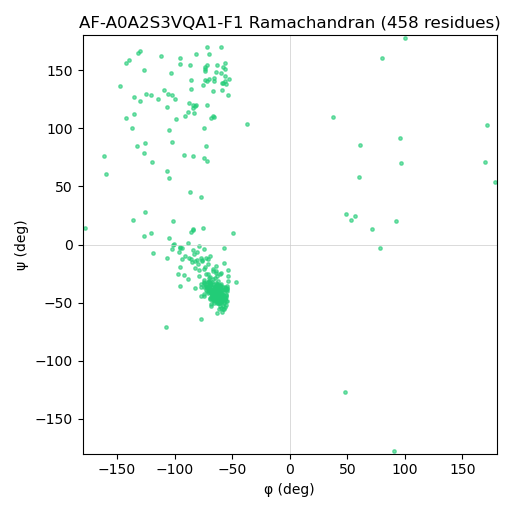ER A 1 345 ? -4.330 11.247 20.014 1.00 59.47 345 SER A N 1
ATOM 2507 C CA . SER A 1 345 ? -5.321 12.165 19.454 1.00 59.47 345 SER A CA 1
ATOM 2508 C C . SER A 1 345 ? -6.167 12.778 20.580 1.00 59.47 345 SER A C 1
ATOM 2510 O O . SER A 1 345 ? -7.221 12.246 20.925 1.00 59.47 345 SER A O 1
ATOM 2512 N N . PRO A 1 346 ? -5.720 13.900 21.182 1.00 52.44 346 PRO A N 1
ATOM 2513 C CA . PRO A 1 346 ? -6.437 14.550 22.284 1.00 52.44 346 PRO A CA 1
ATOM 2514 C C . PRO A 1 346 ? -7.766 15.196 21.857 1.00 52.44 346 PRO A C 1
ATOM 2516 O O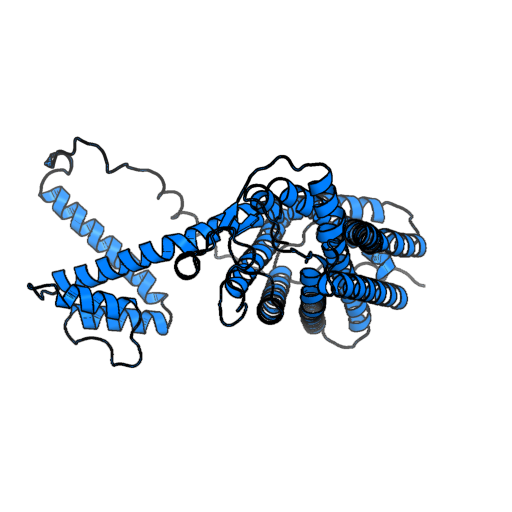 . PRO A 1 346 ? -8.560 15.595 22.705 1.00 52.44 346 PRO A O 1
ATOM 2519 N N . SER A 1 347 ? -8.038 15.290 20.552 1.00 50.41 347 SER A N 1
ATOM 2520 C CA . SER A 1 347 ? -9.333 15.698 20.013 1.00 50.41 347 SER A CA 1
ATOM 2521 C C . SER A 1 347 ? -10.289 14.502 19.954 1.00 50.41 347 SER A C 1
ATOM 2523 O O . SER A 1 347 ? -10.542 13.950 18.880 1.00 50.41 347 SER A O 1
ATOM 2525 N N . ALA A 1 348 ? -10.837 14.102 21.101 1.00 44.09 348 ALA A N 1
ATOM 2526 C CA . ALA A 1 348 ? -12.071 13.328 21.102 1.00 44.09 348 ALA A CA 1
ATOM 2527 C C . ALA A 1 348 ? -13.204 14.239 20.585 1.00 44.09 348 ALA A C 1
ATOM 2529 O O . ALA A 1 348 ? -13.566 15.211 21.240 1.00 44.09 348 ALA A O 1
ATOM 2530 N N . GLY A 1 349 ? -13.715 13.956 19.384 1.00 42.84 349 GLY A N 1
ATOM 2531 C CA . GLY A 1 349 ? -15.063 14.354 18.956 1.00 42.84 349 GLY A CA 1
ATOM 2532 C C . GLY A 1 349 ? -15.410 15.848 18.929 1.00 42.84 349 GLY A C 1
ATOM 2533 O O . GLY A 1 349 ? -16.403 16.243 19.528 1.00 42.84 349 GLY A O 1
ATOM 2534 N N . LEU A 1 350 ? -14.680 16.680 18.179 1.00 35.03 350 LEU A N 1
ATOM 2535 C CA . LEU A 1 350 ? -15.206 18.004 17.785 1.00 35.03 350 LEU A CA 1
ATOM 2536 C C . LEU A 1 350 ? -16.131 17.947 16.550 1.00 35.03 350 LEU A C 1
ATOM 2538 O O . LEU A 1 350 ? -16.900 18.878 16.340 1.00 35.03 350 LEU A O 1
ATOM 2542 N N . ASP A 1 351 ? -16.123 16.831 15.809 1.00 39.31 351 ASP A N 1
ATOM 2543 C CA . ASP A 1 351 ? -17.004 16.573 14.653 1.00 39.31 351 ASP A CA 1
ATOM 2544 C C . ASP A 1 351 ? -18.152 15.581 14.955 1.00 39.31 351 ASP A C 1
ATOM 2546 O O . ASP A 1 351 ? -18.917 15.202 14.067 1.00 39.31 351 ASP A O 1
ATOM 2550 N N . SER A 1 352 ? -18.321 15.148 16.209 1.00 38.16 352 SER A N 1
ATOM 2551 C CA . SER A 1 352 ? -19.477 14.340 16.608 1.00 38.16 352 SER A CA 1
ATOM 2552 C C . SER A 1 352 ? -20.633 15.245 17.027 1.00 38.16 352 SER A C 1
ATOM 2554 O O . SER A 1 352 ? -20.595 15.880 18.077 1.00 38.16 352 SER A O 1
ATOM 2556 N N . VAL A 1 353 ? -21.715 15.219 16.252 1.00 39.41 353 VAL A N 1
ATOM 2557 C CA . VAL A 1 353 ? -23.021 15.861 16.524 1.00 39.41 353 VAL A CA 1
ATOM 2558 C C . VAL A 1 353 ? -23.664 15.415 17.857 1.00 39.41 353 VAL A C 1
ATOM 2560 O O . VAL A 1 353 ? -24.702 15.928 18.263 1.00 39.41 353 VAL A O 1
ATOM 2563 N N . LEU A 1 354 ? -23.050 14.482 18.586 1.00 40.00 354 LEU A N 1
ATOM 2564 C CA . LEU A 1 354 ? -23.428 14.112 19.947 1.00 40.00 354 LEU A CA 1
ATOM 2565 C C . LEU A 1 354 ? -22.620 14.956 20.936 1.00 40.00 354 LEU A C 1
ATOM 2567 O O . LEU A 1 354 ? -21.630 14.516 21.513 1.00 40.00 354 LEU A O 1
ATOM 2571 N N . SER A 1 355 ? -23.039 16.212 21.081 1.00 39.91 355 SER A N 1
ATOM 2572 C CA . SER A 1 355 ? -22.532 17.137 22.094 1.00 39.91 355 SER A CA 1
ATOM 2573 C C . SER A 1 355 ? -23.030 16.740 23.485 1.00 39.91 355 SER A C 1
ATOM 2575 O O . SER A 1 355 ? -23.874 17.420 24.059 1.00 39.91 355 SER A O 1
ATOM 2577 N N . ASP A 1 356 ? -22.492 15.647 24.022 1.00 41.25 356 ASP A N 1
ATOM 2578 C CA . ASP A 1 356 ? -22.472 15.416 25.463 1.00 41.25 356 ASP A CA 1
ATOM 2579 C C . ASP A 1 356 ? -21.074 14.903 25.854 1.00 41.25 356 ASP A C 1
ATOM 2581 O O . ASP A 1 356 ? -20.693 13.805 25.426 1.00 41.25 356 ASP A O 1
ATOM 2585 N N . PRO A 1 357 ? -20.271 15.672 26.614 1.00 46.75 357 PRO A N 1
ATOM 2586 C CA . PRO A 1 357 ? -18.889 15.311 26.947 1.00 46.75 357 PRO A CA 1
ATOM 2587 C C . PRO A 1 357 ? -18.783 13.989 27.728 1.00 46.75 357 PRO A C 1
ATOM 2589 O O . PRO A 1 357 ? -17.779 13.289 27.603 1.00 46.75 357 PRO A O 1
ATOM 2592 N N . GLU A 1 358 ? -19.836 13.596 28.452 1.00 42.22 358 GLU A N 1
ATOM 2593 C CA . GLU A 1 358 ? -19.928 12.294 29.129 1.00 42.22 358 GLU A CA 1
ATOM 2594 C C . GLU A 1 358 ? -20.194 11.131 28.151 1.00 42.22 358 GLU A C 1
ATOM 2596 O O . GLU A 1 358 ? -19.675 10.031 28.340 1.00 42.22 358 GLU A O 1
ATOM 2601 N N . SER A 1 359 ? -20.923 11.369 27.052 1.00 42.12 359 SER A N 1
AT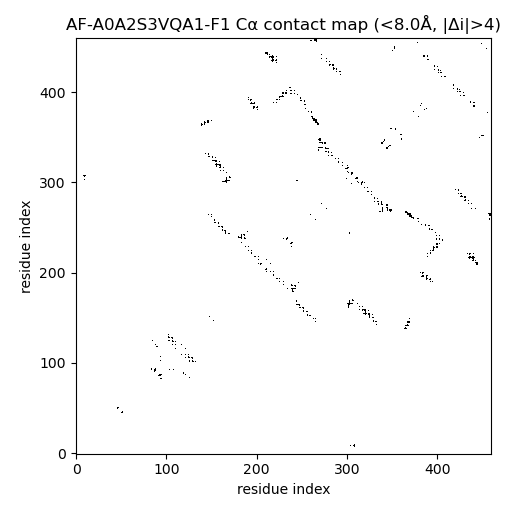OM 2602 C CA . SER A 1 359 ? -21.216 10.347 26.029 1.00 42.12 359 SER A CA 1
ATOM 2603 C C . SER A 1 359 ? -20.008 10.024 25.140 1.00 42.12 359 SER A C 1
ATOM 2605 O O . SER A 1 359 ? -19.835 8.883 24.710 1.00 42.12 359 SER A O 1
ATOM 2607 N N . LEU A 1 360 ? -19.126 11.005 24.916 1.00 44.31 360 LEU A N 1
ATOM 2608 C CA . LEU A 1 360 ? -17.860 10.827 24.200 1.00 44.31 360 LEU A CA 1
ATOM 2609 C C . LEU A 1 360 ? -16.835 10.047 25.028 1.00 44.31 360 LEU A C 1
ATOM 2611 O O . LEU A 1 360 ? -16.142 9.192 24.477 1.00 44.31 360 LEU A O 1
ATOM 2615 N N . GLN A 1 361 ? -16.801 10.268 26.349 1.00 43.88 361 GLN A N 1
ATOM 2616 C CA . GLN A 1 361 ? -16.019 9.455 27.290 1.00 43.88 361 GLN A CA 1
ATOM 2617 C C . GLN A 1 361 ? -16.494 7.994 27.364 1.00 43.88 361 GLN A C 1
ATOM 2619 O O . GLN A 1 361 ? -15.698 7.119 27.693 1.00 43.88 361 GLN A O 1
ATOM 2624 N N . GLN A 1 362 ? -17.759 7.722 27.027 1.00 41.47 362 GLN A N 1
ATOM 2625 C CA . GLN A 1 362 ? -18.357 6.380 27.014 1.00 41.47 362 GLN A CA 1
ATOM 2626 C C . GLN A 1 362 ? -18.448 5.747 25.614 1.00 41.47 362 GLN A C 1
ATOM 2628 O O . GLN A 1 362 ? -18.947 4.626 25.474 1.00 41.47 362 GLN A O 1
ATOM 2633 N N . SER A 1 363 ? -17.991 6.430 24.559 1.00 48.69 363 SER A N 1
ATOM 2634 C CA . SER A 1 363 ? -18.132 5.921 23.194 1.00 48.69 363 SER A CA 1
ATOM 2635 C C . SER A 1 363 ? -17.140 4.784 22.921 1.00 48.69 363 SER A C 1
ATOM 2637 O O . SER A 1 363 ? -15.959 4.987 22.653 1.00 48.69 363 SER A O 1
ATOM 2639 N N . VAL A 1 364 ? -17.631 3.546 23.000 1.00 58.50 364 VAL A N 1
ATOM 2640 C CA . VAL A 1 364 ? -16.888 2.359 22.556 1.00 58.50 364 VAL A CA 1
ATOM 2641 C C . VAL A 1 364 ? -16.552 2.528 21.069 1.00 58.50 364 VAL A C 1
ATOM 2643 O O . VAL A 1 364 ? -17.422 2.906 20.276 1.00 58.50 364 VAL A O 1
ATOM 2646 N N . LEU A 1 365 ? -15.299 2.262 20.684 1.00 61.53 365 LEU A N 1
ATOM 2647 C CA . LEU A 1 365 ? -14.868 2.275 19.284 1.00 61.53 365 LEU A CA 1
ATOM 2648 C C . LEU A 1 365 ? -15.790 1.365 18.458 1.00 61.53 365 LEU A C 1
ATOM 2650 O O . LEU A 1 365 ? -15.992 0.201 18.803 1.00 61.53 365 LEU A O 1
ATOM 2654 N N . GLN A 1 366 ? -16.333 1.881 17.362 1.00 62.19 366 GLN A N 1
ATOM 2655 C CA . GLN A 1 366 ? -17.171 1.140 16.427 1.00 62.19 366 GLN A CA 1
ATOM 2656 C C . GLN A 1 366 ? -16.662 1.351 15.012 1.00 62.19 366 GLN A C 1
ATOM 2658 O O . GLN A 1 366 ? -16.612 2.475 14.519 1.00 62.19 366 GLN A O 1
ATOM 2663 N N . VAL A 1 367 ? -16.353 0.245 14.344 1.00 63.09 367 VAL A N 1
ATOM 2664 C CA . VAL A 1 367 ? -15.981 0.213 12.934 1.00 63.09 367 VAL A CA 1
ATOM 2665 C C . VAL A 1 367 ? -17.058 -0.545 12.179 1.00 63.09 367 VAL A C 1
ATOM 2667 O O . VAL A 1 367 ? -17.392 -1.677 12.529 1.00 63.09 367 VAL A O 1
ATOM 2670 N N . ARG A 1 368 ? -17.629 0.076 11.148 1.00 69.06 368 ARG A N 1
ATOM 2671 C CA . ARG A 1 368 ? -18.707 -0.490 10.333 1.00 69.06 368 ARG A CA 1
ATOM 2672 C C . ARG A 1 368 ? -18.306 -0.493 8.867 1.00 69.06 368 ARG A C 1
ATOM 2674 O O . ARG A 1 368 ? -17.915 0.532 8.313 1.00 69.06 368 ARG A O 1
ATOM 2681 N N . ALA A 1 369 ? -18.460 -1.644 8.224 1.00 68.50 369 ALA A N 1
ATOM 2682 C CA . ALA A 1 369 ? -18.434 -1.728 6.772 1.00 68.50 369 ALA A CA 1
ATOM 2683 C C . ALA A 1 369 ? -19.822 -1.342 6.238 1.00 68.50 369 ALA A C 1
ATOM 2685 O O . ALA A 1 369 ? -20.821 -1.974 6.582 1.00 68.50 369 ALA A O 1
ATOM 2686 N N . GLY A 1 370 ? -19.895 -0.287 5.428 1.00 67.44 370 GLY A N 1
ATOM 2687 C CA . GLY A 1 370 ? -21.124 0.123 4.751 1.00 67.44 370 GLY A CA 1
ATOM 2688 C C . GLY A 1 370 ? -21.098 -0.280 3.282 1.00 67.44 370 GLY A C 1
ATOM 2689 O O . GLY A 1 370 ? -20.038 -0.270 2.670 1.00 67.44 370 GLY A O 1
ATOM 2690 N N . ALA A 1 371 ? -22.254 -0.592 2.697 1.00 77.94 371 ALA A N 1
ATOM 2691 C CA . ALA A 1 371 ? -22.427 -0.634 1.246 1.00 77.94 371 ALA A CA 1
ATOM 2692 C C . ALA A 1 371 ? -23.230 0.598 0.820 1.00 77.94 371 ALA A C 1
ATOM 2694 O O . ALA A 1 371 ? -24.284 0.879 1.395 1.00 77.94 371 ALA A O 1
ATOM 2695 N N . ARG A 1 372 ? -22.739 1.343 -0.172 1.00 79.31 372 ARG A N 1
ATOM 2696 C CA . ARG A 1 372 ? -23.420 2.519 -0.725 1.00 79.31 372 ARG A CA 1
ATOM 2697 C C . ARG A 1 372 ? -23.243 2.608 -2.235 1.00 79.31 372 ARG A C 1
ATOM 2699 O O . ARG A 1 372 ? -22.267 2.111 -2.790 1.00 79.31 372 ARG A O 1
ATOM 2706 N N . LEU A 1 373 ? -24.171 3.300 -2.889 1.00 83.38 373 LEU A N 1
ATOM 2707 C CA . LEU A 1 373 ? -23.984 3.776 -4.255 1.00 83.38 373 LEU A CA 1
ATOM 2708 C C . LEU A 1 373 ? -23.379 5.189 -4.173 1.00 83.38 373 LEU A C 1
ATOM 2710 O O . LEU A 1 373 ? -24.071 6.089 -3.692 1.00 83.38 373 LEU A O 1
ATOM 2714 N N . PRO A 1 374 ? -22.108 5.401 -4.559 1.00 82.00 374 PRO A N 1
ATOM 2715 C CA . PRO A 1 374 ? -21.469 6.698 -4.387 1.00 82.00 374 PRO A CA 1
ATOM 2716 C C . PRO A 1 374 ? -22.031 7.730 -5.374 1.00 82.00 374 PRO A C 1
ATOM 2718 O O . PRO A 1 374 ? -22.277 7.422 -6.543 1.00 82.00 374 PRO A O 1
ATOM 2721 N N . SER A 1 375 ? -22.214 8.970 -4.916 1.00 85.94 375 SER A N 1
ATOM 2722 C CA . SER A 1 375 ? -22.583 10.088 -5.793 1.00 85.94 375 SER A CA 1
ATOM 2723 C C . SER A 1 375 ? -21.417 10.488 -6.710 1.00 85.94 375 SER A C 1
ATOM 2725 O O . SER A 1 375 ? -20.259 10.146 -6.458 1.00 85.94 375 SER A O 1
ATOM 2727 N N . GLY A 1 376 ? -21.698 11.254 -7.772 1.00 83.00 376 GLY A N 1
ATOM 2728 C CA . GLY A 1 376 ? -20.650 11.761 -8.670 1.00 83.00 376 GLY A CA 1
ATOM 2729 C C . GLY A 1 376 ? -19.595 12.605 -7.943 1.00 83.00 376 GLY A C 1
ATOM 2730 O O . GLY A 1 376 ? -18.406 12.487 -8.226 1.00 83.00 376 GLY A O 1
ATOM 2731 N N . GLU A 1 377 ? -20.008 13.392 -6.950 1.00 81.81 377 GLU A N 1
ATOM 2732 C CA . GLU A 1 377 ? -19.104 14.192 -6.116 1.00 81.81 377 GLU A CA 1
ATOM 2733 C C . GLU A 1 377 ? -18.257 13.323 -5.179 1.00 81.81 377 GLU A C 1
ATOM 2735 O O . GLU A 1 377 ? -17.059 13.568 -5.025 1.00 81.81 377 GLU A O 1
ATOM 2740 N N . GLN A 1 378 ? -18.843 12.264 -4.609 1.00 79.19 378 GLN A N 1
ATOM 2741 C CA . GLN A 1 378 ? -18.122 11.299 -3.775 1.00 79.19 378 GLN A CA 1
ATOM 2742 C C . GLN A 1 378 ? -17.087 10.520 -4.588 1.00 79.19 378 GLN A C 1
ATOM 2744 O O . GLN A 1 378 ? -15.959 10.352 -4.130 1.00 79.19 378 GLN A O 1
ATOM 2749 N N . LEU A 1 379 ? -17.434 10.102 -5.809 1.00 84.44 379 LEU A N 1
ATOM 2750 C CA . LEU A 1 379 ? -16.482 9.493 -6.737 1.00 84.44 379 LEU A CA 1
ATOM 2751 C C . LEU A 1 379 ? -15.377 10.481 -7.110 1.00 84.44 379 LEU A C 1
ATOM 2753 O O . LEU A 1 379 ? -14.204 10.135 -7.024 1.00 84.44 379 LEU A O 1
ATOM 2757 N N . ALA A 1 380 ? -15.722 11.723 -7.455 1.00 83.94 380 ALA A N 1
ATOM 2758 C CA . ALA A 1 380 ? -14.726 12.747 -7.750 1.00 83.94 380 ALA A CA 1
ATOM 2759 C C . ALA A 1 380 ? -13.795 12.992 -6.552 1.00 83.94 380 ALA A C 1
ATOM 2761 O O . ALA A 1 380 ? -12.596 13.147 -6.740 1.00 83.94 380 ALA A O 1
ATOM 2762 N N . SER A 1 381 ? -14.308 12.989 -5.318 1.00 82.19 381 SER A N 1
ATOM 2763 C CA . SER A 1 381 ? -13.477 13.131 -4.115 1.00 82.19 381 SER A CA 1
ATOM 2764 C C . SER A 1 381 ? -12.575 11.926 -3.881 1.00 82.19 381 SER A C 1
ATOM 2766 O O . SER A 1 381 ? -11.376 12.097 -3.665 1.00 82.19 381 SER A O 1
ATOM 2768 N N . ALA A 1 382 ? -13.113 10.713 -4.016 1.00 82.88 382 ALA A N 1
ATOM 2769 C CA . ALA A 1 382 ? -12.330 9.488 -3.924 1.00 82.88 382 ALA A CA 1
ATOM 2770 C C . ALA A 1 382 ? -11.200 9.472 -4.965 1.00 82.88 382 ALA A C 1
ATOM 2772 O 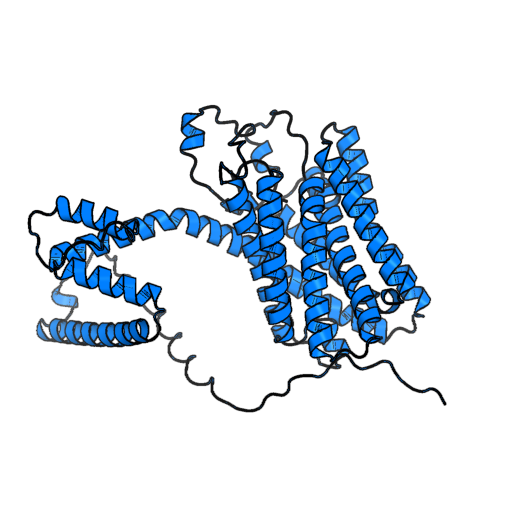O . ALA A 1 382 ? -10.063 9.151 -4.632 1.00 82.88 382 ALA A O 1
ATOM 2773 N N . PHE A 1 383 ? -11.475 9.890 -6.204 1.00 87.50 383 PHE A N 1
ATOM 2774 C CA . PHE A 1 383 ? -10.483 9.875 -7.276 1.00 87.50 383 PHE A CA 1
ATOM 2775 C C . PHE A 1 383 ? -9.461 11.018 -7.203 1.00 87.50 383 PHE A C 1
ATOM 2777 O O . PHE A 1 383 ? -8.268 10.784 -7.388 1.00 87.50 383 PHE A O 1
ATOM 2784 N N . LEU A 1 384 ? -9.901 12.249 -6.939 1.00 87.19 384 LEU A N 1
ATOM 2785 C CA . LEU A 1 384 ? -9.033 13.431 -6.987 1.00 87.19 384 LEU A CA 1
ATOM 2786 C C . LEU A 1 384 ? -8.214 13.645 -5.711 1.00 87.19 384 LEU A C 1
ATOM 2788 O O . LEU A 1 384 ? -7.193 14.325 -5.768 1.00 87.19 384 LEU A O 1
ATOM 2792 N N . ASN A 1 385 ? -8.631 13.054 -4.588 1.00 85.06 385 ASN A N 1
ATOM 2793 C CA . ASN A 1 385 ? -7.894 13.139 -3.330 1.00 85.06 385 ASN A CA 1
ATOM 2794 C C . ASN A 1 385 ? -7.230 11.802 -3.000 1.00 85.06 385 ASN A C 1
ATOM 2796 O O . ASN A 1 385 ? -6.014 11.672 -3.127 1.00 85.06 385 ASN A O 1
ATOM 2800 N N . VAL A 1 386 ? -8.018 10.789 -2.633 1.00 86.94 386 VAL A N 1
ATOM 2801 C CA . VAL A 1 386 ? -7.479 9.529 -2.097 1.00 86.94 386 VAL A CA 1
ATOM 2802 C C . VAL A 1 386 ? -6.720 8.741 -3.168 1.00 86.94 386 VAL A C 1
ATOM 2804 O O . VAL A 1 386 ? -5.544 8.433 -2.975 1.00 86.94 386 VAL A O 1
ATOM 2807 N N . ASN A 1 387 ? -7.332 8.480 -4.327 1.00 91.12 387 ASN A N 1
ATOM 2808 C CA . ASN A 1 387 ? -6.673 7.755 -5.417 1.00 91.12 387 ASN A CA 1
ATOM 2809 C C . ASN A 1 387 ? -5.481 8.527 -5.980 1.00 91.12 387 ASN A C 1
ATOM 2811 O O . ASN A 1 387 ? -4.451 7.928 -6.278 1.00 91.12 387 ASN A O 1
ATOM 2815 N N . ALA A 1 388 ? -5.594 9.848 -6.122 1.00 90.75 388 ALA A N 1
ATOM 2816 C CA . ALA A 1 388 ? -4.497 10.686 -6.589 1.00 90.75 388 ALA A CA 1
ATOM 2817 C C . ALA A 1 388 ? -3.260 10.542 -5.696 1.00 90.75 388 ALA A C 1
ATOM 2819 O O . ALA A 1 388 ? -2.160 10.258 -6.183 1.00 90.75 388 ALA A O 1
ATOM 2820 N N . SER A 1 389 ? -3.451 10.660 -4.383 1.00 91.06 389 SER A N 1
ATOM 2821 C CA . SER A 1 389 ? -2.380 10.505 -3.405 1.00 91.06 389 SER A CA 1
ATOM 2822 C C . SER A 1 389 ? -1.876 9.069 -3.315 1.00 91.06 389 SER A C 1
ATOM 2824 O O . SER A 1 389 ? -0.668 8.859 -3.270 1.00 91.06 389 SER A O 1
ATOM 2826 N N . ARG A 1 390 ? -2.760 8.067 -3.368 1.00 92.56 390 ARG A N 1
ATOM 2827 C CA . ARG A 1 390 ? -2.379 6.647 -3.317 1.00 92.56 390 ARG A CA 1
ATOM 2828 C C . ARG A 1 390 ? -1.603 6.208 -4.557 1.00 92.56 390 ARG A C 1
ATOM 2830 O O . ARG A 1 390 ? -0.611 5.492 -4.448 1.00 92.56 390 ARG A O 1
ATOM 2837 N N . THR A 1 391 ? -2.031 6.661 -5.731 1.00 92.94 391 THR A N 1
ATOM 2838 C CA . THR A 1 391 ? -1.336 6.425 -7.003 1.00 92.94 391 THR A CA 1
ATOM 2839 C C . THR A 1 391 ? 0.055 7.044 -6.959 1.00 92.94 391 THR A C 1
ATOM 2841 O O . THR A 1 391 ? 1.033 6.343 -7.203 1.00 92.94 391 THR A O 1
ATOM 2844 N N . SER A 1 392 ? 0.152 8.309 -6.539 1.00 93.88 392 SER A N 1
ATOM 2845 C CA . SER A 1 392 ? 1.434 9.005 -6.367 1.00 93.88 392 SER A CA 1
ATOM 2846 C C . SER A 1 392 ? 2.349 8.268 -5.378 1.00 93.88 392 SER A C 1
ATOM 2848 O O . SER A 1 392 ? 3.510 8.016 -5.680 1.00 93.88 392 SER A O 1
ATOM 2850 N N . ALA A 1 393 ? 1.812 7.836 -4.232 1.00 92.88 393 ALA A N 1
ATOM 2851 C CA . ALA A 1 393 ? 2.528 7.079 -3.205 1.00 92.88 393 ALA A CA 1
ATOM 2852 C C . ALA A 1 393 ? 3.134 5.779 -3.735 1.00 92.88 393 ALA A C 1
ATOM 2854 O O . ALA A 1 393 ? 4.341 5.564 -3.624 1.00 92.88 393 ALA A O 1
ATOM 2855 N N . PHE A 1 394 ? 2.320 4.913 -4.338 1.00 92.88 394 PHE A N 1
ATOM 2856 C CA . PHE A 1 394 ? 2.818 3.627 -4.817 1.00 92.88 394 PHE A CA 1
ATOM 2857 C C . PHE A 1 394 ? 3.734 3.760 -6.035 1.00 92.88 394 PHE A C 1
ATOM 2859 O O . PHE A 1 394 ? 4.668 2.974 -6.174 1.00 92.88 394 PHE A O 1
ATOM 2866 N N . GLN A 1 395 ? 3.507 4.746 -6.906 1.00 93.94 395 GLN A N 1
ATOM 2867 C CA . GLN A 1 395 ? 4.426 5.020 -8.011 1.00 93.94 395 GLN A CA 1
ATOM 2868 C C . GLN A 1 395 ? 5.770 5.530 -7.493 1.00 93.94 395 GLN A C 1
ATOM 2870 O O . GLN A 1 395 ? 6.805 5.016 -7.910 1.00 93.94 395 GLN A O 1
ATOM 2875 N N . ALA A 1 396 ? 5.768 6.469 -6.542 1.00 94.94 396 ALA A N 1
ATOM 2876 C CA . ALA A 1 396 ? 6.989 6.969 -5.923 1.00 94.94 396 ALA A CA 1
ATOM 2877 C C . ALA A 1 396 ? 7.780 5.855 -5.229 1.00 94.94 396 ALA A C 1
ATOM 2879 O O . ALA A 1 396 ? 8.992 5.767 -5.408 1.00 94.94 396 ALA A O 1
ATOM 2880 N N . LEU A 1 397 ? 7.090 4.977 -4.491 1.00 93.75 397 LEU A N 1
ATOM 2881 C CA . LEU A 1 397 ? 7.695 3.797 -3.880 1.00 93.75 397 LEU A CA 1
ATOM 2882 C C . LEU A 1 397 ? 8.372 2.920 -4.935 1.00 93.75 397 LEU A C 1
ATOM 2884 O O . LEU A 1 397 ? 9.564 2.650 -4.828 1.00 93.75 397 LEU A O 1
ATOM 2888 N N . ASN A 1 398 ? 7.630 2.508 -5.965 1.00 93.12 398 ASN A N 1
ATOM 2889 C CA . ASN A 1 398 ? 8.156 1.629 -7.004 1.00 93.12 398 ASN A CA 1
ATOM 2890 C C . ASN A 1 398 ? 9.368 2.251 -7.712 1.00 93.12 398 ASN A C 1
ATOM 2892 O O . ASN A 1 398 ? 10.364 1.566 -7.918 1.00 93.12 398 ASN A O 1
ATOM 2896 N N . LEU A 1 399 ? 9.299 3.538 -8.067 1.00 94.75 399 LEU A N 1
ATOM 2897 C CA . LEU A 1 399 ? 10.367 4.247 -8.781 1.00 94.75 399 LEU A CA 1
ATOM 2898 C C . LEU A 1 399 ? 11.624 4.396 -7.921 1.00 94.75 399 LEU A C 1
ATOM 2900 O O . LEU A 1 399 ? 12.723 4.117 -8.393 1.00 94.75 399 LEU A O 1
ATOM 2904 N N . ALA A 1 400 ? 11.467 4.789 -6.655 1.00 94.00 400 ALA A N 1
ATOM 2905 C CA . ALA A 1 400 ? 12.590 4.950 -5.738 1.00 94.00 400 ALA A CA 1
ATOM 2906 C C . ALA A 1 400 ? 13.276 3.610 -5.439 1.00 94.00 400 ALA A C 1
ATOM 2908 O O . ALA A 1 400 ? 14.502 3.524 -5.456 1.00 94.00 400 ALA A O 1
ATOM 2909 N N . VAL A 1 401 ? 12.489 2.557 -5.208 1.00 92.50 401 VAL A N 1
ATOM 2910 C CA . VAL A 1 401 ? 12.999 1.209 -4.929 1.00 92.50 401 VAL A CA 1
ATOM 2911 C C . VAL A 1 401 ? 13.708 0.630 -6.151 1.00 92.50 401 VAL A C 1
ATOM 2913 O O . VAL A 1 401 ? 14.783 0.057 -6.010 1.00 92.50 401 VAL A O 1
ATOM 2916 N N . ALA A 1 402 ? 13.166 0.822 -7.355 1.00 91.81 402 ALA A N 1
ATOM 2917 C CA . ALA A 1 402 ? 13.816 0.373 -8.581 1.00 91.81 402 ALA A CA 1
ATOM 2918 C C . ALA A 1 402 ? 15.125 1.129 -8.856 1.00 91.81 402 ALA A C 1
ATOM 2920 O O . ALA A 1 402 ? 16.120 0.506 -9.216 1.00 91.81 402 ALA A O 1
ATOM 2921 N N . ALA A 1 403 ? 15.154 2.447 -8.632 1.00 93.06 403 ALA A N 1
ATOM 2922 C CA . ALA A 1 403 ? 16.382 3.233 -8.735 1.00 93.06 403 ALA A CA 1
ATOM 2923 C C . ALA A 1 403 ? 17.451 2.736 -7.745 1.00 93.06 403 ALA A C 1
ATOM 2925 O O . ALA A 1 403 ? 18.596 2.518 -8.130 1.00 93.06 403 ALA A O 1
ATOM 2926 N N . ALA A 1 404 ? 17.064 2.485 -6.489 1.00 91.31 404 ALA A N 1
ATOM 2927 C CA . ALA A 1 404 ? 17.961 1.929 -5.479 1.00 91.31 404 ALA A CA 1
ATOM 2928 C C . ALA A 1 404 ? 18.460 0.524 -5.853 1.00 91.31 404 ALA A C 1
ATOM 2930 O O . ALA A 1 404 ? 19.636 0.231 -5.669 1.00 91.31 404 ALA A O 1
ATOM 2931 N N . ALA A 1 405 ? 17.597 -0.331 -6.406 1.00 89.81 405 ALA A N 1
ATOM 2932 C CA . ALA A 1 405 ? 17.972 -1.674 -6.838 1.00 89.81 405 ALA A CA 1
ATOM 2933 C C . ALA A 1 405 ? 19.008 -1.653 -7.974 1.00 89.81 405 ALA A C 1
ATOM 2935 O O . ALA A 1 405 ? 19.954 -2.437 -7.938 1.00 89.81 405 ALA A O 1
ATOM 2936 N N . VAL A 1 406 ? 18.872 -0.741 -8.945 1.00 91.19 406 VAL A N 1
ATOM 2937 C CA . VAL A 1 406 ? 19.863 -0.576 -10.022 1.00 91.19 406 VAL A CA 1
ATOM 2938 C C . VAL A 1 406 ? 21.216 -0.137 -9.464 1.00 91.19 406 VAL A C 1
ATOM 2940 O O . VAL A 1 406 ? 22.234 -0.718 -9.821 1.00 91.19 406 VAL A O 1
ATOM 2943 N N . GLU A 1 407 ? 21.238 0.832 -8.549 1.00 90.88 407 GLU A N 1
ATOM 2944 C CA . GLU A 1 407 ? 22.482 1.286 -7.916 1.00 90.88 407 GLU A CA 1
ATOM 2945 C C . GLU A 1 407 ? 23.124 0.194 -7.049 1.00 90.88 407 GLU A C 1
ATOM 2947 O O . GLU A 1 407 ? 24.336 -0.011 -7.090 1.00 90.88 407 GLU A O 1
ATOM 2952 N N . LEU A 1 408 ? 22.323 -0.566 -6.297 1.00 89.69 408 LEU A N 1
ATOM 2953 C CA . LEU A 1 408 ? 22.820 -1.686 -5.496 1.00 89.69 408 LEU A CA 1
ATOM 2954 C C . LEU A 1 408 ? 23.406 -2.798 -6.365 1.00 89.69 408 LEU A C 1
ATOM 2956 O O . LEU A 1 408 ? 24.414 -3.383 -5.975 1.00 89.69 408 LEU A O 1
ATOM 2960 N N . ALA A 1 409 ? 22.841 -3.048 -7.547 1.00 88.56 409 ALA A N 1
ATOM 2961 C CA . ALA A 1 409 ? 23.370 -4.029 -8.492 1.00 88.56 409 ALA A CA 1
ATOM 2962 C C . ALA A 1 409 ? 24.773 -3.669 -9.021 1.00 88.56 409 ALA A C 1
ATOM 2964 O O . ALA A 1 409 ? 25.479 -4.547 -9.511 1.00 88.56 409 ALA A O 1
ATOM 2965 N N . LEU A 1 410 ? 25.200 -2.405 -8.900 1.00 89.56 410 LEU A N 1
ATOM 2966 C CA . LEU A 1 410 ? 26.558 -1.961 -9.242 1.00 89.56 410 LEU A CA 1
ATOM 2967 C C . LEU A 1 410 ? 27.571 -2.174 -8.104 1.00 89.56 410 LEU A C 1
ATOM 2969 O O . LEU A 1 410 ? 28.758 -1.909 -8.284 1.00 89.56 410 LEU A O 1
ATOM 2973 N N . THR A 1 411 ? 27.122 -2.621 -6.930 1.00 89.94 411 THR A N 1
ATOM 2974 C CA . THR A 1 411 ? 27.981 -2.855 -5.762 1.00 89.94 411 THR A CA 1
ATOM 2975 C C . THR A 1 411 ? 28.432 -4.312 -5.665 1.00 89.94 411 THR A C 1
ATOM 2977 O O . THR A 1 411 ? 27.720 -5.220 -6.085 1.00 89.94 411 THR A O 1
ATOM 2980 N N . ASP A 1 412 ? 29.564 -4.556 -4.998 1.00 90.38 412 ASP A N 1
ATOM 2981 C CA . ASP A 1 412 ? 30.082 -5.909 -4.721 1.00 90.38 412 ASP A CA 1
ATOM 2982 C C . ASP A 1 412 ? 29.318 -6.650 -3.595 1.00 90.38 412 ASP A C 1
ATOM 2984 O O . ASP A 1 412 ? 29.804 -7.634 -3.031 1.00 90.38 412 ASP A O 1
ATOM 2988 N N . LEU A 1 413 ? 28.139 -6.161 -3.196 1.00 87.56 413 LEU A N 1
ATOM 2989 C CA . LEU A 1 413 ? 27.322 -6.801 -2.168 1.00 87.56 413 LEU A CA 1
ATOM 2990 C C . LEU A 1 413 ? 26.738 -8.121 -2.686 1.00 87.56 413 LEU A C 1
ATOM 2992 O O . LEU A 1 413 ? 26.307 -8.217 -3.830 1.00 87.56 413 LEU A O 1
ATOM 2996 N N . GLY A 1 414 ? 26.660 -9.131 -1.816 1.00 85.44 414 GLY A N 1
ATOM 2997 C CA . GLY A 1 414 ? 25.971 -10.380 -2.144 1.00 85.44 414 GLY A CA 1
ATOM 2998 C C . GLY A 1 414 ? 24.472 -10.165 -2.378 1.00 85.44 414 GLY A C 1
ATOM 2999 O O . GLY A 1 414 ? 23.859 -9.316 -1.729 1.00 85.44 414 GLY A O 1
ATOM 3000 N N . GLU A 1 415 ? 23.872 -10.972 -3.253 1.00 79.12 415 GLU A N 1
ATOM 3001 C CA . GLU A 1 415 ? 22.466 -10.850 -3.683 1.00 79.12 415 GLU A CA 1
ATOM 3002 C C . GLU A 1 415 ? 21.472 -10.836 -2.507 1.00 79.12 415 GLU A C 1
ATOM 3004 O O . GLU A 1 415 ? 20.541 -10.032 -2.484 1.00 79.12 415 GLU A O 1
ATOM 3009 N N . GLY A 1 416 ? 21.701 -11.662 -1.478 1.00 80.50 416 GLY A N 1
ATOM 3010 C CA . GLY A 1 416 ? 20.874 -11.657 -0.265 1.00 80.50 416 GLY A CA 1
ATOM 3011 C C . GLY A 1 416 ? 20.952 -10.331 0.500 1.00 80.50 416 GLY A C 1
ATOM 3012 O O . GLY A 1 416 ? 19.934 -9.786 0.920 1.00 80.50 416 GLY A O 1
ATOM 3013 N N . THR A 1 417 ? 22.151 -9.756 0.619 1.00 86.19 417 THR A N 1
ATOM 3014 C CA . THR A 1 417 ? 22.353 -8.452 1.265 1.00 86.19 417 THR A CA 1
ATOM 3015 C C . THR A 1 417 ? 21.706 -7.332 0.457 1.00 86.19 417 THR A C 1
ATOM 3017 O O . THR A 1 417 ? 21.068 -6.460 1.041 1.00 86.19 417 THR A O 1
ATOM 3020 N N . GLN A 1 418 ? 21.817 -7.366 -0.875 1.00 84.88 418 GLN A N 1
ATOM 3021 C CA . GLN A 1 418 ? 21.141 -6.404 -1.748 1.00 84.88 418 GLN A CA 1
ATOM 3022 C C . GLN A 1 418 ? 19.619 -6.454 -1.544 1.00 84.88 418 GLN A C 1
ATOM 3024 O O . GLN A 1 418 ? 19.002 -5.407 -1.356 1.00 84.88 418 GLN A O 1
ATOM 3029 N N . GLY A 1 419 ? 19.029 -7.653 -1.479 1.00 79.94 419 GLY A N 1
ATOM 3030 C CA . GLY A 1 419 ? 17.599 -7.841 -1.208 1.00 79.94 419 GLY A CA 1
ATOM 3031 C C . GLY A 1 419 ? 17.146 -7.225 0.121 1.00 79.94 419 GLY A C 1
ATOM 3032 O O . GLY A 1 419 ? 16.177 -6.467 0.152 1.00 79.94 419 GLY A O 1
ATOM 3033 N N . HIS A 1 420 ? 17.888 -7.459 1.207 1.00 84.75 420 HIS A N 1
ATOM 3034 C CA . HIS A 1 420 ? 17.573 -6.851 2.505 1.00 84.75 420 HIS A CA 1
ATOM 3035 C C . HIS A 1 420 ? 17.684 -5.322 2.480 1.00 84.75 420 HIS A C 1
ATOM 3037 O O . HIS A 1 420 ? 16.830 -4.632 3.036 1.00 84.75 420 HIS A O 1
ATOM 3043 N N . VAL A 1 421 ? 18.697 -4.764 1.807 1.00 87.56 421 VAL A N 1
ATOM 3044 C CA . VAL A 1 421 ? 18.837 -3.303 1.682 1.00 87.56 421 VAL A CA 1
ATOM 3045 C C . VAL A 1 421 ? 17.673 -2.712 0.882 1.00 87.56 421 VAL A C 1
ATOM 3047 O O . VAL A 1 421 ? 17.124 -1.686 1.282 1.00 87.56 421 VAL A O 1
ATOM 3050 N N . VAL A 1 422 ? 17.228 -3.379 -0.186 1.00 88.06 422 VAL A N 1
ATOM 3051 C CA . VAL A 1 422 ? 16.031 -2.986 -0.948 1.00 88.06 422 VAL A CA 1
ATOM 3052 C C . VAL A 1 422 ? 14.782 -2.987 -0.055 1.00 88.06 422 VAL A C 1
ATOM 3054 O O . VAL A 1 422 ? 14.011 -2.025 -0.089 1.00 88.06 422 VAL A O 1
ATOM 3057 N N . ASN A 1 423 ? 14.602 -3.993 0.806 1.00 86.75 423 ASN A N 1
ATOM 3058 C CA . ASN A 1 423 ? 13.484 -4.042 1.759 1.00 86.75 423 ASN A CA 1
ATOM 3059 C C . ASN A 1 423 ? 13.558 -2.919 2.809 1.00 86.75 423 ASN A C 1
ATOM 3061 O O . ASN A 1 423 ? 12.536 -2.323 3.162 1.00 86.75 423 ASN A O 1
ATOM 3065 N N . VAL A 1 424 ? 14.759 -2.555 3.267 1.00 87.50 424 VAL A N 1
ATOM 3066 C CA . VAL A 1 424 ? 14.962 -1.375 4.125 1.00 87.50 424 VAL A CA 1
ATOM 3067 C C . VAL A 1 424 ? 14.607 -0.084 3.375 1.00 87.50 424 VAL A C 1
ATOM 3069 O O . VAL A 1 424 ? 13.956 0.793 3.944 1.00 87.50 424 VAL A O 1
ATOM 3072 N N . CYS A 1 425 ? 14.952 0.039 2.090 1.00 88.81 425 CYS A N 1
ATOM 3073 C CA . CYS A 1 425 ? 14.530 1.173 1.264 1.00 88.81 425 CYS A CA 1
ATOM 3074 C C . CYS A 1 425 ? 13.001 1.251 1.132 1.00 88.81 425 CYS A C 1
ATOM 3076 O O . CYS A 1 425 ? 12.449 2.345 1.242 1.00 88.81 425 CYS A O 1
ATOM 3078 N N . VAL A 1 426 ? 12.310 0.115 0.957 1.00 88.38 426 VAL A N 1
ATOM 3079 C CA . VAL A 1 426 ? 10.836 0.047 0.960 1.00 88.38 426 VAL A CA 1
ATOM 3080 C C . VAL A 1 426 ? 10.279 0.604 2.269 1.00 88.38 426 VAL A C 1
ATOM 3082 O O . VAL A 1 426 ? 9.420 1.484 2.237 1.00 88.38 426 VAL A O 1
ATOM 3085 N N . MET A 1 427 ? 10.799 0.145 3.412 1.00 88.62 427 MET A N 1
ATOM 3086 C CA . MET A 1 427 ? 10.391 0.621 4.737 1.00 88.62 427 MET A CA 1
ATOM 3087 C C . MET A 1 427 ? 10.545 2.140 4.864 1.00 88.62 427 MET A C 1
ATOM 3089 O O . MET A 1 427 ? 9.583 2.837 5.187 1.00 88.62 427 MET A O 1
ATOM 3093 N N . LEU A 1 428 ? 11.740 2.665 4.578 1.00 91.19 428 LEU A N 1
ATOM 3094 C CA . LEU A 1 428 ? 12.042 4.090 4.722 1.00 91.19 428 LEU A CA 1
ATOM 3095 C C . LEU A 1 428 ? 11.196 4.957 3.783 1.00 91.19 428 LEU A C 1
ATOM 3097 O O . LEU A 1 428 ? 10.703 6.007 4.196 1.00 91.19 428 LEU A O 1
ATOM 3101 N N . MET A 1 429 ? 10.986 4.511 2.543 1.00 91.94 429 MET A N 1
ATOM 3102 C CA . MET A 1 429 ? 10.140 5.224 1.587 1.00 91.94 429 MET A CA 1
ATOM 3103 C C . MET A 1 429 ? 8.678 5.235 2.022 1.00 91.94 429 MET A C 1
ATOM 3105 O O . MET A 1 429 ? 8.040 6.282 1.963 1.00 91.94 429 MET A O 1
ATOM 3109 N N . LEU A 1 430 ? 8.143 4.110 2.499 1.00 88.88 430 LEU A N 1
ATOM 3110 C CA . LEU A 1 430 ? 6.777 4.060 3.017 1.00 88.88 430 LEU A CA 1
ATOM 3111 C C . LEU A 1 430 ? 6.609 4.960 4.239 1.00 88.88 430 LEU A C 1
ATOM 3113 O O . LEU A 1 430 ? 5.618 5.682 4.313 1.00 88.88 430 LEU A O 1
ATOM 3117 N N . MET A 1 431 ? 7.596 5.002 5.137 1.00 90.00 431 MET A N 1
ATOM 3118 C CA . MET A 1 431 ? 7.583 5.928 6.271 1.00 90.00 431 MET A CA 1
ATOM 3119 C C . MET A 1 431 ? 7.590 7.396 5.819 1.00 90.00 431 MET A C 1
ATOM 3121 O O . MET A 1 431 ? 6.829 8.211 6.337 1.00 90.00 431 MET A O 1
ATOM 3125 N N . LEU A 1 432 ? 8.410 7.734 4.820 1.00 91.69 432 LEU A N 1
ATOM 3126 C CA . LEU A 1 432 ? 8.471 9.079 4.244 1.00 91.69 432 LEU A CA 1
ATOM 3127 C C . LEU A 1 432 ? 7.152 9.485 3.562 1.00 91.69 432 LEU A C 1
ATOM 3129 O O . LEU A 1 432 ? 6.767 10.652 3.609 1.00 91.69 432 LEU A O 1
ATOM 3133 N N . ILE A 1 433 ? 6.469 8.532 2.925 1.00 92.19 433 ILE A N 1
ATOM 3134 C CA . ILE A 1 433 ? 5.241 8.745 2.149 1.00 92.19 433 ILE A CA 1
ATOM 3135 C C . ILE A 1 433 ? 3.990 8.798 3.035 1.00 92.19 433 ILE A C 1
ATOM 3137 O O . ILE A 1 433 ? 3.082 9.579 2.750 1.00 92.19 433 ILE A O 1
ATOM 3141 N N . TYR A 1 434 ? 3.925 7.987 4.095 1.00 88.81 434 TYR A N 1
ATOM 3142 C CA . TYR A 1 434 ? 2.709 7.784 4.891 1.00 88.81 434 TYR A CA 1
ATOM 3143 C C . TYR A 1 434 ? 2.156 9.097 5.450 1.00 88.81 434 TYR A C 1
ATOM 3145 O O . TYR A 1 434 ? 0.967 9.396 5.350 1.00 88.81 434 TYR A O 1
ATOM 3153 N N . PHE A 1 435 ? 3.040 9.925 5.998 1.00 87.81 435 PHE A N 1
ATOM 3154 C CA . PHE A 1 435 ? 2.645 11.159 6.657 1.00 87.81 435 PHE A CA 1
ATOM 3155 C C . PHE A 1 435 ? 2.080 12.200 5.660 1.00 87.81 435 PHE A C 1
ATOM 3157 O O . PHE A 1 435 ? 0.944 12.647 5.853 1.00 87.81 435 PHE A O 1
ATOM 3164 N N . PRO A 1 436 ? 2.766 12.529 4.542 1.00 89.12 436 PRO A N 1
ATOM 3165 C CA . PRO A 1 436 ? 2.179 13.309 3.451 1.00 89.12 436 PRO A CA 1
ATOM 3166 C C . PRO A 1 436 ? 0.895 12.716 2.863 1.00 89.12 436 PRO A C 1
ATOM 3168 O O . PRO A 1 436 ? -0.007 13.478 2.512 1.00 89.12 436 PRO A O 1
ATOM 3171 N N . PHE A 1 437 ? 0.789 11.386 2.766 1.00 89.50 437 PHE A N 1
ATOM 3172 C CA . PHE A 1 437 ? -0.403 10.708 2.258 1.00 89.50 437 PHE A CA 1
ATOM 3173 C C . PHE A 1 437 ? -1.624 11.004 3.137 1.00 89.50 437 PHE A C 1
ATOM 3175 O O . PHE A 1 437 ? -2.595 11.577 2.640 1.00 89.50 437 PHE A O 1
ATOM 3182 N N . ILE A 1 438 ? -1.551 10.730 4.443 1.00 85.38 438 ILE A N 1
ATOM 3183 C CA . ILE A 1 438 ? -2.655 11.005 5.378 1.00 85.38 438 ILE A CA 1
ATOM 3184 C C . ILE A 1 438 ? -3.034 12.489 5.355 1.00 85.38 438 ILE A C 1
ATOM 3186 O O . ILE A 1 438 ? -4.211 12.841 5.275 1.00 85.38 438 ILE A O 1
ATOM 3190 N N . TRP A 1 439 ? -2.040 13.378 5.348 1.00 85.56 439 TRP A N 1
ATOM 3191 C CA . TRP A 1 439 ? -2.278 14.819 5.301 1.00 85.56 439 TRP A CA 1
ATOM 3192 C C . TRP A 1 439 ? -2.946 15.267 4.005 1.00 85.56 439 TRP A C 1
ATOM 3194 O O . TRP A 1 439 ? -3.863 16.082 4.049 1.00 85.56 439 TRP A O 1
ATOM 3204 N N . SER A 1 440 ? -2.556 14.713 2.859 1.00 84.25 440 SER A N 1
ATOM 3205 C CA . SER A 1 440 ? -3.142 15.058 1.558 1.00 84.25 440 SER A CA 1
ATOM 3206 C C . SER A 1 440 ? -4.631 14.704 1.445 1.00 84.25 440 SER A C 1
ATOM 3208 O O . SER A 1 440 ? -5.363 15.373 0.705 1.00 84.25 440 SER A O 1
ATOM 3210 N N . CYS A 1 441 ? -5.057 13.688 2.203 1.00 81.31 441 CYS A N 1
ATOM 3211 C CA . CYS A 1 441 ? -6.435 13.225 2.307 1.00 81.31 441 CYS A CA 1
ATOM 3212 C C . CYS A 1 441 ? -7.242 13.976 3.378 1.00 81.31 441 CYS A C 1
ATOM 3214 O O . CYS A 1 441 ? -8.464 13.854 3.400 1.00 81.31 441 CYS A O 1
ATOM 3216 N N . SER A 1 442 ? -6.596 14.763 4.246 1.00 73.50 442 SER A N 1
ATOM 3217 C CA . SER A 1 442 ? -7.306 15.601 5.217 1.00 73.50 442 SER A CA 1
ATOM 3218 C C . SER A 1 442 ? -8.112 16.692 4.501 1.00 73.50 442 SER A C 1
ATOM 3220 O O . SER A 1 442 ? -7.654 17.285 3.524 1.00 73.50 442 SER A O 1
ATOM 3222 N N . GLN A 1 443 ? -9.315 16.981 4.987 1.00 65.25 443 GLN A N 1
ATOM 3223 C CA . GLN A 1 443 ? -10.112 18.130 4.555 1.00 65.25 443 GLN A CA 1
ATOM 3224 C C . GLN A 1 443 ? -10.516 18.948 5.773 1.00 65.25 443 GLN A C 1
ATOM 3226 O O . GLN A 1 443 ? -10.639 18.415 6.875 1.00 65.25 443 GLN A O 1
ATOM 3231 N N . ARG A 1 444 ? -10.684 20.259 5.585 1.00 52.62 444 ARG A N 1
ATOM 3232 C CA . ARG A 1 444 ? -11.140 21.145 6.651 1.00 52.62 444 ARG A CA 1
ATOM 3233 C C . ARG A 1 444 ? -12.619 20.883 6.928 1.00 52.62 444 ARG A C 1
ATOM 3235 O O . ARG A 1 444 ? -13.456 21.057 6.047 1.00 52.62 444 ARG A O 1
ATOM 3242 N N . THR A 1 445 ? -12.922 20.499 8.160 1.00 51.72 445 THR A N 1
ATOM 3243 C CA . THR A 1 445 ? -14.273 20.324 8.680 1.00 51.72 445 THR A CA 1
ATOM 3244 C C . THR A 1 445 ? -14.589 21.514 9.589 1.00 51.72 445 THR A C 1
ATOM 3246 O O . THR A 1 445 ? -14.142 21.579 10.725 1.00 51.72 445 THR A O 1
ATOM 3249 N N . ASP A 1 446 ? -15.304 22.529 9.096 1.00 43.56 446 ASP A N 1
ATOM 3250 C CA . ASP A 1 446 ? -15.672 23.707 9.910 1.00 43.56 446 ASP A CA 1
ATOM 3251 C C . ASP A 1 446 ? -16.847 23.407 10.883 1.00 43.56 446 ASP A C 1
ATOM 3253 O O . ASP A 1 446 ? -17.752 24.222 11.050 1.00 43.56 446 ASP A O 1
ATOM 3257 N N . ASN A 1 447 ? -16.862 22.230 11.527 1.00 40.03 447 ASN A N 1
ATOM 3258 C CA . ASN A 1 447 ? -17.896 21.758 12.468 1.00 40.03 447 ASN A CA 1
ATOM 3259 C C . ASN A 1 447 ? -19.354 21.810 11.943 1.00 40.03 447 ASN A C 1
ATOM 3261 O O . ASN A 1 447 ? -20.304 21.819 12.727 1.00 40.03 447 ASN A O 1
ATOM 3265 N N . GLN A 1 448 ? -19.570 21.838 10.625 1.00 32.47 448 GLN A N 1
ATOM 3266 C CA . GLN A 1 448 ? -20.901 21.797 10.006 1.00 32.47 448 GLN A CA 1
ATOM 3267 C C . GLN A 1 448 ? -21.159 20.430 9.366 1.00 32.47 448 GLN A C 1
ATOM 3269 O O . GLN A 1 448 ? -21.310 20.332 8.152 1.00 32.47 448 GLN A O 1
ATOM 3274 N N . TRP A 1 449 ? -21.195 19.366 10.166 1.00 38.81 449 TRP A N 1
ATOM 3275 C CA . TRP A 1 449 ? -21.650 18.062 9.683 1.00 38.81 449 TRP A CA 1
ATOM 3276 C C . TRP A 1 449 ? -23.028 17.778 10.261 1.00 38.81 449 TRP A C 1
ATOM 3278 O O . TRP A 1 449 ? -23.212 17.689 11.470 1.00 38.81 449 TRP A O 1
ATOM 3288 N N . SER A 1 450 ? -24.021 17.640 9.393 1.00 32.78 450 SER A N 1
ATOM 3289 C CA . SER A 1 450 ? -25.263 16.957 9.736 1.00 32.78 450 SER A CA 1
ATOM 3290 C C . SER A 1 450 ? -24.997 15.441 9.833 1.00 32.78 450 SER A C 1
ATOM 3292 O O . SER A 1 450 ? -24.073 14.935 9.189 1.00 32.78 450 SER A O 1
ATOM 3294 N N . PRO A 1 451 ? -25.792 14.670 10.599 1.00 38.19 451 PRO A N 1
ATOM 3295 C CA . PRO A 1 451 ? -25.647 13.211 10.714 1.00 38.19 451 PRO A CA 1
ATOM 3296 C C . PRO A 1 451 ? -25.654 12.456 9.372 1.00 38.19 451 PRO A C 1
ATOM 3298 O O . PRO A 1 451 ? -25.154 11.335 9.287 1.00 38.19 451 PRO A O 1
ATOM 3301 N N . GLU A 1 452 ? -26.212 13.061 8.321 1.00 36.50 452 GLU A N 1
ATOM 3302 C CA . GLU A 1 452 ? -26.186 12.528 6.958 1.00 36.50 452 GLU A CA 1
ATOM 3303 C C . GLU A 1 452 ? -24.783 12.605 6.346 1.00 36.50 452 GLU A C 1
ATOM 3305 O O . GLU A 1 452 ? -24.340 11.637 5.740 1.00 36.50 452 GLU A O 1
ATOM 3310 N N . GLN A 1 453 ? -24.025 13.666 6.616 1.00 35.84 453 GLN A N 1
ATOM 3311 C CA . GLN A 1 453 ? -22.698 13.884 6.038 1.00 35.84 453 GLN A CA 1
ATOM 3312 C C . GLN A 1 453 ? -21.592 13.056 6.734 1.00 35.84 453 GLN A C 1
ATOM 3314 O O . GLN A 1 453 ? -20.585 12.711 6.118 1.00 35.84 453 GLN A O 1
ATOM 3319 N N . LEU A 1 454 ? -21.796 12.618 7.985 1.00 39.16 454 LEU A N 1
ATOM 3320 C CA . LEU A 1 454 ? -20.939 11.609 8.639 1.00 39.16 454 LEU A CA 1
ATOM 3321 C C . LEU A 1 454 ? -21.044 10.221 7.973 1.00 39.16 454 LEU A C 1
ATOM 3323 O O . LEU A 1 454 ? -20.121 9.417 8.069 1.00 39.16 454 LEU A O 1
ATOM 3327 N N . ARG A 1 455 ? -22.130 9.936 7.234 1.00 39.09 455 ARG A N 1
ATOM 3328 C CA . ARG A 1 455 ? -22.205 8.750 6.356 1.00 39.09 455 ARG A CA 1
ATOM 3329 C C . ARG A 1 455 ? -21.410 8.929 5.056 1.00 39.09 455 ARG A C 1
ATOM 3331 O O . ARG A 1 455 ? -21.198 7.953 4.328 1.00 39.09 455 ARG A O 1
ATOM 3338 N N . GLU A 1 456 ? -21.004 10.155 4.733 1.00 38.56 456 GLU A N 1
ATOM 3339 C CA . GLU A 1 456 ? -20.498 10.534 3.414 1.00 38.56 456 GLU A CA 1
ATOM 3340 C C . GLU A 1 456 ? -18.970 10.527 3.319 1.00 38.56 456 GLU A C 1
ATOM 3342 O O . GLU A 1 456 ? -18.463 10.248 2.228 1.00 38.56 456 GLU A O 1
ATOM 3347 N N . ASN A 1 457 ? -18.240 10.703 4.428 1.00 40.47 457 ASN A N 1
ATOM 3348 C CA . ASN A 1 457 ? -16.775 10.763 4.432 1.00 40.47 457 ASN A CA 1
ATOM 3349 C C . ASN A 1 457 ? -16.123 9.417 4.825 1.00 40.47 457 ASN A C 1
ATOM 3351 O O . ASN A 1 457 ? -16.212 9.015 5.984 1.00 40.47 457 ASN A O 1
ATOM 3355 N N . PRO A 1 458 ? -15.495 8.684 3.884 1.00 44.72 458 PRO A N 1
ATOM 3356 C CA . PRO A 1 458 ? -14.767 7.457 4.198 1.00 44.72 458 PRO A CA 1
ATOM 3357 C C . PRO A 1 458 ? -13.440 7.763 4.905 1.00 44.72 458 PRO A C 1
ATOM 3359 O O . PRO A 1 458 ? -12.803 8.775 4.611 1.00 44.72 458 PRO A O 1
ATOM 3362 N N . ALA A 1 459 ? -12.996 6.857 5.781 1.00 43.72 459 ALA A N 1
ATOM 3363 C CA . ALA A 1 459 ? -11.616 6.871 6.263 1.00 43.72 459 ALA A CA 1
ATOM 3364 C C . ALA A 1 459 ? -10.630 6.751 5.068 1.00 43.72 459 ALA A C 1
ATOM 3366 O O . ALA A 1 459 ? -10.938 6.012 4.121 1.00 43.72 459 ALA A O 1
ATOM 3367 N N . PRO A 1 460 ? -9.512 7.509 5.072 1.00 39.16 460 PRO A N 1
ATOM 3368 C CA . PRO A 1 460 ? -8.548 7.564 3.963 1.00 39.16 460 PRO A CA 1
ATOM 3369 C C . PRO A 1 460 ? -7.859 6.229 3.645 1.00 39.16 460 PRO A C 1
ATOM 3371 O O . PRO A 1 460 ? -7.675 5.425 4.581 1.00 39.16 460 PRO A O 1
#

Nearest PDB structures (foldseek):
  8zqq-assembly1_A  TM=2.123E-01  e=7.664E-01  Homo sapiens
  4x0j-assembly1_A  TM=1.419E-01  e=4.635E+00  Trypanosoma brucei brucei
  5hu6-assembly1_D  TM=1.429E-01  e=8.202E+00  Trypanosoma brucei brucei

Secondary structure (DSSP, 8-state):
--------S-----------TTSTTTGGGSS-------TT--GGGG--HHHHHHHHHHHHHHHHHHHHHHHHT--HHHHHHHHHHHHHHHTS-SPPTT---HHHHHHHHHHHH-SS--HHHHHHHHHHHHHHHHHHHHHHHHHHHHHIIIIIHHHHHHHHHHHHHHHHHHHHHHHS---HHHHHHHHHHHHTHHHHHHHHHHHHHHHTT---HHHHHHHHHHHHHHHHHHHHHHHTSGGGG-HHHHHHHHHHHHHH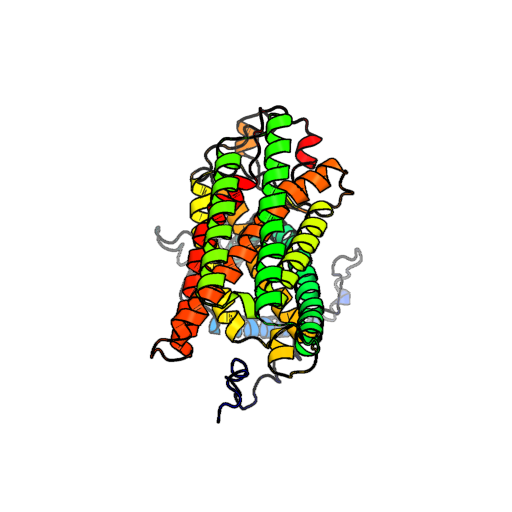HHHHHHS-EEE-PPP--HHHHHHHHHHHHHHHHHHHHHHHTSPP-HHHHHHTTPPP-HHHHHHHHHHHHHHHHHHHHHHHHHHH-TTT-----SS-S---HHHHHT----EEE------HHHHHHIIIIIIHHHHHHHHHHHHHHHHHHHHHHTSS--HHHHHHHHHHHHHHHHHHHHHHHHHHH-----S---TTGGGT----

Solvent-accessible surface area (backbone atoms only — not comparable to full-atom values): 24835 Å² total; per-residue (Å²): 143,85,79,88,92,83,84,85,91,66,86,88,84,90,81,84,81,91,92,75,93,75,69,77,76,70,69,82,70,74,84,79,79,78,89,85,87,58,101,75,84,53,80,73,76,62,51,55,75,67,51,40,53,51,49,49,54,52,48,51,54,50,51,52,52,54,49,52,56,51,64,74,69,50,52,76,69,53,50,51,49,53,49,46,53,48,34,41,35,76,64,77,44,76,74,65,97,85,69,74,46,70,55,56,56,44,19,48,56,48,42,70,72,45,88,76,80,38,55,66,53,37,44,47,21,44,50,51,28,49,48,52,51,52,57,63,44,45,53,61,49,48,28,50,47,30,44,38,59,47,49,21,47,43,41,19,54,26,38,29,51,23,23,56,52,16,28,53,45,36,49,53,56,72,76,42,93,71,53,54,70,55,34,28,52,48,35,52,58,60,57,46,49,16,46,52,31,34,50,53,32,47,55,50,28,55,76,69,68,32,59,30,75,52,19,54,50,9,45,52,48,42,40,49,50,27,51,52,14,48,51,44,7,54,76,61,51,36,27,42,76,37,40,43,59,52,54,26,47,48,53,26,33,53,49,38,40,51,45,40,55,32,42,27,51,43,66,75,51,27,60,92,31,72,53,18,46,52,55,35,25,54,52,45,19,52,52,52,29,54,50,46,60,54,49,72,75,46,70,64,34,24,40,57,19,49,73,52,73,41,76,91,51,69,68,31,18,46,54,53,5,50,55,54,8,52,54,52,29,52,41,56,51,48,42,48,50,32,16,58,34,59,91,35,13,74,53,73,57,80,76,47,86,68,88,40,80,71,56,60,78,64,57,72,80,51,47,44,67,44,83,52,86,61,49,73,65,54,47,49,47,40,45,20,33,48,30,8,43,49,33,22,45,56,47,20,46,54,28,39,43,41,21,49,48,54,58,48,71,75,44,96,64,54,71,71,58,46,52,52,51,47,37,50,47,48,21,54,45,46,36,65,40,43,53,26,42,58,27,31,56,45,65,53,74,88,68,80,60,54,83,72,51,68,76,66,63,56,70,127

Foldseek 3Di:
DDDDPDAPPDDDDDDDDDDDPPPPPPPVPPPDDDDPPDPPDDPCVCDDPVSVVVVVVVVVVVVVVVVVVVCVVDDPVVVVVVVQLVCQLVPVDHDPPPDDDQLRVQLVVQCVVDPVNHSVSSVVSSVVSVVVVVVVCVQVVVQLCQLLVQLLVLLLVLLLVLLVVLQVVLVCVVVDPDDLVNQLVLLVVLLCLLLVLQVVVVVVQVVVVFDDPLQVQLSVLLVVLLVVLSVLLVVLSLSSVCNSVLVSLLSSLLSSLVSCLQKFKAKQFADDDPQLLLVLLLVLLVLLLVLLVVVVVADDTRSRCVSNVHDHDSVSSSVVSNSRSVSSSSSVSSSSVSSNDCVRPVPQDLLDPPPDPVVSVVDRIHIHTDGDDHDPVLSSLSCSQQSSLSSSLSSSLSSNLSSLLSVLVVDPDDPVVSSSVSSNSSSVSSSSSSSSNQSSSDIDDPSPDDPVCSVRDGRD

Sequence (460 aa):
MIDSIGGSTGNIFAISGNDTSRVSSASNRLIDAPDIASPGFQARALGSPREVAAGMTLLERRVAIELQVIEAGQGETDQTLATAVRGFIEGEGLPREGESSELFTRAAELNALDTQQTRESRMQSIVDAGLELLESARGPGLNLLNVTARTGLVVALTTVLRQLVGYYVEKAIREGDSPEASRAWEVAAITMIGPAMSLMGAIRDECAGTASLQSRLGRVCMASITMGALIAAHVTGASSTMLSSIINTNIYTVARDLGNAFFPLQDNAGAASAGATGVTTVAFGTVQYLLAELGALMPLSGPGRYAAELGYSLGADVIQGVLNATGAVIDDFIFILCRSWPLLSPSAGLDSVLSDPESLQQSVLQVRAGARLPSGEQLASAFLNVNASRTSAFQALNLAVAAAAVELALTDLGEGTQGHVVNVCVMLMLMLIYFPFIWSCSQRTDNQWSPEQLRENPAP

Mean predicted aligned error: 16.01 Å

Radius of gyration: 27.81 Å; Cα contacts (8 Å, |Δi|>4): 522; chains: 1; bounding box: 68×73×80 Å